Protein AF-A0A2C9LNM5-F1 (afdb_monomer_lite)

Organism: Biomphalaria glabrata (NCBI:txid6526)

Foldseek 3Di:
DDDDDPPQWDAAPVRDTDGVLQALAQDQPDPVSRSVPPCPDHPPQWDAAPVGRIDGVLQQLVLDQPDPVSRSQAPDPHDPQWDAAPRRGTDGLQQQQQVDQPDPVSRSVPPLPDRDPQWDAAPVSHIDGLQQQLQVDQSDPVSRSVPPLPDHDPQWDAFPVSRTHGLLPQQQVDQSVVVCRSNPDADRPDQWDAAPSRHTHHPLLQQLQDQSDPVSRSQAQDDEDPQWDQAVRGHTFGQQQALLPDQLHPVSPSNPPLPDRADNQWHAAPVRDTDGLQQALQPDQPDPVSRSNPQAQDFPAAEEEEEEAEFDPDVLVLVLVSLLCRRYNQQLPRYFYWYWYWAPAIDTLGASNDRISSVVSVSSVVDDGPHDLHTQQLNSLVVVVCRVVVPCPDLDHAYEYEAEDENDDPVHLVSLLSSLVVNVVSRYAYQYEYELDPDQVSQVSRGDPPNVLRYHYYNHSSSSSSCSVSSSVSVSVVRPPPDDPDDDDDDDDDDDDDDDDDPDPVVVVVVVVVVVVVVVVVVVVVVVVVVVVVVVVVVVVVVVVPPPDDDD

Radius of gyration: 32.28 Å; chains: 1; bounding box: 112×85×93 Å

pLDDT: mean 72.86, std 14.42, range [22.72, 96.75]

InterPro domains:
  IPR002035 von Willebrand factor, type A [PF00092] (315-469)
  IPR002035 von Willebrand factor, type A [PS50234] (292-475)
  IPR002035 von Willebrand factor, type A [SM00327] (302-476)
  IPR002172 Low-density lipoprotein (LDL) receptor class A repeat [PF00057] (4-39)
  IPR002172 Low-density lipoprotein (LDL) receptor class A repeat [PF00057] (41-76)
  IPR002172 Low-de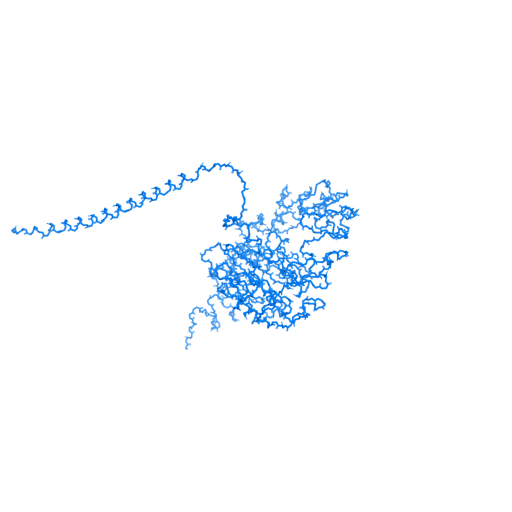nsity lipoprotein (LDL) receptor class A repeat [PF00057] (78-112)
  IPR002172 Low-density lipoprotein (LDL) receptor class A repeat [PF00057] (114-149)
  IPR002172 Low-density lipoprotein (LDL) receptor class A repeat [PF00057] (151-186)
  IPR002172 Low-density lipoprotein (LDL) receptor class A repeat [PF00057] (188-222)
  IPR002172 Low-density lipoprotein (LDL) receptor class A repeat [PF00057] (224-258)
  IPR002172 Low-density lipoprotein (LDL) receptor class A repeat [PF00057] (261-296)
  IPR002172 Low-density lipoprotein (LDL) receptor class A repeat [PR00261] (15-36)
  IPR002172 Low-density lipoprotein (LDL) receptor class A repeat [PR00261] (52-73)
  IPR002172 Low-density lipoprotein (LDL) receptor class A repeat [PR00261] (162-183)
  IPR002172 Low-density lipoprotein (LDL) receptor class A repeat [PR00261] (198-219)
  IPR002172 Low-density lipoprotein (LDL) receptor class A repeat [PR00261] (234-255)
  IPR002172 Low-density lipoprotein (LDL) receptor class A repeat [PR00261] (272-293)
  IPR002172 Low-density lipoprotein (LDL) receptor class A repeat [PS50068] (4-40)
  IPR002172 Low-density lipoprotein (LDL) receptor class A repeat [PS50068] (41-77)
  IPR002172 Low-density lipoprotein (LDL) receptor class A repeat [PS50068] (77-113)

Sequence (552 aa):
MNCTCPAFHWKCGDNVCVDESRRCDGYSDCRDNSDERNCINCTASGWRCNDGSCIQTGGRCDAFTDCSDASDEVNCSCPDFYWKCGDNICVHENKQCDGINDCLDTSDERNCTNCKSSSWSCNDGTCIKNIFRCDGDIHCRDKSDEMNCSNCDEFAWKCKNNQCILKYQYCDGEDNCDDRSDETSCSCPGSQWQCDGRNCIPQSHICDGVPDCIDKSDEQNCSCPESQLKCDRRNCIHQSHICDGVQDCNDKSDEKNCNKLCNPSEWRCQTGQCIQIGLWCDGSYHCTDGSDEKYCVSVPEKLNIVIMLEAKDSDYIKSFIKDLLRDVTIDGKNIRVGIVVYSENASIVVNLTASHKADIFQAVNKIKWIISHNANYEDAFNCTHSMVTSFDESKNIETIVVFVTFTLQETNYRSAVKGAKFAKENGMHIIAIGVSLINNTFLDLIASHPTEDNIYVVKYFQDLNTIQPQLISKLSQLTKDTPQIIMKSTAKDKETKFTTSASSMEKYVELIAGLVAMVIVVVIILVFMLKLRDKLWCFSRHLRNSTGLTSE

Secondary structure (DSSP, 8-state):
---PPPTTEEE-TTS-EEEGGGSSSSS--STT--TTSS-SS--TTEEE-TTS-EEEGGGTTSSS--STT-TTSSSPPPPTTEEE-TTS-EEEGGGTTSSS--STTS-TTS--SS--TTEEE-TTS-EEEGGGSSSSS--STTS-TTS---S--TTEEE-TTS-EEETTTTTSSS--SSS-HHHHS----TTEEEPTTS-EEEGGGSSBSS--STT--TTSS----TTEEEETTTEEEEGGGSSSSS--STTS-TTSS-SSPPPTTEEE-TTS-EEEGGGTTSSS--STT-GGGTS-B--SS-EEEEEEEE----HHHHHHHHHHTTSB---SSSEEEEEEEESSSEEEEE-TT---HHHHHHHHHT------SS--HHHHHHHHHHHHHTT-SSS--EEEEEEEES---TTTHHHHHHHHHHHHHTTEEEEEEEES-S--THHHHHSPSSGGGTEEEESSGGGGGTSHHHHHHHHHHTTT-S---------------------SSHHHHHHHHHHHHHHHHHHHHHHHHHHHHHHHHHHHHHHHTS------

Structure (mmCIF, N/CA/C/O backbone):
data_AF-A0A2C9LNM5-F1
#
_entry.id   AF-A0A2C9LNM5-F1
#
loop_
_atom_site.group_PDB
_atom_site.id
_atom_site.type_symbol
_atom_site.label_atom_id
_atom_site.label_alt_id
_atom_site.label_comp_id
_atom_site.label_asym_id
_atom_site.label_entity_id
_atom_site.label_seq_id
_atom_site.pdbx_PDB_ins_code
_atom_site.Cartn_x
_atom_site.Cartn_y
_atom_site.Cartn_z
_atom_site.occupancy
_atom_site.B_iso_or_equiv
_atom_site.auth_seq_id
_atom_site.auth_comp_id
_atom_site.auth_asym_id
_atom_site.auth_atom_id
_atom_site.pdbx_PDB_model_num
ATOM 1 N N . MET A 1 1 ? -21.557 -38.738 -34.025 1.00 32.03 1 MET A N 1
ATOM 2 C CA . MET A 1 1 ? -22.336 -37.701 -33.319 1.00 32.03 1 MET A CA 1
ATOM 3 C C . MET A 1 1 ? -21.450 -36.470 -33.252 1.00 32.03 1 MET A C 1
ATOM 5 O O . MET A 1 1 ? -20.399 -36.547 -32.635 1.00 32.03 1 MET A O 1
ATOM 9 N N . ASN A 1 2 ? -21.785 -35.414 -33.998 1.00 39.69 2 ASN A N 1
ATOM 10 C CA . ASN A 1 2 ? -21.033 -34.157 -33.996 1.00 39.69 2 ASN A CA 1
ATOM 11 C C . ASN A 1 2 ? -21.439 -33.373 -32.748 1.00 39.69 2 ASN A C 1
ATOM 13 O O . ASN A 1 2 ? -22.499 -32.753 -32.740 1.00 39.69 2 ASN A O 1
ATOM 17 N N . CYS A 1 3 ? -20.627 -33.432 -31.696 1.00 42.56 3 CYS A N 1
ATOM 18 C CA . CYS A 1 3 ? -20.750 -32.490 -30.592 1.00 42.56 3 CYS A CA 1
ATOM 19 C C . CYS A 1 3 ? -20.214 -31.145 -31.093 1.00 42.56 3 CYS A C 1
ATOM 21 O O . CYS A 1 3 ? -19.008 -30.963 -31.257 1.00 42.56 3 CYS A O 1
ATOM 23 N N . THR A 1 4 ? -21.119 -30.237 -31.441 1.00 61.41 4 THR A N 1
ATOM 24 C CA . THR A 1 4 ? -20.811 -28.810 -31.537 1.00 61.41 4 THR A CA 1
ATOM 25 C C . THR A 1 4 ? -20.539 -28.293 -30.130 1.00 61.41 4 THR A C 1
ATOM 27 O O . THR A 1 4 ? -21.238 -28.693 -29.196 1.00 61.41 4 THR A O 1
ATOM 30 N N . CYS A 1 5 ? -19.525 -27.443 -29.973 1.00 72.94 5 CYS A N 1
ATOM 31 C CA . CYS A 1 5 ? -19.237 -26.820 -28.687 1.00 72.94 5 CYS A CA 1
ATOM 32 C C . CYS A 1 5 ? -20.454 -26.012 -28.185 1.00 72.94 5 CYS A C 1
ATOM 34 O O . CYS A 1 5 ? -21.269 -25.568 -29.005 1.00 72.94 5 CYS A O 1
ATOM 36 N N . PRO A 1 6 ? -20.621 -25.863 -26.856 1.00 74.94 6 PRO A N 1
ATOM 37 C CA . PRO A 1 6 ? -21.637 -24.991 -26.268 1.00 74.94 6 PRO A CA 1
ATOM 38 C C . PRO A 1 6 ? -21.546 -23.556 -26.810 1.00 74.94 6 PRO A C 1
ATOM 40 O O . PRO A 1 6 ? -20.523 -23.152 -27.357 1.00 74.94 6 PRO A O 1
ATOM 43 N N . ALA A 1 7 ? -22.611 -22.765 -26.650 1.00 67.06 7 ALA A N 1
ATOM 44 C CA . ALA A 1 7 ? -22.567 -21.348 -27.013 1.00 67.06 7 ALA A CA 1
ATOM 45 C C . ALA A 1 7 ? -21.400 -20.638 -26.292 1.00 67.06 7 ALA A C 1
ATOM 47 O O . ALA A 1 7 ? -21.147 -20.920 -25.120 1.00 67.06 7 ALA A O 1
ATOM 48 N N . PHE A 1 8 ? -20.714 -19.734 -27.001 1.00 67.12 8 PHE A N 1
ATOM 49 C CA . PHE A 1 8 ? -19.521 -19.003 -26.535 1.00 67.12 8 PHE A CA 1
ATOM 50 C C . PHE A 1 8 ? -18.267 -19.863 -26.298 1.00 67.12 8 PHE A C 1
ATOM 52 O O . PHE A 1 8 ? -17.362 -19.429 -25.598 1.00 67.12 8 PHE A O 1
ATOM 59 N N . HIS A 1 9 ? -18.203 -21.070 -26.869 1.00 77.50 9 HIS A N 1
ATOM 60 C CA . HIS A 1 9 ? -17.002 -21.905 -26.847 1.00 77.50 9 HIS A CA 1
ATOM 61 C C . HIS A 1 9 ? -16.501 -22.197 -28.261 1.00 77.50 9 HIS A C 1
ATOM 63 O O . HIS A 1 9 ? -17.262 -22.644 -29.129 1.00 77.50 9 HIS A O 1
ATOM 69 N N . TRP A 1 10 ? -15.198 -22.022 -28.450 1.00 80.38 10 TRP A N 1
ATOM 70 C CA . TRP A 1 10 ? -14.486 -22.333 -29.673 1.00 80.38 10 TRP A CA 1
ATOM 71 C C . TRP A 1 10 ? -13.943 -23.765 -29.653 1.00 80.38 10 TRP A C 1
ATOM 73 O O . TRP A 1 10 ? -13.599 -24.316 -28.607 1.00 80.38 10 TRP A O 1
ATOM 83 N N . LYS A 1 11 ? -13.888 -24.402 -30.826 1.00 84.06 11 LYS A N 1
ATOM 84 C CA . LYS A 1 11 ? -13.476 -25.801 -30.963 1.00 84.06 11 LYS A CA 1
ATOM 85 C C . LYS A 1 11 ? -12.019 -25.905 -31.419 1.00 84.06 11 LYS A C 1
ATOM 87 O O . LYS A 1 11 ? -11.738 -25.648 -32.588 1.00 84.06 11 LYS A O 1
ATOM 92 N N . CYS A 1 12 ? -11.158 -26.395 -30.533 1.00 83.62 12 CYS A N 1
ATOM 93 C CA . CYS A 1 12 ? -9.778 -26.770 -30.821 1.00 83.62 12 CYS A CA 1
ATOM 94 C C . CYS A 1 12 ? -9.683 -27.833 -31.932 1.00 83.62 12 CYS A C 1
ATOM 96 O O . CYS A 1 12 ? -10.601 -28.634 -32.162 1.00 83.62 12 CYS A O 1
ATOM 98 N N . GLY A 1 13 ? -8.529 -27.892 -32.597 1.00 81.06 13 GLY A N 1
ATOM 99 C CA . GLY A 1 13 ? -8.183 -28.881 -33.620 1.00 81.06 13 GLY A CA 1
ATOM 100 C C . GLY A 1 13 ? -8.200 -30.327 -33.112 1.00 81.06 13 GLY A C 1
ATOM 101 O O . GLY A 1 13 ? -8.524 -31.244 -33.870 1.00 81.06 13 GLY A O 1
ATOM 102 N N . ASP A 1 14 ? -7.960 -30.535 -31.818 1.00 81.31 14 ASP A N 1
ATOM 103 C CA . ASP A 1 14 ? -8.069 -31.826 -31.130 1.00 81.31 14 ASP A CA 1
ATOM 104 C C . ASP A 1 14 ? -9.503 -32.178 -30.673 1.00 81.31 14 ASP A C 1
ATOM 106 O O . ASP A 1 14 ? -9.741 -33.260 -30.132 1.00 81.31 14 ASP A O 1
ATOM 110 N N . ASN A 1 15 ? -10.486 -31.331 -30.998 1.00 78.81 15 ASN A N 1
ATOM 111 C CA . ASN A 1 15 ? -11.900 -31.415 -30.616 1.00 78.81 15 ASN A CA 1
ATOM 112 C C . ASN A 1 15 ? -12.215 -31.106 -29.143 1.00 78.81 15 ASN A C 1
ATOM 114 O O . ASN A 1 15 ? -13.325 -31.419 -28.700 1.00 78.81 15 ASN A O 1
ATOM 118 N N . VAL A 1 16 ? -11.301 -30.475 -28.405 1.00 82.75 16 VAL A N 1
ATOM 119 C CA . VAL A 1 16 ? -11.602 -29.849 -27.109 1.00 82.75 16 VAL A CA 1
ATOM 120 C C . VAL A 1 16 ? -12.327 -28.514 -27.336 1.00 82.75 16 VAL A C 1
ATOM 122 O O . VAL A 1 16 ? -12.154 -27.875 -28.371 1.00 82.75 16 VAL A O 1
ATOM 125 N N . CYS A 1 17 ? -13.197 -28.120 -26.408 1.00 86.12 17 CYS A N 1
ATOM 126 C CA . CYS A 1 17 ? -13.864 -26.820 -26.443 1.00 86.12 17 CYS A CA 1
ATOM 127 C C . CYS A 1 17 ? -13.215 -25.902 -25.405 1.00 86.12 17 CYS A C 1
ATOM 129 O O . CYS A 1 17 ? -13.190 -26.259 -24.227 1.00 86.12 17 CYS A O 1
ATOM 131 N N . VAL A 1 18 ? -12.739 -24.742 -25.840 1.00 79.94 18 VAL A N 1
ATOM 132 C CA . VAL A 1 18 ? -12.242 -23.650 -24.990 1.00 79.94 18 VAL A CA 1
ATOM 133 C C . VAL A 1 18 ? -13.215 -22.479 -25.080 1.00 79.94 18 VAL A C 1
ATOM 135 O O . VAL A 1 18 ? -14.042 -22.440 -25.990 1.00 79.94 18 VAL A O 1
ATOM 138 N N . ASP A 1 19 ? -13.195 -21.560 -24.122 1.00 80.25 19 ASP A N 1
ATOM 139 C CA . ASP A 1 19 ? -14.027 -20.354 -24.205 1.00 80.25 19 ASP A CA 1
ATOM 140 C C . ASP A 1 19 ? -13.626 -19.529 -25.447 1.00 80.25 19 ASP A C 1
ATOM 142 O O . ASP A 1 19 ? -12.463 -19.527 -25.837 1.00 80.25 19 ASP A O 1
ATOM 146 N N . GLU A 1 20 ? -14.570 -18.862 -26.119 1.00 75.50 20 GLU A N 1
ATOM 147 C CA . GLU A 1 20 ? -14.277 -18.079 -27.337 1.00 75.50 20 GLU A CA 1
ATOM 148 C C . GLU A 1 20 ? -13.268 -16.943 -27.072 1.00 75.50 20 GLU A C 1
ATOM 150 O O . GLU A 1 20 ? -12.573 -16.520 -27.992 1.00 75.50 20 GLU A O 1
ATOM 155 N N . SER A 1 21 ? -13.153 -16.473 -25.822 1.00 70.62 21 SER A N 1
ATOM 156 C CA . SER A 1 21 ? -12.114 -15.519 -25.406 1.00 70.62 21 SER A CA 1
ATOM 157 C C . SER A 1 21 ? -10.698 -16.096 -25.423 1.00 70.62 21 SER A C 1
ATOM 159 O O . SER A 1 21 ? -9.760 -15.321 -25.560 1.00 70.62 21 SER A O 1
ATOM 161 N N . ARG A 1 22 ? -10.553 -17.425 -25.347 1.00 76.06 22 ARG A N 1
ATOM 162 C CA . ARG A 1 22 ? -9.282 -18.177 -25.342 1.00 76.06 22 ARG A CA 1
ATOM 163 C C . ARG A 1 22 ? -8.788 -18.540 -26.734 1.00 76.06 22 ARG A C 1
ATOM 165 O O . ARG A 1 22 ? -8.142 -19.554 -26.946 1.00 76.06 22 ARG A O 1
ATOM 172 N N . ARG A 1 23 ? -9.229 -17.787 -27.732 1.00 78.19 23 ARG A N 1
ATOM 173 C CA . ARG A 1 23 ? -8.811 -17.967 -29.113 1.00 78.19 23 ARG A CA 1
ATOM 174 C C . ARG A 1 23 ? -8.006 -16.747 -29.505 1.00 78.19 23 ARG A C 1
ATOM 176 O O . ARG A 1 23 ? -8.579 -15.658 -29.565 1.00 78.19 23 ARG A O 1
ATOM 183 N N . CYS A 1 24 ? -6.745 -16.944 -29.876 1.00 71.81 24 CYS A N 1
ATOM 184 C CA . CYS A 1 24 ? -5.836 -15.860 -30.233 1.00 71.81 24 CYS A CA 1
ATOM 185 C C . CYS A 1 24 ? -5.614 -14.887 -29.068 1.00 71.81 24 CYS A C 1
ATOM 187 O O . CYS A 1 24 ? -5.594 -13.668 -29.281 1.00 71.81 24 CYS A O 1
ATOM 189 N N . ASP A 1 25 ? -5.528 -15.412 -27.846 1.00 65.88 25 ASP A N 1
ATOM 190 C CA . ASP A 1 25 ? -5.310 -14.624 -26.629 1.00 65.88 25 ASP A CA 1
ATOM 191 C C . ASP A 1 25 ? -3.837 -14.597 -26.186 1.00 65.88 25 ASP A C 1
ATOM 193 O O . ASP A 1 25 ? -3.500 -13.923 -25.211 1.00 65.88 25 ASP A O 1
ATOM 197 N N . GLY A 1 26 ? -2.959 -15.258 -26.948 1.00 66.56 26 GLY A N 1
ATOM 198 C CA . GLY A 1 26 ? -1.529 -15.366 -26.689 1.00 66.56 26 GLY A CA 1
ATOM 199 C C . GLY A 1 26 ? -1.147 -16.577 -25.835 1.00 66.56 26 GLY A C 1
ATOM 200 O O . GLY A 1 26 ? 0.049 -16.801 -25.628 1.00 66.56 26 GLY A O 1
ATOM 201 N N . TYR A 1 27 ? -2.114 -17.374 -25.362 1.00 68.19 27 TYR A N 1
ATOM 202 C CA . TYR A 1 27 ? -1.885 -18.546 -24.520 1.00 68.19 27 TYR A CA 1
ATOM 203 C C . TYR A 1 27 ? -2.349 -19.838 -25.201 1.00 68.19 27 TYR A C 1
ATOM 205 O O . TYR A 1 27 ? -3.375 -19.901 -25.858 1.00 68.19 27 TYR A O 1
ATOM 213 N N . SER A 1 28 ? -1.577 -20.917 -25.025 1.00 79.94 28 SER A N 1
ATOM 214 C CA . SER A 1 28 ? -1.963 -22.253 -25.503 1.00 79.94 28 SER A CA 1
ATOM 215 C C . SER A 1 28 ? -2.994 -22.869 -24.550 1.00 79.94 28 SER A C 1
ATOM 217 O O . SER A 1 28 ? -2.638 -23.674 -23.684 1.00 79.94 28 SER A O 1
ATOM 219 N N . ASP A 1 29 ? -4.267 -22.528 -24.711 1.00 80.38 29 ASP A N 1
ATOM 220 C CA . ASP A 1 29 ? -5.400 -23.122 -23.996 1.00 80.38 29 ASP A CA 1
ATOM 221 C C . ASP A 1 29 ? -5.871 -24.440 -24.633 1.00 80.38 29 ASP A C 1
ATOM 223 O O . ASP A 1 29 ? -6.342 -25.355 -23.944 1.00 80.38 29 ASP A O 1
ATOM 227 N N . CYS A 1 30 ? -5.681 -24.608 -25.941 1.00 81.56 30 CYS A N 1
ATOM 228 C CA . CYS A 1 30 ? -5.820 -25.897 -26.600 1.00 81.56 30 CYS A CA 1
ATOM 229 C C . CYS A 1 30 ? -4.576 -26.760 -26.359 1.00 81.56 30 CYS A C 1
ATOM 231 O O . CYS A 1 30 ? -3.432 -26.316 -26.478 1.00 81.56 30 CYS A O 1
ATOM 233 N N . ARG A 1 31 ? -4.779 -28.065 -26.134 1.00 79.81 31 ARG A N 1
ATOM 234 C CA . ARG A 1 31 ? -3.672 -29.024 -25.956 1.00 79.81 31 ARG A CA 1
ATOM 235 C C . ARG A 1 31 ? -2.785 -29.142 -27.198 1.00 79.81 31 ARG A C 1
ATOM 237 O O . ARG A 1 31 ? -1.620 -29.522 -27.096 1.00 79.81 31 ARG A O 1
ATOM 244 N N . ASP A 1 32 ? -3.348 -28.868 -28.369 1.00 79.69 32 ASP A N 1
ATOM 245 C CA . ASP A 1 32 ? -2.638 -28.841 -29.642 1.00 79.69 32 ASP A CA 1
ATOM 246 C C . ASP A 1 32 ? -2.263 -27.419 -30.093 1.00 79.69 32 ASP A C 1
ATOM 248 O O . ASP A 1 32 ? -1.810 -27.263 -31.227 1.00 79.69 32 ASP A O 1
ATOM 252 N N . ASN A 1 33 ? -2.440 -26.394 -29.249 1.00 78.69 33 ASN A N 1
ATOM 253 C CA . ASN A 1 33 ? -2.157 -24.989 -29.563 1.00 78.69 33 ASN A CA 1
ATOM 254 C C . ASN A 1 33 ? -2.870 -24.514 -30.848 1.00 78.69 33 ASN A C 1
ATOM 256 O O . ASN A 1 33 ? -2.277 -23.880 -31.720 1.00 78.69 33 ASN A O 1
ATOM 260 N N . SER A 1 34 ? -4.080 -25.015 -31.113 1.00 82.81 34 SER A N 1
ATOM 261 C CA . SER A 1 34 ? -4.851 -24.680 -32.322 1.00 82.81 34 SER A CA 1
ATOM 262 C C . SER A 1 34 ? -5.609 -23.362 -32.220 1.00 82.81 34 SER A C 1
ATOM 264 O O . SER A 1 34 ? -5.878 -22.753 -33.253 1.00 82.81 34 SER A O 1
ATOM 266 N N . ASP A 1 35 ? -5.924 -22.944 -31.004 1.00 79.56 35 ASP A N 1
ATOM 267 C CA . ASP A 1 35 ? -6.417 -21.625 -30.617 1.00 79.56 35 ASP A CA 1
ATOM 268 C C . ASP A 1 35 ? -5.483 -20.492 -31.036 1.00 79.56 35 ASP A C 1
ATOM 270 O O . ASP A 1 35 ? -5.964 -19.490 -31.559 1.00 79.56 35 ASP A O 1
ATOM 274 N N . GLU A 1 36 ? -4.169 -20.702 -30.942 1.00 81.38 36 GLU A N 1
ATOM 275 C CA . GLU A 1 36 ? -3.158 -19.689 -31.285 1.00 81.38 36 GLU A CA 1
ATOM 276 C C . GLU A 1 36 ? -2.632 -19.802 -32.725 1.00 81.38 36 GLU A C 1
ATOM 278 O O . GLU A 1 36 ? -1.671 -19.141 -33.129 1.00 81.38 36 GLU A O 1
ATOM 283 N N . ARG A 1 37 ? -3.237 -20.664 -33.552 1.00 73.19 37 ARG A N 1
ATOM 284 C CA . ARG A 1 37 ? -2.818 -20.865 -34.948 1.00 73.19 37 ARG A CA 1
ATOM 285 C C . ARG A 1 37 ? -3.764 -20.165 -35.921 1.00 73.19 37 ARG A C 1
ATOM 287 O O . ARG A 1 37 ? -4.975 -20.351 -35.892 1.00 73.19 37 ARG A O 1
ATOM 294 N N . ASN A 1 38 ? -3.183 -19.449 -36.889 1.00 66.94 38 ASN A N 1
ATOM 295 C CA . ASN A 1 38 ? -3.896 -18.735 -37.963 1.00 66.94 38 ASN A CA 1
ATOM 296 C C . ASN A 1 38 ? -4.869 -17.646 -37.465 1.00 66.94 38 ASN A C 1
ATOM 298 O O . ASN A 1 38 ? -5.997 -17.524 -37.953 1.00 66.94 38 ASN A O 1
ATOM 302 N N . CYS A 1 39 ? -4.411 -16.823 -36.525 1.00 67.69 39 CYS A N 1
ATOM 303 C CA . CYS A 1 39 ? -5.128 -15.652 -36.035 1.00 67.69 39 CYS A CA 1
ATOM 304 C C . CYS A 1 39 ? -5.138 -14.536 -37.090 1.00 67.69 39 CYS A C 1
ATOM 306 O O . CYS A 1 39 ? -4.158 -13.827 -37.298 1.00 67.69 39 CYS A O 1
ATOM 308 N N . ILE A 1 40 ? -6.251 -14.416 -37.821 1.00 62.69 40 ILE A N 1
ATOM 309 C CA . ILE A 1 40 ? -6.428 -13.387 -38.863 1.00 62.69 40 ILE A CA 1
ATOM 310 C C . ILE A 1 40 ? -6.799 -12.031 -38.237 1.00 62.69 40 ILE A C 1
ATOM 312 O O . ILE A 1 40 ? -6.396 -10.994 -38.756 1.00 62.69 40 ILE A O 1
ATOM 316 N N . ASN A 1 41 ? -7.531 -12.051 -37.119 1.00 65.50 41 ASN A N 1
ATOM 317 C CA . ASN A 1 41 ? -7.915 -10.888 -36.322 1.00 65.50 41 ASN A CA 1
ATOM 318 C C . ASN A 1 41 ? -7.670 -11.219 -34.846 1.00 65.50 41 ASN A C 1
ATOM 320 O O . ASN A 1 41 ? -8.115 -12.275 -34.395 1.00 65.50 41 ASN A O 1
ATOM 324 N N . CYS A 1 42 ? -6.989 -10.331 -34.121 1.00 65.81 42 CYS A N 1
ATOM 325 C CA . CYS A 1 42 ? -6.853 -10.431 -32.668 1.00 65.81 42 CYS A CA 1
ATOM 326 C C . CYS A 1 42 ? -8.223 -10.216 -31.992 1.00 65.81 42 CYS A C 1
ATOM 328 O O . CYS A 1 42 ? -9.151 -9.682 -32.614 1.00 65.81 42 CYS A O 1
ATOM 330 N N . THR A 1 43 ? -8.372 -10.658 -30.742 1.00 64.94 43 THR A N 1
ATOM 331 C CA . THR A 1 43 ? -9.585 -10.442 -29.933 1.00 64.94 43 THR A CA 1
ATOM 332 C C . THR A 1 43 ? -9.921 -8.945 -29.808 1.00 64.94 43 THR A C 1
ATOM 334 O O . THR A 1 43 ? -9.115 -8.081 -30.146 1.00 64.94 43 THR A O 1
ATOM 337 N N . ALA A 1 44 ? -11.125 -8.599 -29.333 1.00 56.00 44 ALA A N 1
ATOM 338 C CA . ALA A 1 44 ? -11.585 -7.201 -29.256 1.00 56.00 44 ALA A CA 1
ATOM 339 C C . ALA A 1 44 ? -10.676 -6.270 -28.415 1.00 56.00 44 ALA A C 1
ATOM 341 O O . ALA A 1 44 ? -10.788 -5.052 -28.538 1.00 56.00 44 ALA A O 1
ATOM 342 N N . SER A 1 45 ? -9.790 -6.836 -27.590 1.00 54.03 45 SER A N 1
ATOM 343 C CA . SER A 1 45 ? -8.788 -6.148 -26.769 1.00 54.03 45 SER A CA 1
ATOM 344 C C . SER A 1 45 ? -7.341 -6.345 -27.250 1.00 54.03 45 SER A C 1
ATOM 346 O O . SER A 1 45 ? -6.422 -5.921 -26.550 1.00 54.03 45 SER A O 1
ATOM 348 N N . GLY A 1 46 ? -7.108 -6.955 -28.416 1.00 65.62 46 GLY A N 1
ATOM 349 C CA . GLY A 1 46 ? -5.773 -7.264 -28.935 1.00 65.62 46 GLY A CA 1
ATOM 350 C C . GLY A 1 46 ? -5.322 -6.376 -30.101 1.00 65.62 46 GLY A C 1
ATOM 351 O O . GLY A 1 46 ? -6.121 -5.974 -30.949 1.00 65.62 46 GLY A O 1
ATOM 352 N N . TRP A 1 47 ? -4.019 -6.107 -30.174 1.00 75.62 47 TRP A N 1
ATOM 353 C CA . TRP A 1 47 ? -3.339 -5.445 -31.284 1.00 75.62 47 TRP A CA 1
ATOM 354 C C . TRP A 1 47 ? -2.468 -6.442 -32.059 1.00 75.62 47 TRP A C 1
ATOM 356 O O . TRP A 1 47 ? -1.897 -7.365 -31.482 1.00 75.62 47 TRP A O 1
ATOM 366 N N . ARG A 1 48 ? -2.389 -6.280 -33.385 1.00 81.25 48 ARG A N 1
ATOM 367 C CA . ARG A 1 48 ? -1.705 -7.224 -34.278 1.00 81.25 48 ARG A CA 1
ATOM 368 C C . ARG A 1 48 ? -0.325 -6.708 -34.677 1.00 81.25 48 ARG A C 1
ATOM 370 O O . ARG A 1 48 ? -0.245 -5.690 -35.364 1.00 81.25 48 ARG A O 1
ATOM 377 N N . CYS A 1 49 ? 0.705 -7.475 -34.338 1.00 81.56 49 CYS A N 1
ATOM 378 C CA . CYS A 1 49 ? 2.084 -7.286 -34.773 1.00 81.56 49 CYS A CA 1
ATOM 379 C C . CYS A 1 49 ? 2.239 -7.488 -36.293 1.00 81.56 49 CYS A C 1
ATOM 381 O O . CYS A 1 49 ? 1.432 -8.169 -36.941 1.00 81.56 49 CYS A O 1
ATOM 383 N N . ASN A 1 50 ? 3.295 -6.929 -36.889 1.00 80.94 50 ASN A N 1
ATOM 384 C CA . ASN A 1 50 ? 3.568 -7.068 -38.324 1.00 80.94 50 ASN A CA 1
ATOM 385 C C . ASN A 1 50 ? 3.978 -8.504 -38.707 1.00 80.94 50 ASN A C 1
ATOM 387 O O . ASN A 1 50 ? 3.661 -8.949 -39.814 1.00 80.94 50 ASN A O 1
ATOM 391 N N . ASP A 1 51 ? 4.602 -9.251 -37.794 1.00 76.94 51 ASP A N 1
ATOM 392 C CA . ASP A 1 51 ? 4.893 -10.687 -37.916 1.00 76.94 51 ASP A CA 1
ATOM 393 C C . ASP A 1 51 ? 3.639 -11.584 -37.850 1.00 76.94 51 ASP A C 1
ATOM 395 O O . ASP A 1 51 ? 3.693 -12.774 -38.170 1.00 76.94 51 ASP A O 1
ATOM 399 N N . GLY A 1 52 ? 2.487 -11.001 -37.508 1.00 72.88 52 GLY A N 1
ATOM 400 C CA . GLY A 1 52 ? 1.199 -11.672 -37.413 1.00 72.88 52 GLY A CA 1
ATOM 401 C C . GLY A 1 52 ? 0.855 -12.220 -36.029 1.00 72.88 52 GLY A C 1
ATOM 402 O O . GLY A 1 52 ? -0.233 -12.784 -35.904 1.00 72.88 52 GLY A O 1
ATOM 403 N N . SER A 1 53 ? 1.717 -12.044 -35.024 1.00 74.50 53 SER A N 1
ATOM 404 C CA . SER A 1 53 ? 1.388 -12.304 -33.619 1.00 74.50 53 SER A CA 1
ATOM 405 C C . SER A 1 53 ? 0.401 -11.263 -33.068 1.00 74.50 53 SER A C 1
ATOM 407 O O . SER A 1 53 ? 0.174 -10.206 -33.668 1.00 74.50 53 SER A O 1
ATOM 409 N N . CYS A 1 54 ? -0.263 -11.601 -31.963 1.00 73.62 54 CYS A N 1
ATOM 410 C CA . CYS A 1 54 ? -1.220 -10.734 -31.284 1.00 73.62 54 CYS A CA 1
ATOM 411 C C . CYS A 1 54 ? -0.710 -10.436 -29.878 1.00 73.62 54 CYS A C 1
ATOM 413 O O . CYS A 1 54 ? -0.313 -11.347 -29.157 1.00 73.62 54 CYS A O 1
ATOM 415 N N . ILE A 1 55 ? -0.778 -9.169 -29.495 1.00 71.44 55 ILE A N 1
ATOM 416 C CA . ILE A 1 55 ? -0.510 -8.688 -28.141 1.00 71.44 55 ILE A CA 1
ATOM 417 C C . ILE A 1 55 ? -1.771 -8.016 -27.599 1.00 71.44 55 ILE A C 1
ATOM 419 O O . ILE A 1 55 ? -2.682 -7.687 -28.360 1.00 71.44 55 ILE A O 1
ATOM 423 N N . GLN A 1 56 ? -1.861 -7.791 -26.292 1.00 69.56 56 GLN A N 1
ATOM 424 C CA . GLN A 1 56 ? -2.952 -6.983 -25.740 1.00 69.56 56 GLN A CA 1
ATOM 425 C C . GLN A 1 56 ? -2.787 -5.513 -26.158 1.00 69.56 56 GLN A C 1
ATOM 427 O O . GLN A 1 56 ? -1.680 -5.052 -26.417 1.00 69.56 56 GLN A O 1
ATOM 432 N N . THR A 1 57 ? -3.882 -4.747 -26.217 1.00 63.59 57 THR A N 1
ATOM 433 C CA . THR A 1 57 ? -3.849 -3.331 -26.652 1.00 63.59 57 THR A CA 1
ATOM 434 C C . THR A 1 57 ? -2.878 -2.489 -25.815 1.00 63.59 57 THR A C 1
ATOM 436 O O . THR A 1 57 ? -2.273 -1.562 -26.344 1.00 63.59 57 THR A O 1
ATOM 439 N N . GLY A 1 58 ? -2.707 -2.830 -24.532 1.00 62.38 58 GLY A N 1
ATOM 440 C CA . GLY A 1 58 ? -1.765 -2.171 -23.624 1.00 62.38 58 GLY A CA 1
ATOM 441 C C . GLY A 1 58 ? -0.290 -2.508 -23.855 1.00 62.38 58 GLY A C 1
ATOM 442 O O . GLY A 1 58 ? 0.542 -1.833 -23.274 1.00 62.38 58 GLY A O 1
ATOM 443 N N . GLY A 1 59 ? 0.026 -3.508 -24.684 1.00 66.44 59 GLY A N 1
ATOM 444 C CA . GLY A 1 59 ? 1.396 -3.824 -25.105 1.00 66.44 59 GLY A CA 1
ATOM 445 C C . GLY A 1 59 ? 1.860 -3.040 -26.332 1.00 66.44 59 GLY A C 1
ATOM 446 O O . GLY A 1 59 ? 2.990 -3.165 -26.765 1.00 66.44 59 GLY A O 1
ATOM 447 N N . ARG A 1 60 ? 0.983 -2.241 -26.954 1.00 75.19 60 ARG A N 1
ATOM 448 C CA . ARG A 1 60 ? 1.387 -1.378 -28.064 1.00 75.19 60 ARG A CA 1
ATOM 449 C C . ARG A 1 60 ? 1.924 -0.061 -27.510 1.00 75.19 60 ARG A C 1
ATOM 451 O O . ARG A 1 60 ? 1.154 0.677 -26.893 1.00 75.19 60 ARG A O 1
ATOM 458 N N . CYS A 1 61 ? 3.151 0.307 -27.866 1.00 68.00 61 CYS A N 1
ATOM 459 C CA . CYS A 1 61 ? 3.794 1.550 -27.435 1.00 68.00 61 CYS A CA 1
ATOM 460 C C . CYS A 1 61 ? 4.009 1.620 -25.915 1.00 68.00 61 CYS A C 1
ATOM 462 O O . CYS A 1 61 ? 3.871 2.694 -25.311 1.00 68.00 61 CYS A O 1
ATOM 464 N N . ASP A 1 62 ? 4.289 0.484 -25.282 1.00 59.59 62 ASP A N 1
ATOM 465 C CA . ASP A 1 62 ? 4.459 0.384 -23.836 1.00 59.59 62 ASP A CA 1
ATOM 466 C C . ASP A 1 62 ? 5.930 0.457 -23.388 1.00 59.59 62 ASP A C 1
ATOM 468 O O . ASP A 1 62 ? 6.182 0.489 -22.180 1.00 59.59 62 ASP A O 1
ATOM 472 N N . ALA A 1 63 ? 6.851 0.640 -24.345 1.00 57.50 63 ALA A N 1
ATOM 473 C CA . ALA A 1 63 ? 8.309 0.625 -24.222 1.00 57.50 63 ALA A CA 1
ATOM 474 C C . ALA A 1 63 ? 8.921 -0.763 -23.972 1.00 57.50 63 ALA A C 1
ATOM 476 O O . ALA A 1 63 ? 10.098 -0.867 -23.608 1.00 57.50 63 ALA A O 1
ATOM 477 N N . PHE A 1 64 ? 8.153 -1.832 -24.183 1.00 61.91 64 PHE A N 1
ATOM 478 C CA . PHE A 1 64 ? 8.624 -3.208 -24.144 1.00 61.91 64 PHE A CA 1
ATOM 479 C C . PHE A 1 64 ? 8.400 -3.876 -25.498 1.00 61.91 64 PHE A C 1
ATOM 481 O O . PHE A 1 64 ? 7.414 -3.658 -26.177 1.00 61.91 64 PHE A O 1
ATOM 488 N N . THR A 1 65 ? 9.358 -4.703 -25.910 1.00 71.38 65 THR A N 1
ATOM 489 C CA . THR A 1 65 ? 9.218 -5.527 -27.112 1.00 71.38 65 THR A CA 1
ATOM 490 C C . THR A 1 65 ? 8.367 -6.752 -26.780 1.00 71.38 65 THR A C 1
ATOM 492 O O . THR A 1 65 ? 8.904 -7.782 -26.368 1.00 71.38 65 THR A O 1
ATOM 495 N N . ASP A 1 66 ? 7.052 -6.634 -26.934 1.00 73.00 66 ASP A N 1
ATOM 496 C CA . ASP A 1 66 ? 6.089 -7.731 -26.839 1.00 73.00 66 ASP A CA 1
ATOM 497 C C . ASP A 1 66 ? 5.940 -8.471 -28.184 1.00 73.00 66 ASP A C 1
ATOM 499 O O . ASP A 1 66 ? 5.743 -9.689 -28.208 1.00 73.00 66 ASP A O 1
ATOM 503 N N . CYS A 1 67 ? 6.080 -7.778 -29.321 1.00 80.25 67 CYS A N 1
ATOM 504 C CA . CYS A 1 67 ? 6.122 -8.426 -30.637 1.00 80.25 67 CYS A CA 1
ATOM 505 C C . CYS A 1 67 ? 7.503 -9.038 -30.922 1.00 80.25 67 CYS A C 1
ATOM 507 O O . CYS A 1 67 ? 8.538 -8.420 -30.668 1.00 80.25 67 CYS A O 1
ATOM 509 N N . SER A 1 68 ? 7.560 -10.213 -31.570 1.00 77.50 68 SER A N 1
ATOM 510 C CA . SER A 1 68 ? 8.855 -10.841 -31.917 1.00 77.50 68 SER A CA 1
ATOM 511 C C . SER A 1 68 ? 9.654 -10.036 -32.950 1.00 77.50 68 SER A C 1
ATOM 513 O O . SER A 1 68 ? 10.866 -10.213 -33.081 1.00 77.50 68 SER A O 1
ATOM 515 N N . ASP A 1 69 ? 8.981 -9.151 -33.683 1.00 74.25 69 ASP A N 1
ATOM 516 C CA . ASP A 1 69 ? 9.563 -8.204 -34.630 1.00 74.25 69 ASP A CA 1
ATOM 517 C C . ASP A 1 69 ? 9.613 -6.753 -34.114 1.00 74.25 69 ASP A C 1
ATOM 519 O O . ASP A 1 69 ? 9.906 -5.849 -34.900 1.00 74.25 69 ASP A O 1
ATOM 523 N N . ALA A 1 70 ? 9.323 -6.528 -32.824 1.00 75.44 70 ALA A N 1
ATOM 524 C CA . ALA A 1 70 ? 9.247 -5.215 -32.173 1.00 75.44 70 ALA A CA 1
ATOM 525 C C . ALA A 1 70 ? 8.291 -4.214 -32.845 1.00 75.44 70 ALA A C 1
ATOM 527 O O . ALA A 1 70 ? 8.441 -2.997 -32.714 1.00 75.44 70 ALA A O 1
ATOM 528 N N . SER A 1 71 ? 7.324 -4.710 -33.625 1.00 82.50 71 SER A N 1
ATOM 529 C CA . SER A 1 71 ? 6.408 -3.854 -34.378 1.00 82.50 71 SER A CA 1
ATOM 530 C C . SER A 1 71 ? 5.395 -3.093 -33.517 1.00 82.50 71 SER A C 1
ATOM 532 O O . SER A 1 71 ? 4.805 -2.116 -33.979 1.00 82.50 71 SER A O 1
ATOM 534 N N . ASP A 1 72 ? 5.196 -3.528 -32.284 1.00 78.75 72 ASP A N 1
ATOM 535 C CA . ASP A 1 72 ? 4.431 -2.857 -31.238 1.00 78.75 72 ASP A CA 1
ATOM 536 C C . ASP A 1 72 ? 5.034 -1.535 -30.786 1.00 78.75 72 ASP A C 1
ATOM 538 O O . ASP A 1 72 ? 4.282 -0.605 -30.493 1.00 78.75 72 ASP A O 1
ATOM 542 N N . GLU A 1 73 ? 6.360 -1.424 -30.825 1.00 74.81 73 GLU A N 1
ATOM 543 C CA . GLU A 1 73 ? 7.092 -0.244 -30.359 1.00 74.81 73 GLU A CA 1
ATOM 544 C C . GLU A 1 73 ? 7.468 0.731 -31.477 1.00 74.81 73 GLU A C 1
ATOM 546 O O . GLU A 1 73 ? 8.021 1.802 -31.225 1.00 74.81 73 GLU A O 1
ATOM 551 N N . VAL A 1 74 ? 7.142 0.411 -32.733 1.00 71.88 74 VAL A N 1
ATOM 552 C CA . VAL A 1 74 ? 7.420 1.295 -33.872 1.00 71.88 74 VAL A CA 1
ATOM 553 C C . VAL A 1 74 ? 6.208 2.143 -34.252 1.00 71.88 74 VAL A C 1
ATOM 555 O O . VAL A 1 74 ? 5.049 1.732 -34.202 1.00 71.88 74 VAL A O 1
ATOM 558 N N . ASN A 1 75 ? 6.483 3.362 -34.727 1.00 69.25 75 ASN A N 1
ATOM 559 C CA . ASN A 1 75 ? 5.462 4.325 -35.162 1.00 69.25 75 ASN A CA 1
ATOM 560 C C . ASN A 1 75 ? 4.448 4.692 -34.055 1.00 69.25 75 ASN A C 1
ATOM 562 O O . ASN A 1 75 ? 3.249 4.879 -34.292 1.00 69.25 75 ASN A O 1
ATOM 566 N N . CYS A 1 76 ? 4.962 4.816 -32.836 1.00 68.56 76 CYS A N 1
ATOM 567 C CA . CYS A 1 76 ? 4.247 5.302 -31.671 1.00 68.56 76 CYS A CA 1
ATOM 568 C C . CYS A 1 76 ? 4.351 6.831 -31.551 1.00 68.56 76 CYS A C 1
ATOM 570 O O . CYS A 1 76 ? 5.351 7.447 -31.949 1.00 68.56 76 CYS A O 1
ATOM 572 N N . SER A 1 77 ? 3.295 7.449 -31.019 1.00 68.06 77 SER A N 1
ATOM 573 C CA . SER A 1 77 ? 3.438 8.694 -30.263 1.00 68.06 77 SER A CA 1
ATOM 574 C C . SER A 1 77 ? 3.759 8.255 -28.846 1.00 68.06 77 SER A C 1
ATOM 576 O O . SER A 1 77 ? 2.957 7.528 -28.264 1.00 68.06 77 SER A O 1
ATOM 578 N N . CYS A 1 78 ? 4.933 8.614 -28.334 1.00 63.25 78 CYS A N 1
ATOM 579 C CA . CYS A 1 78 ? 5.322 8.155 -27.010 1.00 63.25 78 CYS A CA 1
ATOM 580 C C . CYS A 1 78 ? 4.358 8.713 -25.948 1.00 63.25 78 CYS A C 1
ATOM 582 O O . CYS A 1 78 ? 3.965 9.880 -26.066 1.00 63.25 78 CYS A O 1
ATOM 584 N N . PRO A 1 79 ? 3.956 7.892 -24.959 1.00 56.50 79 PRO A N 1
ATOM 585 C CA . PRO A 1 79 ? 3.190 8.349 -23.802 1.00 56.50 79 PRO A CA 1
ATOM 586 C C . PRO A 1 79 ? 3.897 9.498 -23.070 1.00 56.50 79 PRO A C 1
ATOM 588 O O . PRO A 1 79 ? 5.100 9.711 -23.253 1.00 56.50 79 PRO A O 1
ATOM 591 N N . ASP A 1 80 ? 3.171 10.217 -22.211 1.00 49.19 80 ASP A N 1
ATOM 592 C CA . ASP A 1 80 ? 3.789 11.212 -21.329 1.00 49.19 80 ASP A CA 1
ATOM 593 C C . ASP A 1 80 ? 4.947 10.562 -20.542 1.00 49.19 80 ASP A C 1
ATOM 595 O O . ASP A 1 80 ? 4.855 9.405 -20.127 1.00 49.19 80 ASP A O 1
ATOM 599 N N . PHE A 1 81 ? 6.057 11.294 -20.383 1.00 53.66 81 PHE A N 1
ATOM 600 C CA . PHE A 1 81 ? 7.319 10.835 -19.768 1.00 53.66 81 PHE A CA 1
ATOM 601 C C . PHE A 1 81 ? 8.136 9.796 -20.571 1.00 53.66 81 PHE A C 1
ATOM 603 O O . PHE A 1 81 ? 9.159 9.309 -20.090 1.00 53.66 81 PHE A O 1
ATOM 610 N N . TYR A 1 82 ? 7.761 9.501 -21.823 1.00 63.38 82 TYR A N 1
ATOM 611 C CA . TYR A 1 82 ? 8.571 8.724 -22.773 1.00 63.38 82 TYR A CA 1
ATOM 612 C C . TYR A 1 82 ? 9.041 9.601 -23.940 1.00 63.38 82 TYR A C 1
ATOM 614 O O . TYR A 1 82 ? 8.365 10.536 -24.381 1.00 63.38 82 TYR A O 1
ATOM 622 N N . TRP A 1 83 ? 10.229 9.312 -24.459 1.00 71.50 83 TRP A N 1
ATOM 623 C CA . TRP A 1 83 ? 10.828 10.011 -25.586 1.00 71.50 83 TRP A CA 1
ATOM 624 C C . TRP A 1 83 ? 11.064 9.089 -26.767 1.00 71.50 83 TRP A C 1
ATOM 626 O O . TRP A 1 83 ? 11.394 7.916 -26.625 1.00 71.50 83 TRP A O 1
ATOM 636 N N . LYS A 1 84 ? 10.878 9.661 -27.954 1.00 78.75 84 LYS A N 1
ATOM 637 C CA . LYS A 1 84 ? 10.939 8.943 -29.212 1.00 78.75 84 LYS A CA 1
ATOM 638 C C . LYS A 1 84 ? 12.351 8.985 -29.785 1.00 78.75 84 LYS A C 1
ATOM 640 O O . LYS A 1 84 ? 12.777 10.039 -30.258 1.00 78.75 84 LYS A O 1
ATOM 645 N N . CYS A 1 85 ? 13.001 7.830 -29.809 1.00 78.69 85 CYS A N 1
ATOM 646 C CA . CYS A 1 85 ? 14.220 7.570 -30.557 1.00 78.69 85 CYS A CA 1
ATOM 647 C C . CYS A 1 85 ? 14.051 7.912 -32.052 1.00 78.69 85 CYS A C 1
ATOM 649 O O . CYS A 1 85 ? 12.950 7.898 -32.616 1.00 78.69 85 CYS A O 1
ATOM 651 N N . GLY A 1 86 ? 15.161 8.188 -32.731 1.00 78.31 86 GLY A N 1
ATOM 652 C CA . GLY A 1 86 ? 15.244 8.417 -34.176 1.00 78.31 86 GLY A CA 1
ATOM 653 C C . GLY A 1 86 ? 14.803 7.214 -35.019 1.00 78.31 86 GLY A C 1
ATOM 654 O O . GLY A 1 86 ? 14.295 7.398 -36.127 1.00 78.31 86 GLY A O 1
ATOM 655 N N . ASP A 1 87 ? 14.908 6.002 -34.476 1.00 71.81 87 ASP A N 1
ATOM 656 C CA . ASP A 1 87 ? 14.375 4.755 -35.040 1.00 71.81 87 ASP A CA 1
ATOM 657 C C . ASP A 1 87 ? 12.872 4.538 -34.763 1.00 71.81 87 ASP A C 1
ATOM 659 O O . ASP A 1 87 ? 12.273 3.606 -35.299 1.00 71.81 87 ASP A O 1
ATOM 663 N N . ASN A 1 88 ? 12.226 5.478 -34.064 1.00 70.19 88 ASN A N 1
ATOM 664 C CA . ASN A 1 88 ? 10.825 5.481 -33.635 1.00 70.19 88 ASN A CA 1
ATOM 665 C C . ASN A 1 88 ? 10.477 4.593 -32.435 1.00 70.19 88 ASN A C 1
ATOM 667 O O . ASN A 1 88 ? 9.280 4.447 -32.184 1.00 70.19 88 ASN A O 1
ATOM 671 N N . ILE A 1 89 ? 11.467 4.075 -31.705 1.00 67.69 89 ILE A N 1
ATOM 672 C CA . ILE A 1 89 ? 11.268 3.377 -30.427 1.00 67.69 89 ILE A CA 1
ATOM 673 C C . ILE A 1 89 ? 11.007 4.399 -29.314 1.00 67.69 89 ILE A C 1
ATOM 675 O O . ILE A 1 89 ? 11.537 5.511 -29.345 1.00 67.69 89 ILE A O 1
ATOM 679 N N . CYS A 1 90 ? 10.170 4.055 -28.336 1.00 70.31 90 CYS A N 1
ATOM 680 C CA . CYS A 1 90 ? 9.975 4.878 -27.148 1.00 70.31 90 CYS A CA 1
ATOM 681 C C . CYS A 1 90 ? 10.866 4.378 -26.013 1.00 70.31 90 CYS A C 1
ATOM 683 O O . CYS A 1 90 ? 10.707 3.261 -25.535 1.00 70.31 90 CYS A O 1
ATOM 685 N N . VAL A 1 91 ? 11.770 5.230 -25.546 1.00 66.88 91 VAL A N 1
ATOM 686 C CA . VAL A 1 91 ? 12.532 5.009 -24.313 1.00 66.88 91 VAL A CA 1
ATOM 687 C C . VAL A 1 91 ? 12.010 5.952 -23.240 1.00 66.88 91 VAL A C 1
ATOM 689 O O . VAL A 1 91 ? 11.450 7.007 -23.544 1.00 66.88 91 VAL A O 1
ATOM 692 N N . HIS A 1 92 ? 12.134 5.577 -21.970 1.00 64.25 92 HIS A N 1
ATOM 693 C CA . HIS A 1 92 ? 11.725 6.466 -20.885 1.00 64.25 92 HIS A CA 1
ATOM 694 C C . HIS A 1 92 ? 12.536 7.775 -20.957 1.00 64.25 92 HIS A C 1
ATOM 696 O O . HIS A 1 92 ? 13.692 7.771 -21.374 1.00 64.25 92 HIS A O 1
ATOM 702 N N . GLU A 1 93 ? 11.951 8.922 -20.601 1.00 64.19 93 GLU A N 1
ATOM 703 C CA . GLU A 1 93 ? 12.581 10.227 -20.854 1.00 64.19 93 GLU A CA 1
ATOM 704 C C . GLU A 1 93 ? 13.951 10.404 -20.183 1.00 64.19 93 GLU A C 1
ATOM 706 O O . GLU A 1 93 ? 14.787 11.141 -20.703 1.00 64.19 93 GLU A O 1
ATOM 711 N N . ASN A 1 94 ? 14.176 9.690 -19.078 1.00 62.22 94 ASN A N 1
ATOM 712 C CA . ASN A 1 94 ? 15.430 9.631 -18.324 1.00 62.22 94 ASN A CA 1
ATOM 713 C C . ASN A 1 94 ? 16.524 8.767 -18.979 1.00 62.22 94 ASN A C 1
ATOM 715 O O . ASN A 1 94 ? 17.610 8.698 -18.419 1.00 62.22 94 ASN A O 1
ATOM 719 N N . LYS A 1 95 ? 16.232 8.099 -20.102 1.00 71.31 95 LYS A N 1
ATOM 720 C CA . LYS A 1 95 ? 17.194 7.343 -20.919 1.00 71.31 95 LYS A CA 1
ATOM 721 C C . LYS A 1 95 ? 17.750 8.156 -22.084 1.00 71.31 95 LYS A C 1
ATOM 723 O O . LYS A 1 95 ? 18.619 7.697 -22.801 1.00 71.31 95 LYS A O 1
ATOM 728 N N . GLN A 1 96 ? 17.250 9.372 -22.310 1.00 74.31 96 GLN A N 1
ATOM 729 C CA . GLN A 1 96 ? 17.938 10.280 -23.222 1.00 74.31 96 GLN A CA 1
ATOM 730 C C . GLN A 1 96 ? 19.247 10.715 -22.575 1.00 74.31 96 GLN A C 1
ATOM 732 O O . GLN A 1 96 ? 19.215 11.359 -21.522 1.00 74.31 96 GLN A O 1
ATOM 737 N N . CYS A 1 97 ? 20.354 10.461 -23.265 1.00 73.81 97 CYS A N 1
ATOM 738 C CA . CYS A 1 97 ? 21.677 10.941 -22.905 1.00 73.81 97 CYS A CA 1
ATOM 739 C C . CYS A 1 97 ? 22.176 10.406 -21.558 1.00 73.81 97 CYS A C 1
ATOM 741 O O . CYS A 1 97 ? 22.948 11.095 -20.896 1.00 73.81 97 CYS A O 1
ATOM 743 N N . ASP A 1 98 ? 21.748 9.221 -21.126 1.00 64.81 98 ASP A N 1
ATOM 744 C CA . ASP A 1 98 ? 22.182 8.632 -19.853 1.00 64.81 98 ASP A CA 1
ATOM 745 C C . ASP A 1 98 ? 23.547 7.916 -19.961 1.00 64.81 98 ASP A C 1
ATOM 747 O O . ASP A 1 98 ? 24.038 7.321 -18.997 1.00 64.81 98 ASP A O 1
ATOM 751 N N . GLY A 1 99 ? 24.195 8.008 -21.128 1.00 67.19 99 GLY A N 1
ATOM 752 C CA . GLY A 1 99 ? 25.490 7.398 -21.411 1.00 67.19 99 GLY A CA 1
ATOM 753 C C . GLY A 1 99 ? 25.385 5.936 -21.845 1.00 67.19 99 GLY A C 1
ATOM 754 O O . GLY A 1 99 ? 26.421 5.296 -22.078 1.00 67.19 99 GLY A O 1
ATOM 755 N N . ILE A 1 100 ? 24.168 5.398 -21.954 1.00 70.50 100 ILE A N 1
ATOM 756 C CA . ILE A 1 100 ? 23.868 4.031 -22.365 1.00 70.50 100 ILE A CA 1
ATOM 757 C C . ILE A 1 100 ? 23.080 4.087 -23.671 1.00 70.50 100 ILE A C 1
ATOM 759 O O . ILE A 1 100 ? 22.175 4.879 -23.856 1.00 70.50 100 ILE A O 1
ATOM 763 N N . ASN A 1 101 ? 23.437 3.219 -24.616 1.00 76.94 101 ASN A N 1
ATOM 764 C CA . ASN A 1 101 ? 22.655 3.071 -25.834 1.00 76.94 101 ASN A CA 1
ATOM 765 C C . ASN A 1 101 ? 21.395 2.236 -25.556 1.00 76.94 101 ASN A C 1
ATOM 767 O O . ASN A 1 101 ? 21.448 1.005 -25.656 1.00 76.94 101 ASN A O 1
ATOM 771 N N . ASP A 1 102 ? 20.299 2.900 -25.212 1.00 74.19 102 ASP A N 1
ATOM 772 C CA . ASP A 1 102 ? 18.968 2.326 -25.030 1.00 74.19 102 ASP A CA 1
ATOM 773 C C . ASP A 1 102 ? 18.148 2.308 -26.335 1.00 74.19 102 ASP A C 1
ATOM 775 O O . ASP A 1 102 ? 17.290 1.439 -26.504 1.00 74.19 102 ASP A O 1
ATOM 779 N N . CYS A 1 103 ? 18.430 3.195 -27.297 1.00 76.94 103 CYS A N 1
ATOM 780 C CA . CYS A 1 103 ? 17.881 3.107 -28.658 1.00 76.94 103 CYS A CA 1
ATOM 781 C C . CYS A 1 103 ? 18.669 2.101 -29.530 1.00 76.94 103 CYS A C 1
ATOM 783 O O . CYS A 1 103 ? 19.849 1.825 -29.308 1.00 76.94 103 CYS A O 1
ATOM 785 N N . LEU A 1 104 ? 18.071 1.562 -30.602 1.00 72.50 104 LEU A N 1
ATOM 786 C CA . LEU A 1 104 ? 18.818 0.706 -31.544 1.00 72.50 104 LEU A CA 1
ATOM 787 C C . LEU A 1 104 ? 19.731 1.531 -32.455 1.00 72.50 104 LEU A C 1
ATOM 789 O O . LEU A 1 104 ? 20.757 1.039 -32.931 1.00 72.50 104 LEU A O 1
ATOM 793 N N . ASP A 1 105 ? 19.355 2.783 -32.711 1.00 77.06 105 ASP A N 1
ATOM 794 C CA . ASP A 1 105 ? 20.094 3.710 -33.561 1.00 77.06 105 ASP A CA 1
ATOM 795 C C . ASP A 1 105 ? 20.965 4.717 -32.793 1.00 77.06 105 ASP A C 1
ATOM 797 O O . ASP A 1 105 ? 21.452 5.667 -33.410 1.00 77.06 105 ASP A O 1
ATOM 801 N N . THR A 1 106 ? 21.146 4.548 -31.478 1.00 79.75 106 THR A N 1
ATOM 802 C CA . THR A 1 106 ? 21.913 5.464 -30.612 1.00 79.75 106 THR A CA 1
ATOM 803 C C . THR A 1 106 ? 21.421 6.911 -30.681 1.00 79.75 106 THR A C 1
ATOM 805 O O . THR A 1 106 ? 22.218 7.850 -30.658 1.00 79.75 106 THR A O 1
ATOM 808 N N . SER A 1 107 ? 20.136 7.142 -30.963 1.00 83.75 107 SER A N 1
ATOM 809 C CA . SER A 1 107 ? 19.564 8.495 -31.057 1.00 83.75 107 SER A CA 1
ATOM 810 C C . SER A 1 107 ? 19.365 9.173 -29.711 1.00 83.75 107 SER A C 1
ATOM 812 O O . SER A 1 107 ? 19.512 10.390 -29.652 1.00 83.75 107 SER A O 1
ATOM 814 N N . ASP A 1 108 ? 19.065 8.405 -28.673 1.00 78.31 108 ASP A N 1
ATOM 815 C CA . ASP A 1 108 ? 19.077 8.811 -27.269 1.00 78.31 108 ASP A CA 1
ATOM 816 C C . ASP A 1 108 ? 20.409 9.424 -26.849 1.00 78.31 108 ASP A C 1
ATOM 818 O O . ASP A 1 108 ? 20.413 10.422 -26.143 1.00 78.31 108 ASP A O 1
ATOM 822 N N . GLU A 1 109 ? 21.522 8.901 -27.359 1.00 83.50 109 GLU A N 1
ATOM 823 C CA . GLU A 1 109 ? 22.876 9.371 -27.038 1.00 83.50 109 GLU A CA 1
ATOM 824 C C . GLU A 1 109 ? 23.414 10.419 -28.032 1.00 83.50 109 GLU A C 1
ATOM 826 O O . GLU A 1 109 ? 24.598 10.777 -28.029 1.00 83.50 109 GLU A O 1
ATOM 831 N N . ARG A 1 110 ? 22.570 10.920 -28.945 1.00 77.38 110 ARG A N 1
ATOM 832 C CA . ARG A 1 110 ? 22.964 11.904 -29.964 1.00 77.38 110 ARG A CA 1
ATOM 833 C C . ARG A 1 110 ? 22.380 13.280 -29.665 1.00 77.38 110 ARG A C 1
ATOM 835 O O . ARG A 1 110 ? 21.190 13.453 -29.452 1.00 77.38 110 ARG A O 1
ATOM 842 N N . ASN A 1 111 ? 23.226 14.301 -29.819 1.00 69.69 111 ASN A N 1
ATOM 843 C CA . ASN A 1 111 ? 22.843 15.716 -29.742 1.00 69.69 111 ASN A CA 1
ATOM 8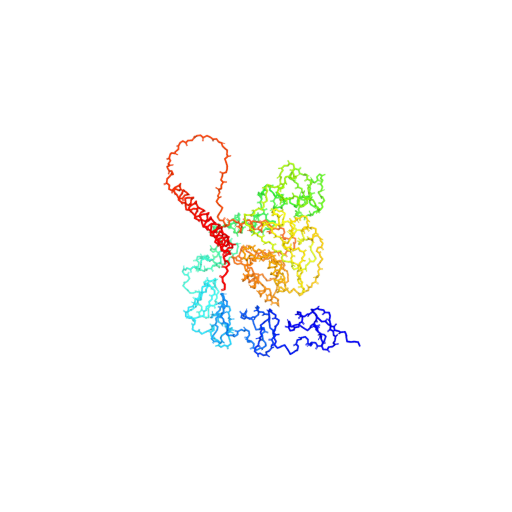44 C C . ASN A 1 111 ? 22.268 16.146 -28.377 1.00 69.69 111 ASN A C 1
ATOM 846 O O . ASN A 1 111 ? 21.301 16.905 -28.296 1.00 69.69 111 ASN A O 1
ATOM 850 N N . CYS A 1 112 ? 22.924 15.706 -27.310 1.00 69.62 112 CYS A N 1
ATOM 851 C CA . CYS A 1 112 ? 22.574 15.959 -25.919 1.00 69.62 112 CYS A CA 1
ATOM 852 C C . CYS A 1 112 ? 22.909 17.387 -25.451 1.00 69.62 112 CYS A C 1
ATOM 854 O O . CYS A 1 112 ? 23.719 17.612 -24.560 1.00 69.62 112 CYS A O 1
ATOM 856 N N . THR A 1 113 ? 22.322 18.394 -26.103 1.00 64.44 113 THR A N 1
ATOM 857 C CA . THR A 1 113 ? 22.564 19.812 -25.775 1.00 64.44 113 THR A CA 1
ATOM 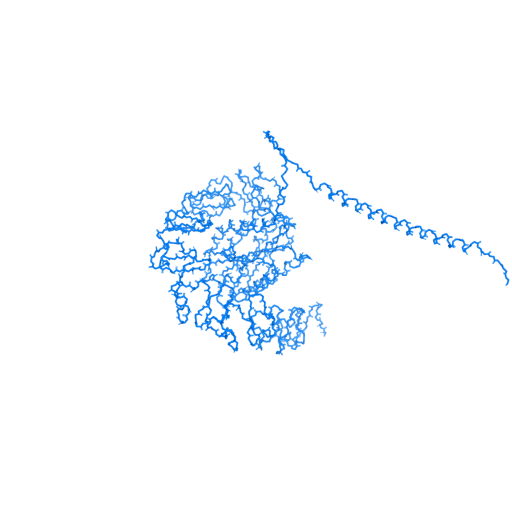858 C C . THR A 1 113 ? 21.579 20.388 -24.757 1.00 64.44 113 THR A C 1
ATOM 860 O O . THR A 1 113 ? 21.853 21.458 -24.229 1.00 64.44 113 THR A O 1
ATOM 863 N N . ASN A 1 114 ? 20.454 19.713 -24.473 1.00 66.56 114 ASN A N 1
ATOM 864 C CA . ASN A 1 114 ? 19.456 20.140 -23.482 1.00 66.56 114 ASN A CA 1
ATOM 865 C C . ASN A 1 114 ? 18.783 18.918 -22.823 1.00 66.56 114 ASN A C 1
ATOM 867 O O . ASN A 1 114 ? 17.922 18.292 -23.443 1.00 66.56 114 ASN A O 1
ATOM 871 N N . CYS A 1 115 ? 19.144 18.598 -21.577 1.00 67.06 115 CYS A N 1
ATOM 872 C CA . CYS A 1 115 ? 18.472 17.557 -20.787 1.00 67.06 115 CYS A CA 1
ATOM 873 C C . CYS A 1 115 ? 17.020 17.968 -20.449 1.00 67.06 115 CYS A C 1
ATOM 875 O O . CYS A 1 115 ? 16.728 19.157 -20.287 1.00 67.06 115 CYS A O 1
ATOM 877 N N . LYS A 1 116 ? 16.091 17.003 -20.363 1.00 63.06 116 LYS A N 1
ATOM 878 C CA . LYS A 1 116 ? 14.679 17.252 -19.997 1.00 63.06 116 LYS A CA 1
ATOM 879 C C . LYS A 1 116 ? 14.479 17.414 -18.477 1.00 63.06 116 LYS A C 1
ATOM 881 O O . LYS A 1 116 ? 15.380 17.153 -17.685 1.00 63.06 116 LYS A O 1
ATOM 886 N N . SER A 1 117 ? 13.289 17.888 -18.085 1.00 54.78 117 SER A N 1
ATOM 887 C CA . SER A 1 117 ? 12.891 18.252 -16.714 1.00 54.78 117 SER A CA 1
ATOM 888 C C . SER A 1 117 ? 13.310 17.215 -15.668 1.00 54.78 117 SER A C 1
ATOM 890 O O . SER A 1 117 ? 12.908 16.063 -15.776 1.00 54.78 117 SER A O 1
ATOM 892 N N . SER A 1 118 ? 14.062 17.664 -14.651 1.00 54.78 118 SER A N 1
ATOM 893 C CA . SER A 1 118 ? 14.718 16.911 -13.552 1.00 54.78 118 SER A CA 1
ATOM 894 C C . SER A 1 118 ? 16.111 16.305 -13.824 1.00 54.78 118 SER A C 1
ATOM 896 O O . SER A 1 118 ? 16.712 15.736 -12.911 1.00 54.78 118 SER A O 1
ATOM 898 N N . SER A 1 119 ? 16.671 16.478 -15.028 1.00 67.88 119 SER A N 1
ATOM 899 C CA . SER A 1 119 ? 18.036 16.036 -15.377 1.00 67.88 119 SER A CA 1
ATOM 900 C C . SER A 1 119 ? 18.987 17.211 -15.660 1.00 67.88 119 SER A C 1
ATOM 902 O O . SER A 1 119 ? 18.572 18.243 -16.191 1.00 67.88 119 SER A O 1
ATOM 904 N N . TRP A 1 120 ? 20.271 17.042 -15.333 1.00 75.25 120 TRP A N 1
ATOM 905 C CA . TRP A 1 120 ? 21.349 18.018 -15.491 1.00 75.25 120 TRP A CA 1
ATOM 906 C C . TRP A 1 120 ? 22.348 17.593 -16.571 1.00 75.25 120 TRP A C 1
ATOM 908 O O . TRP A 1 120 ? 22.709 16.423 -16.654 1.00 75.25 120 TRP A O 1
ATOM 918 N N . SER A 1 121 ? 22.822 18.550 -17.374 1.00 81.31 121 SER A N 1
ATOM 919 C CA . SER A 1 121 ? 23.778 18.307 -18.461 1.00 81.31 121 SER A CA 1
ATOM 920 C C . SER A 1 121 ? 25.229 18.464 -18.006 1.00 81.31 121 SER A C 1
ATOM 922 O O . SER A 1 121 ? 25.650 19.578 -17.677 1.00 81.31 121 SER A O 1
ATOM 924 N N . CYS A 1 122 ? 25.997 17.385 -18.099 1.00 82.00 122 CYS A N 1
ATOM 925 C CA . CYS A 1 122 ? 27.453 17.373 -18.047 1.00 82.00 122 CYS A CA 1
ATOM 926 C C . CYS A 1 122 ? 28.059 18.190 -19.206 1.00 82.00 122 CYS A C 1
ATOM 928 O O . CYS A 1 122 ? 27.435 18.369 -20.257 1.00 82.00 122 CYS A O 1
ATOM 930 N N . ASN A 1 123 ? 29.299 18.677 -19.069 1.00 82.12 123 ASN A N 1
ATOM 931 C CA . ASN A 1 123 ? 29.939 19.459 -20.141 1.00 82.12 123 ASN A CA 1
ATOM 932 C C . ASN A 1 123 ? 30.338 18.598 -21.352 1.00 82.12 123 ASN A C 1
ATOM 934 O O . ASN A 1 123 ? 30.534 19.137 -22.444 1.00 82.12 123 ASN A O 1
ATOM 938 N N . ASP A 1 124 ? 30.458 17.282 -21.181 1.00 77.62 124 ASP A N 1
ATOM 939 C CA . ASP A 1 124 ? 30.637 16.323 -22.274 1.00 77.62 124 ASP A CA 1
ATOM 940 C C . ASP A 1 124 ? 29.334 15.998 -23.026 1.00 77.62 124 ASP A C 1
ATOM 942 O O . ASP A 1 124 ? 29.372 15.314 -24.050 1.00 77.62 124 ASP A O 1
ATOM 946 N N . GLY A 1 125 ? 28.206 16.540 -22.555 1.00 73.19 125 GLY A N 1
ATOM 947 C CA . GLY A 1 125 ? 26.876 16.344 -23.112 1.00 73.19 125 GLY A CA 1
ATOM 948 C C . GLY A 1 125 ? 26.097 15.193 -22.482 1.00 73.19 125 GLY A C 1
ATOM 949 O O . GLY A 1 125 ? 24.928 15.053 -22.804 1.00 73.19 125 GLY A O 1
ATOM 950 N N . THR A 1 126 ? 26.671 14.385 -21.589 1.00 76.50 126 THR A N 1
ATOM 951 C CA . THR A 1 126 ? 25.885 13.368 -20.868 1.00 76.50 126 THR A CA 1
ATOM 952 C C . THR A 1 126 ? 24.884 14.027 -19.912 1.00 76.50 126 THR A C 1
ATOM 954 O O . THR A 1 126 ? 25.087 15.146 -19.444 1.00 76.50 126 THR A O 1
ATOM 957 N N . CYS A 1 127 ? 23.756 13.373 -19.666 1.00 76.06 127 CYS A N 1
ATOM 958 C CA . CYS A 1 127 ? 22.716 13.814 -18.753 1.00 76.06 127 CYS A CA 1
ATOM 959 C C . CYS A 1 127 ? 22.710 12.897 -17.535 1.00 76.06 127 CYS A C 1
ATOM 961 O O . CYS A 1 127 ? 22.617 11.678 -17.641 1.00 76.06 127 CYS A O 1
ATOM 963 N N . ILE A 1 128 ? 22.753 13.506 -16.361 1.00 70.19 128 ILE A N 1
ATOM 964 C CA . ILE A 1 128 ? 22.587 12.819 -15.083 1.00 70.19 128 ILE A CA 1
ATOM 965 C C . ILE A 1 128 ? 21.323 13.339 -14.410 1.00 70.19 128 ILE A C 1
ATOM 967 O O . ILE A 1 128 ? 20.824 14.416 -14.743 1.00 70.19 128 ILE A O 1
ATOM 971 N N . LYS A 1 129 ? 20.770 12.608 -13.443 1.00 67.69 129 LYS A N 1
ATOM 972 C CA . LYS A 1 129 ? 19.688 13.169 -12.622 1.00 67.69 129 LYS A CA 1
ATOM 973 C C . LYS A 1 129 ? 20.222 14.368 -11.836 1.00 67.69 129 LYS A C 1
ATOM 975 O O . LYS A 1 129 ? 21.365 14.339 -11.392 1.00 67.69 129 LYS A O 1
ATOM 980 N N . ASN A 1 130 ? 19.391 15.385 -11.595 1.00 65.00 130 ASN A N 1
ATOM 981 C CA . ASN A 1 130 ? 19.791 16.539 -10.775 1.00 65.00 130 ASN A CA 1
ATOM 982 C C . ASN A 1 130 ? 20.315 16.136 -9.384 1.00 65.00 130 ASN A C 1
ATOM 984 O O . ASN A 1 130 ? 21.169 16.830 -8.841 1.00 65.00 130 ASN A O 1
ATOM 988 N N . ILE A 1 131 ? 19.820 15.022 -8.829 1.00 60.75 131 ILE A N 1
ATOM 989 C CA . ILE A 1 131 ? 20.266 14.481 -7.536 1.00 60.75 131 ILE A CA 1
ATOM 990 C C . ILE A 1 131 ? 21.720 13.992 -7.539 1.00 60.75 131 ILE A C 1
ATOM 992 O O . ILE A 1 131 ? 22.314 13.940 -6.475 1.00 60.75 131 ILE A O 1
ATOM 996 N N . PHE A 1 132 ? 22.277 13.664 -8.708 1.00 71.44 132 PHE A N 1
ATOM 997 C CA . PHE A 1 132 ? 23.657 13.191 -8.873 1.00 71.44 132 PHE A CA 1
ATOM 998 C C . PHE A 1 132 ? 24.637 14.325 -9.174 1.00 71.44 132 PHE A C 1
ATOM 1000 O O . PHE A 1 132 ? 25.790 14.101 -9.514 1.00 71.44 132 PHE A O 1
ATOM 1007 N N . ARG A 1 133 ? 24.163 15.572 -9.152 1.00 77.19 133 ARG A N 1
ATOM 1008 C CA . ARG A 1 133 ? 25.023 16.727 -9.352 1.00 77.19 133 ARG A CA 1
ATOM 1009 C C . ARG A 1 133 ? 25.584 17.155 -8.005 1.00 77.19 133 ARG A C 1
ATOM 1011 O O . ARG A 1 133 ? 24.804 17.563 -7.141 1.00 77.19 133 ARG A O 1
ATOM 1018 N N . CYS A 1 134 ? 26.909 17.228 -7.902 1.00 73.94 134 CYS A N 1
ATOM 1019 C CA . CYS A 1 134 ? 27.608 17.657 -6.696 1.00 73.94 134 CYS A CA 1
ATOM 1020 C C . CYS A 1 134 ? 27.389 16.709 -5.515 1.00 73.94 134 CYS A C 1
ATOM 1022 O O . CYS A 1 134 ? 27.441 17.165 -4.374 1.00 73.94 134 CYS A O 1
ATOM 1024 N N . ASP A 1 135 ? 27.093 15.436 -5.763 1.00 63.38 135 ASP A N 1
ATOM 1025 C CA . ASP A 1 135 ? 26.814 14.456 -4.711 1.00 63.38 135 ASP A CA 1
ATOM 1026 C C . ASP A 1 135 ? 28.090 13.844 -4.113 1.00 63.38 135 ASP A C 1
ATOM 1028 O O . ASP A 1 135 ? 28.021 13.091 -3.143 1.00 63.38 135 ASP A O 1
ATOM 1032 N N . GLY A 1 136 ? 29.261 14.249 -4.615 1.00 68.12 136 GLY A N 1
ATOM 1033 C CA . GLY A 1 136 ? 30.574 13.767 -4.194 1.00 68.12 136 GLY A CA 1
ATOM 1034 C C . GLY A 1 136 ? 31.095 12.610 -5.048 1.00 68.12 136 GLY A C 1
ATOM 1035 O O . GLY A 1 136 ? 32.284 12.283 -4.962 1.00 68.12 136 GLY A O 1
ATOM 1036 N N . ASP A 1 137 ? 30.255 12.039 -5.911 1.00 69.81 137 ASP A N 1
ATOM 1037 C CA . ASP A 1 137 ? 30.569 10.893 -6.751 1.00 69.81 137 ASP A CA 1
ATOM 1038 C C . ASP A 1 137 ? 30.623 11.291 -8.232 1.00 69.81 137 ASP A C 1
ATOM 1040 O O . ASP A 1 137 ? 29.843 12.086 -8.739 1.00 69.81 137 ASP A O 1
ATOM 1044 N N . ILE A 1 138 ? 31.566 10.706 -8.973 1.00 75.56 138 ILE A N 1
ATOM 1045 C CA . ILE A 1 138 ? 31.736 11.012 -10.400 1.00 75.56 138 ILE A CA 1
ATOM 1046 C C . ILE A 1 138 ? 30.723 10.205 -11.219 1.00 75.56 138 ILE A C 1
ATOM 1048 O O . ILE A 1 138 ? 30.937 9.021 -11.495 1.00 75.56 138 ILE A O 1
ATOM 1052 N N . HIS A 1 139 ? 29.676 10.880 -11.670 1.00 71.81 139 HIS A N 1
ATOM 1053 C CA . HIS A 1 139 ? 28.630 10.399 -12.564 1.00 71.81 139 HIS A CA 1
ATOM 1054 C C . HIS A 1 139 ? 28.840 10.895 -14.001 1.00 71.81 139 HIS A C 1
ATOM 1056 O O . HIS A 1 139 ? 28.631 10.139 -14.952 1.00 71.81 139 HIS A O 1
ATOM 1062 N N . CYS A 1 140 ? 29.335 12.121 -14.187 1.00 80.19 140 CYS A N 1
ATOM 1063 C CA . CYS A 1 140 ? 29.766 12.604 -15.498 1.00 80.19 140 CYS A CA 1
ATOM 1064 C C . CYS A 1 140 ? 31.139 12.025 -15.863 1.00 80.19 140 CYS A C 1
ATOM 1066 O O . CYS A 1 140 ? 32.091 12.057 -15.076 1.00 80.19 140 CYS A O 1
ATOM 1068 N N . ARG A 1 141 ? 31.323 11.583 -17.112 1.00 79.69 141 ARG A N 1
ATOM 1069 C CA . ARG A 1 141 ? 32.616 11.032 -17.565 1.00 79.69 141 ARG A CA 1
ATOM 1070 C C . ARG A 1 141 ? 33.741 12.072 -17.519 1.00 79.69 141 ARG A C 1
ATOM 1072 O O . ARG A 1 141 ? 34.907 11.718 -17.315 1.00 79.69 141 ARG A O 1
ATOM 1079 N N . ASP A 1 142 ? 33.403 13.343 -17.701 1.00 81.69 142 ASP A N 1
ATOM 1080 C CA . ASP A 1 142 ? 34.314 14.482 -17.590 1.00 81.69 142 ASP A CA 1
ATOM 1081 C C . ASP A 1 142 ? 34.386 15.110 -16.184 1.00 81.69 142 ASP A C 1
ATOM 1083 O O . ASP A 1 142 ? 35.122 16.085 -15.998 1.00 81.69 142 ASP A O 1
ATOM 1087 N N . LYS A 1 143 ? 33.687 14.528 -15.196 1.00 83.62 143 LYS A N 1
ATOM 1088 C CA . LYS A 1 143 ? 33.608 14.986 -13.796 1.00 83.62 143 LYS A CA 1
ATOM 1089 C C . LYS A 1 143 ? 32.973 16.367 -13.614 1.00 83.62 143 LYS A C 1
ATOM 1091 O O . LYS A 1 143 ? 33.302 17.082 -12.668 1.00 83.62 143 LYS A O 1
ATOM 1096 N N . SER A 1 144 ? 32.179 16.815 -14.585 1.00 85.62 144 SER A N 1
ATOM 1097 C CA . SER A 1 144 ? 31.590 18.156 -14.570 1.00 85.62 144 SER A CA 1
ATOM 1098 C C . SER A 1 144 ? 30.437 18.346 -13.598 1.00 85.62 144 SER A C 1
ATOM 1100 O O . SER A 1 144 ? 30.208 19.479 -13.172 1.00 85.62 144 SER A O 1
ATOM 1102 N N . ASP A 1 145 ? 29.776 17.264 -13.218 1.00 80.88 145 ASP A N 1
ATOM 1103 C CA . ASP A 1 145 ? 28.856 17.170 -12.087 1.00 80.88 145 ASP A CA 1
ATOM 1104 C C . ASP A 1 145 ? 29.469 17.671 -10.786 1.00 80.88 145 ASP A C 1
ATOM 1106 O O . ASP A 1 145 ? 28.839 18.459 -10.086 1.00 80.88 145 ASP A O 1
ATOM 1110 N N . GLU A 1 146 ? 30.732 17.329 -10.540 1.00 84.88 146 GLU A N 1
ATOM 1111 C CA . GLU A 1 146 ? 31.457 17.695 -9.319 1.00 84.88 146 GLU A CA 1
ATOM 1112 C C . GLU A 1 146 ? 32.210 19.036 -9.439 1.00 84.88 146 GLU A C 1
ATOM 1114 O O . GLU A 1 146 ? 33.058 19.390 -8.613 1.00 84.88 146 GLU A O 1
ATOM 1119 N N . MET A 1 147 ? 31.920 19.830 -10.480 1.00 80.75 147 MET A N 1
ATOM 1120 C CA . MET A 1 147 ? 32.533 21.141 -10.709 1.00 80.75 147 MET A CA 1
ATOM 1121 C C . MET A 1 147 ? 31.542 22.296 -10.493 1.00 80.75 147 MET A C 1
ATOM 1123 O O . MET A 1 147 ? 30.408 22.301 -10.965 1.00 80.75 147 MET A O 1
ATOM 1127 N N . ASN A 1 148 ? 32.010 23.371 -9.842 1.00 74.75 148 ASN A N 1
ATOM 1128 C CA . ASN A 1 148 ? 31.242 24.607 -9.607 1.00 74.75 148 ASN A CA 1
ATOM 1129 C C . ASN A 1 148 ? 29.902 24.396 -8.861 1.00 74.75 148 ASN A C 1
ATOM 1131 O O . ASN A 1 148 ? 28.853 24.932 -9.240 1.00 74.75 148 ASN A O 1
ATOM 1135 N N . CYS A 1 149 ? 29.950 23.676 -7.742 1.00 72.06 149 CYS A N 1
ATOM 1136 C CA . CYS A 1 149 ? 28.814 23.339 -6.874 1.00 72.06 149 CYS A CA 1
ATOM 1137 C C . CYS A 1 149 ? 28.310 24.509 -6.008 1.00 72.06 149 CYS A C 1
ATOM 1139 O O . CYS A 1 149 ? 28.278 24.481 -4.780 1.00 72.06 149 CYS A O 1
ATOM 1141 N N . SER A 1 150 ? 27.929 25.613 -6.654 1.00 69.88 150 SER A N 1
ATOM 1142 C CA . SER A 1 150 ? 27.495 26.823 -5.941 1.00 69.88 150 SER A CA 1
ATOM 1143 C C . SER A 1 150 ? 26.062 26.715 -5.409 1.00 69.88 150 SER A C 1
ATOM 1145 O O . SER A 1 150 ? 25.805 27.204 -4.310 1.00 69.88 150 SER A O 1
ATOM 1147 N N . ASN A 1 151 ? 25.172 26.043 -6.147 1.00 67.75 151 ASN A N 1
ATOM 1148 C CA . ASN A 1 151 ? 23.753 25.858 -5.833 1.00 67.75 151 ASN A CA 1
ATOM 1149 C C . ASN A 1 151 ? 23.377 24.377 -5.997 1.00 67.75 151 ASN A C 1
ATOM 1151 O O . ASN A 1 151 ? 23.748 23.785 -7.013 1.00 67.75 151 ASN A O 1
ATOM 1155 N N . CYS A 1 152 ? 22.654 23.823 -5.022 1.00 66.44 152 CYS A N 1
ATOM 1156 C CA . CYS A 1 152 ? 22.077 22.477 -5.078 1.00 66.44 152 CYS A CA 1
ATOM 1157 C C . CYS A 1 152 ? 20.663 22.512 -5.682 1.00 66.44 152 CYS A C 1
ATOM 1159 O O . CYS A 1 152 ? 20.046 23.578 -5.752 1.00 66.44 152 CYS A O 1
ATOM 1161 N N . ASP A 1 153 ? 20.177 21.352 -6.125 1.00 63.28 153 ASP A N 1
ATOM 1162 C CA . ASP A 1 153 ? 18.800 21.155 -6.590 1.00 63.28 153 ASP A CA 1
ATOM 1163 C C . ASP A 1 153 ? 17.761 21.461 -5.485 1.00 63.28 153 ASP A C 1
ATOM 1165 O O . ASP A 1 153 ? 18.094 21.480 -4.299 1.00 63.28 153 ASP A O 1
ATOM 1169 N N . GLU A 1 154 ? 16.497 21.710 -5.857 1.00 54.38 154 GLU A N 1
ATOM 1170 C CA . GLU A 1 154 ? 15.413 22.054 -4.920 1.00 54.38 154 GLU A CA 1
ATOM 1171 C C . GLU A 1 154 ? 15.239 21.016 -3.798 1.00 54.38 154 GLU A C 1
ATOM 1173 O O . GLU A 1 154 ? 14.866 21.381 -2.678 1.00 54.38 154 GLU A O 1
ATOM 1178 N N . PHE A 1 155 ? 15.555 19.745 -4.053 1.00 54.38 155 PHE A N 1
ATOM 1179 C CA . PHE A 1 155 ? 15.404 18.641 -3.097 1.00 54.38 155 PHE A CA 1
ATOM 1180 C C . PHE A 1 155 ? 16.700 18.253 -2.368 1.00 54.38 155 PHE A C 1
ATOM 1182 O O . PHE A 1 155 ? 16.697 17.329 -1.551 1.00 54.38 155 PHE A O 1
ATOM 1189 N N . ALA A 1 156 ? 17.787 18.989 -2.603 1.00 63.34 156 ALA A N 1
ATOM 1190 C CA . ALA A 1 156 ? 19.092 18.752 -1.999 1.00 63.34 156 ALA A CA 1
ATOM 1191 C C . ALA A 1 156 ? 19.449 19.813 -0.938 1.00 63.34 156 ALA A C 1
ATOM 1193 O O . ALA A 1 156 ? 18.958 20.947 -0.948 1.00 63.34 156 ALA A O 1
ATOM 1194 N N . TRP A 1 157 ? 20.303 19.433 0.010 1.00 74.44 157 TRP A N 1
ATOM 1195 C CA . TRP A 1 157 ? 20.878 20.284 1.045 1.00 74.44 157 TRP A CA 1
ATOM 1196 C C . TRP A 1 157 ? 22.376 20.465 0.803 1.00 74.44 157 TRP A C 1
ATOM 1198 O O . TRP A 1 157 ? 23.070 19.532 0.410 1.00 74.44 157 TRP A O 1
ATOM 1208 N N . LYS A 1 158 ? 22.875 21.685 1.022 1.00 82.25 158 LYS A N 1
ATOM 1209 C CA . LYS A 1 158 ? 24.255 22.055 0.703 1.00 82.25 158 LYS A CA 1
ATOM 1210 C C . LYS A 1 158 ? 25.168 21.975 1.926 1.00 82.25 158 LYS A C 1
ATOM 1212 O O . LYS A 1 158 ? 25.057 22.804 2.830 1.00 82.25 158 LYS A O 1
ATOM 1217 N N . CYS A 1 159 ? 26.138 21.073 1.865 1.00 83.12 159 CYS A N 1
ATOM 1218 C CA . CYS A 1 159 ? 27.244 20.924 2.802 1.00 83.12 159 CYS A CA 1
ATOM 1219 C C . CYS A 1 159 ? 28.186 22.144 2.809 1.00 83.12 159 CYS A C 1
ATOM 1221 O O . CYS A 1 159 ? 28.256 22.929 1.854 1.00 83.12 159 CYS A O 1
ATOM 1223 N N . LYS A 1 160 ? 28.978 22.311 3.879 1.00 85.88 160 LYS A N 1
ATOM 1224 C CA . LYS A 1 160 ? 29.978 23.397 3.988 1.00 85.88 160 LYS A CA 1
ATOM 1225 C C . LYS A 1 160 ? 31.110 23.252 2.970 1.00 85.88 160 LYS A C 1
ATOM 1227 O O . LYS A 1 160 ? 31.609 24.269 2.484 1.00 85.88 160 LYS A O 1
ATOM 1232 N N . ASN A 1 161 ? 31.488 22.024 2.623 1.00 82.06 161 ASN A N 1
ATOM 1233 C CA . ASN A 1 161 ? 32.427 21.716 1.541 1.00 82.06 161 ASN A CA 1
ATOM 1234 C C . ASN A 1 161 ? 31.844 21.941 0.124 1.00 82.06 161 ASN A C 1
ATOM 1236 O O . ASN A 1 161 ? 32.589 21.850 -0.849 1.00 82.06 161 ASN A O 1
ATOM 1240 N N . ASN A 1 162 ? 30.573 22.355 0.008 1.00 77.88 162 ASN A N 1
ATOM 1241 C CA . ASN A 1 162 ? 29.797 22.531 -1.227 1.00 77.88 162 ASN A CA 1
ATOM 1242 C C . ASN A 1 162 ? 29.301 21.244 -1.904 1.00 77.88 162 ASN A C 1
ATOM 1244 O O . ASN A 1 162 ? 28.773 21.346 -3.010 1.00 77.88 162 ASN A O 1
ATOM 1248 N N . GLN A 1 163 ? 29.413 20.089 -1.251 1.00 78.50 163 GLN A N 1
ATOM 1249 C CA . GLN A 1 163 ? 28.689 18.884 -1.651 1.00 78.50 163 GLN A CA 1
ATOM 1250 C C . GLN A 1 163 ? 27.181 19.079 -1.423 1.00 78.50 163 GLN A C 1
ATOM 1252 O O . GLN A 1 163 ? 26.754 19.879 -0.584 1.00 78.50 163 GLN A O 1
ATOM 1257 N N . CYS A 1 164 ? 26.372 18.391 -2.209 1.00 72.38 164 CYS A N 1
ATOM 1258 C CA . CYS A 1 164 ? 24.927 18.378 -2.145 1.00 72.38 164 CYS A CA 1
ATOM 1259 C C . CYS A 1 164 ? 24.495 16.976 -1.729 1.00 72.38 164 CYS A C 1
ATOM 1261 O O . CYS A 1 164 ? 24.757 16.011 -2.430 1.00 72.38 164 CYS A O 1
ATOM 1263 N N . ILE A 1 165 ? 23.812 16.876 -0.600 1.00 66.50 165 ILE A N 1
ATOM 1264 C CA . ILE A 1 165 ? 23.192 15.630 -0.142 1.00 66.50 165 ILE A CA 1
ATOM 1265 C C . ILE A 1 165 ? 21.681 15.754 -0.283 1.00 66.50 165 ILE A C 1
ATOM 1267 O O . ILE A 1 165 ? 21.147 16.859 -0.416 1.00 66.50 165 ILE A O 1
ATOM 1271 N N . LEU A 1 166 ? 20.949 14.650 -0.250 1.00 61.69 166 LEU A N 1
ATOM 1272 C CA . LEU A 1 166 ? 19.491 14.707 -0.272 1.00 61.69 166 LEU A CA 1
ATOM 1273 C C . LEU A 1 166 ? 18.983 15.317 1.037 1.00 61.69 166 LEU A C 1
ATOM 1275 O O . LEU A 1 166 ? 19.565 15.127 2.101 1.00 61.69 166 LEU A O 1
ATOM 1279 N N . LYS A 1 167 ? 17.875 16.064 0.992 1.00 62.66 167 LYS A N 1
ATOM 1280 C CA . LYS A 1 167 ? 17.329 16.715 2.197 1.00 62.66 167 LYS A CA 1
ATOM 1281 C C . LYS A 1 167 ? 17.032 15.750 3.351 1.00 62.66 167 LYS A C 1
ATOM 1283 O O . LYS A 1 167 ? 17.044 16.202 4.488 1.00 62.66 167 LYS A O 1
ATOM 1288 N N . TYR A 1 168 ? 16.759 14.471 3.075 1.00 59.28 168 TYR A N 1
ATOM 1289 C CA . TYR A 1 168 ? 16.552 13.456 4.116 1.00 59.28 168 TYR A CA 1
ATOM 1290 C C . TYR A 1 168 ? 17.854 12.955 4.754 1.00 59.28 168 TYR A C 1
ATOM 1292 O O . TYR A 1 168 ? 17.783 12.396 5.835 1.00 59.28 168 TYR A O 1
ATOM 1300 N N . GLN A 1 169 ? 18.998 13.145 4.090 1.00 66.19 169 GLN A N 1
ATOM 1301 C CA . GLN A 1 169 ? 20.335 12.812 4.601 1.00 66.19 169 GLN A CA 1
ATOM 1302 C C . GLN A 1 169 ? 20.882 13.922 5.501 1.00 66.19 169 GLN A C 1
ATOM 1304 O O . GLN A 1 169 ? 21.812 13.735 6.267 1.00 66.19 169 GLN A O 1
ATOM 1309 N N . TYR A 1 170 ? 20.309 15.123 5.420 1.00 73.75 170 TYR A N 1
ATOM 1310 C CA . TYR A 1 170 ? 20.675 16.191 6.331 1.00 73.75 170 TYR A CA 1
ATOM 1311 C C . TYR A 1 170 ? 20.178 15.863 7.739 1.00 73.75 170 TYR A C 1
ATOM 1313 O O . TYR A 1 170 ? 18.966 15.825 7.966 1.00 73.75 170 TYR A O 1
ATOM 1321 N N . CYS A 1 171 ? 21.108 15.716 8.686 1.00 76.94 171 CYS A N 1
ATOM 1322 C CA . CYS A 1 171 ? 20.795 15.372 10.066 1.00 76.94 171 CYS A CA 1
ATOM 1323 C C . CYS A 1 171 ? 20.145 14.001 10.189 1.00 76.94 171 CYS A C 1
ATOM 1325 O O . CYS A 1 171 ? 19.257 13.834 11.015 1.00 76.94 171 CYS A O 1
ATOM 1327 N N . ASP A 1 172 ? 20.533 13.015 9.388 1.00 65.75 172 ASP A N 1
ATOM 1328 C CA . ASP A 1 172 ? 20.078 11.636 9.600 1.00 65.75 172 ASP A CA 1
ATOM 1329 C C . ASP A 1 172 ? 20.952 10.891 10.626 1.00 65.75 172 ASP A C 1
ATOM 1331 O O . ASP A 1 172 ? 20.577 9.824 11.118 1.00 65.75 172 ASP A O 1
ATOM 1335 N N . GLY A 1 173 ? 22.057 11.517 11.046 1.00 73.44 173 GLY A N 1
ATOM 1336 C CA . GLY A 1 173 ? 22.998 10.984 12.016 1.00 73.44 173 GLY A CA 1
ATOM 1337 C C . GLY A 1 173 ? 24.194 10.250 11.409 1.00 73.44 173 GLY A C 1
ATOM 1338 O O . GLY A 1 173 ? 25.087 9.839 12.162 1.00 73.44 173 GLY A O 1
ATOM 1339 N N . GLU A 1 174 ? 24.243 10.131 10.085 1.00 74.69 174 GLU A N 1
ATOM 1340 C CA . GLU A 1 174 ? 25.386 9.658 9.315 1.00 74.69 174 GLU A CA 1
ATOM 1341 C C . GLU A 1 174 ? 26.180 10.851 8.749 1.00 74.69 174 GLU A C 1
ATOM 1343 O O . GLU A 1 174 ? 25.688 11.964 8.638 1.00 74.69 174 GLU A O 1
ATOM 1348 N N . ASP A 1 175 ? 27.468 10.652 8.459 1.00 80.62 175 ASP A N 1
ATOM 1349 C CA . ASP A 1 175 ? 28.294 11.682 7.810 1.00 80.62 175 ASP A CA 1
ATOM 1350 C C . ASP A 1 175 ? 28.172 11.507 6.294 1.00 80.62 175 ASP A C 1
ATOM 1352 O O . ASP A 1 175 ? 28.876 10.682 5.708 1.00 80.62 175 ASP A O 1
ATOM 1356 N N . ASN A 1 176 ? 27.234 12.221 5.669 1.00 73.00 176 ASN A N 1
ATOM 1357 C CA . ASN A 1 176 ? 27.012 12.188 4.222 1.00 73.00 176 ASN A CA 1
ATOM 1358 C C . ASN A 1 176 ? 27.770 13.297 3.487 1.00 73.00 176 ASN A C 1
ATOM 1360 O O . ASN A 1 176 ? 27.990 13.192 2.284 1.00 73.00 176 ASN A O 1
ATOM 1364 N N . CYS A 1 177 ? 28.175 14.350 4.198 1.00 79.25 177 CYS A N 1
ATOM 1365 C CA . CYS A 1 177 ? 28.944 15.459 3.639 1.00 79.25 177 CYS A CA 1
ATOM 1366 C C . CYS A 1 177 ? 30.470 15.242 3.617 1.00 79.25 177 CYS A C 1
ATOM 1368 O O . CYS A 1 177 ? 31.181 16.162 3.211 1.00 79.25 177 CYS A O 1
ATOM 1370 N N . ASP A 1 178 ? 31.008 14.127 4.131 1.00 80.44 178 ASP A N 1
ATOM 1371 C CA . ASP A 1 178 ? 32.449 13.836 4.345 1.00 80.44 178 ASP A CA 1
ATOM 1372 C C . ASP A 1 178 ? 33.220 14.834 5.249 1.00 80.44 178 ASP A C 1
ATOM 1374 O O . ASP A 1 178 ? 34.348 14.580 5.688 1.00 80.44 178 ASP A O 1
ATOM 1378 N N . ASP A 1 179 ? 32.641 16.003 5.523 1.00 85.94 179 ASP A N 1
ATOM 1379 C CA . ASP A 1 179 ? 33.107 17.032 6.448 1.00 85.94 179 ASP A CA 1
ATOM 1380 C C . ASP A 1 179 ? 32.191 17.171 7.675 1.00 85.94 179 ASP A C 1
ATOM 1382 O O . ASP A 1 179 ? 32.399 18.071 8.506 1.00 85.94 179 ASP A O 1
ATOM 1386 N N . ARG A 1 180 ? 31.189 16.286 7.794 1.00 83.88 180 ARG A N 1
ATOM 1387 C CA . ARG A 1 180 ? 30.206 16.226 8.878 1.00 83.88 180 ARG A CA 1
ATOM 1388 C C . ARG A 1 180 ? 29.412 17.520 9.071 1.00 83.88 180 ARG A C 1
ATOM 1390 O O . ARG A 1 180 ? 29.008 17.886 10.186 1.00 83.88 180 ARG A O 1
ATOM 1397 N N . SER A 1 181 ? 29.300 18.323 8.012 1.00 87.19 181 SER A N 1
ATOM 1398 C CA . SER A 1 181 ? 28.630 19.621 8.073 1.00 87.19 181 SER A CA 1
ATOM 1399 C C . SER A 1 181 ? 27.109 19.523 8.125 1.00 87.19 181 SER A C 1
ATOM 1401 O O . SER A 1 181 ? 26.489 20.420 8.705 1.00 87.19 181 SER A O 1
ATOM 1403 N N . ASP A 1 182 ? 26.554 18.437 7.601 1.00 82.25 182 ASP A N 1
ATOM 1404 C CA . ASP A 1 182 ? 25.192 17.954 7.820 1.00 82.25 182 ASP A CA 1
ATOM 1405 C C . ASP A 1 182 ? 24.894 17.749 9.309 1.00 82.25 182 ASP A C 1
ATOM 1407 O O . ASP A 1 182 ? 23.953 18.344 9.823 1.00 82.25 182 ASP A O 1
ATOM 1411 N N . GLU A 1 183 ? 25.774 17.079 10.054 1.00 85.62 183 GLU A N 1
ATOM 1412 C CA . GLU A 1 183 ? 25.486 16.671 11.442 1.00 85.62 183 GLU A CA 1
ATOM 1413 C C . GLU A 1 183 ? 25.863 17.699 12.525 1.00 85.62 183 GLU A C 1
ATOM 1415 O O . GLU A 1 183 ? 25.611 17.515 13.724 1.00 85.62 183 GLU A O 1
ATOM 1420 N N . THR A 1 184 ? 26.520 18.802 12.154 1.00 79.75 184 THR A N 1
ATOM 1421 C CA . THR A 1 184 ? 27.078 19.755 13.137 1.00 79.75 184 THR A CA 1
ATOM 1422 C C . THR A 1 184 ? 26.171 20.935 13.484 1.00 79.75 184 THR A C 1
ATOM 1424 O O . THR A 1 184 ? 26.393 21.574 14.515 1.00 79.75 184 THR A O 1
ATOM 1427 N N . SER A 1 185 ? 25.161 21.258 12.670 1.00 74.56 185 SER A N 1
ATOM 1428 C CA . SER A 1 185 ? 24.284 22.423 12.890 1.00 74.56 185 SER A CA 1
ATOM 1429 C C . SER A 1 185 ? 22.846 22.154 12.442 1.00 74.56 185 SER A C 1
ATOM 1431 O O . SER A 1 185 ? 22.315 22.872 11.595 1.00 74.56 185 SER A O 1
ATOM 1433 N N . CYS A 1 186 ? 22.240 21.123 13.026 1.00 71.12 186 CYS A N 1
ATOM 1434 C CA . CYS A 1 186 ? 20.949 20.577 12.625 1.00 71.12 186 CYS A CA 1
ATOM 1435 C C . CYS A 1 186 ? 19.733 21.444 12.959 1.00 71.12 186 CYS A C 1
ATOM 1437 O O . CYS A 1 186 ? 19.489 21.779 14.121 1.00 71.12 186 CYS A O 1
ATOM 1439 N N . SER A 1 187 ? 18.935 21.736 11.931 1.00 74.50 187 SER A N 1
ATOM 1440 C CA . SER A 1 187 ? 17.585 22.296 12.034 1.00 74.50 187 SER A CA 1
ATOM 1441 C C . SER A 1 187 ? 16.677 21.575 11.037 1.00 74.50 187 SER A C 1
ATOM 1443 O O . SER A 1 187 ? 16.722 21.898 9.852 1.00 74.50 187 SER A O 1
ATOM 1445 N N . CYS A 1 188 ? 15.864 20.620 11.504 1.00 71.50 188 CYS A N 1
ATOM 1446 C CA . CYS A 1 188 ? 15.074 19.746 10.628 1.00 71.50 188 CYS A CA 1
ATOM 1447 C C . CYS A 1 188 ? 14.187 20.545 9.650 1.00 71.50 188 CYS A C 1
ATOM 1449 O O . CYS A 1 188 ? 13.395 21.387 10.090 1.00 71.50 188 CYS A O 1
ATOM 1451 N N . PRO A 1 189 ? 14.328 20.338 8.329 1.00 60.97 189 PRO A N 1
ATOM 1452 C CA . PRO A 1 189 ? 13.533 21.035 7.327 1.00 60.97 189 PRO A CA 1
ATOM 1453 C C . PRO A 1 189 ? 12.111 20.453 7.207 1.00 60.97 189 PRO A C 1
ATOM 1455 O O . PRO A 1 189 ? 11.895 19.247 7.279 1.00 60.97 189 PRO A O 1
ATOM 1458 N N . GLY A 1 190 ? 11.123 21.319 6.954 1.00 66.19 190 GLY A N 1
ATOM 1459 C CA . GLY A 1 190 ? 9.744 20.907 6.652 1.00 66.19 190 GLY A CA 1
ATOM 1460 C C . GLY A 1 190 ? 8.952 20.397 7.864 1.00 66.19 190 GLY A C 1
ATOM 1461 O O . GLY A 1 190 ? 8.963 21.023 8.920 1.00 66.19 190 GLY A O 1
ATOM 1462 N N . SER A 1 191 ? 8.216 19.296 7.676 1.00 57.78 191 SER A N 1
ATOM 1463 C CA . SER A 1 191 ? 7.386 18.614 8.687 1.00 57.78 191 SER A CA 1
ATOM 1464 C C . SER A 1 191 ? 8.098 17.435 9.367 1.00 57.78 191 SER A C 1
ATOM 1466 O O . SER A 1 191 ? 7.443 16.532 9.883 1.00 57.78 191 SER A O 1
ATOM 1468 N N . GLN A 1 192 ? 9.430 17.398 9.328 1.00 68.25 192 GLN A N 1
ATOM 1469 C CA . GLN A 1 192 ? 10.222 16.391 10.034 1.00 68.25 192 GLN A CA 1
ATOM 1470 C C . GLN A 1 192 ? 10.351 16.739 11.521 1.00 68.25 192 GLN A C 1
ATOM 1472 O O . GLN A 1 192 ? 10.351 17.910 11.910 1.00 68.25 192 GLN A O 1
ATOM 1477 N N . TRP A 1 193 ? 10.454 15.712 12.358 1.00 76.31 193 TRP A N 1
ATOM 1478 C CA . TRP A 1 193 ? 10.604 15.840 13.799 1.00 76.31 193 TRP A CA 1
ATOM 1479 C C . TRP A 1 193 ? 12.064 15.679 14.207 1.00 76.31 193 TRP A C 1
ATOM 1481 O O . TRP A 1 193 ? 12.769 14.810 13.699 1.00 76.31 193 TRP A O 1
ATOM 1491 N N . GLN A 1 194 ? 12.516 16.542 15.116 1.00 83.31 194 GLN A N 1
ATOM 1492 C CA . GLN A 1 194 ? 13.890 16.540 15.598 1.00 83.31 194 GLN A CA 1
ATOM 1493 C C . GLN A 1 194 ? 14.010 15.678 16.851 1.00 83.31 194 GLN A C 1
ATOM 1495 O O . GLN A 1 194 ? 13.448 16.027 17.890 1.00 83.31 194 GLN A O 1
ATOM 1500 N N . CYS A 1 195 ? 14.799 14.612 16.752 1.00 83.38 195 CYS A N 1
ATOM 1501 C CA . CYS A 1 195 ? 15.228 13.795 17.878 1.00 83.38 195 CYS A CA 1
ATOM 1502 C C . CYS A 1 195 ? 16.010 14.634 18.899 1.00 83.38 195 CYS A C 1
ATOM 1504 O O . CYS A 1 195 ? 16.707 15.588 18.536 1.00 83.38 195 CYS A O 1
ATOM 1506 N N . ASP A 1 196 ? 16.001 14.238 20.174 1.00 83.44 196 ASP A N 1
ATOM 1507 C CA . ASP A 1 196 ? 16.834 14.877 21.208 1.00 83.44 196 ASP A CA 1
ATOM 1508 C C . ASP A 1 196 ? 18.342 14.737 20.871 1.00 83.44 196 ASP A C 1
ATOM 1510 O O . ASP A 1 196 ? 19.159 15.619 21.167 1.00 83.44 196 ASP A O 1
ATOM 1514 N N . GLY A 1 197 ? 18.701 13.664 20.155 1.00 76.50 197 GLY A N 1
ATOM 1515 C CA . GLY A 1 197 ? 20.007 13.373 19.561 1.00 76.50 197 GLY A CA 1
ATOM 1516 C C . GLY A 1 197 ? 20.372 14.251 18.360 1.00 76.50 197 GLY A C 1
ATOM 1517 O O . GLY A 1 197 ? 21.513 14.195 17.903 1.00 76.50 197 GLY A O 1
ATOM 1518 N N . ARG A 1 198 ? 19.446 15.122 17.933 1.00 75.94 198 ARG A N 1
ATOM 1519 C CA . ARG A 1 198 ? 19.494 16.079 16.813 1.00 75.94 198 ARG A CA 1
ATOM 1520 C C . ARG A 1 198 ? 19.302 15.511 15.413 1.00 75.94 198 ARG A C 1
ATOM 1522 O O . ARG A 1 198 ? 19.193 16.335 14.503 1.00 75.94 198 ARG A O 1
ATOM 1529 N N . ASN A 1 199 ? 19.214 14.191 15.252 1.00 81.62 199 ASN A N 1
ATOM 1530 C CA . ASN A 1 199 ? 18.831 13.618 13.971 1.00 81.62 199 ASN A CA 1
ATOM 1531 C C . ASN A 1 199 ? 17.338 13.880 13.674 1.00 81.62 199 ASN A C 1
ATOM 1533 O O . ASN A 1 199 ? 16.560 14.177 14.582 1.00 81.62 199 ASN A O 1
ATOM 1537 N N . CYS A 1 200 ? 16.951 13.857 12.409 1.00 78.81 200 CYS A N 1
ATOM 1538 C CA . CYS A 1 200 ? 15.625 14.196 11.925 1.00 78.81 200 CYS A CA 1
ATOM 1539 C C . CYS A 1 200 ? 14.942 12.933 11.417 1.00 78.81 200 CYS A C 1
ATOM 1541 O O . CYS A 1 200 ? 15.524 12.164 10.658 1.00 78.81 200 CYS A O 1
ATOM 1543 N N . ILE A 1 201 ? 13.691 12.744 11.815 1.00 67.44 201 ILE A N 1
ATOM 1544 C CA . ILE A 1 201 ? 12.866 11.625 11.364 1.00 67.44 201 ILE A CA 1
ATOM 1545 C C . ILE A 1 201 ? 11.532 12.149 10.825 1.00 67.44 201 ILE A C 1
ATOM 1547 O O . ILE A 1 201 ? 11.100 13.253 11.183 1.00 67.44 201 ILE A O 1
ATOM 1551 N N . PRO A 1 202 ? 10.837 11.400 9.960 1.00 62.88 202 PRO A N 1
ATOM 1552 C CA . PRO A 1 202 ? 9.464 11.722 9.601 1.00 62.88 202 PRO A CA 1
ATOM 1553 C C . PRO A 1 202 ? 8.572 11.790 10.848 1.00 62.88 202 PRO A C 1
ATOM 1555 O O . PRO A 1 202 ? 8.713 10.998 11.774 1.00 62.88 202 PRO A O 1
ATOM 1558 N N . GLN A 1 203 ? 7.599 12.704 10.871 1.00 62.72 203 GLN A N 1
ATOM 1559 C CA . GLN A 1 203 ? 6.671 12.831 12.004 1.00 62.72 203 GLN A CA 1
ATOM 1560 C C . GLN A 1 203 ? 5.828 11.562 12.244 1.00 62.72 203 GLN A C 1
ATOM 1562 O O . GLN A 1 203 ? 5.276 11.379 13.326 1.00 62.72 203 GLN A O 1
ATOM 1567 N N . SER A 1 204 ? 5.734 10.691 11.239 1.00 56.94 204 SER A N 1
ATOM 1568 C CA . SER A 1 204 ? 5.097 9.380 11.316 1.00 56.94 204 SER A CA 1
ATOM 1569 C C . SER A 1 204 ? 5.908 8.315 12.060 1.00 56.94 204 SER A C 1
ATOM 1571 O O . SER A 1 204 ? 5.309 7.324 12.458 1.00 56.94 204 SER A O 1
ATOM 1573 N N . HIS A 1 205 ? 7.212 8.522 12.259 1.00 67.62 205 HIS A N 1
ATOM 1574 C CA . HIS A 1 205 ? 8.116 7.603 12.970 1.00 67.62 205 HIS A CA 1
ATOM 1575 C C . HIS A 1 205 ? 8.218 7.962 14.463 1.00 67.62 205 HIS A C 1
ATOM 1577 O O . HIS A 1 205 ? 9.077 7.490 15.192 1.00 67.62 205 HIS A O 1
ATOM 1583 N N . ILE A 1 206 ? 7.361 8.868 14.941 1.00 74.56 206 ILE A N 1
ATOM 1584 C CA . ILE A 1 206 ? 7.278 9.186 16.363 1.00 74.56 206 ILE A CA 1
ATOM 1585 C C . ILE A 1 206 ? 6.358 8.155 17.009 1.00 74.56 206 ILE A C 1
ATOM 1587 O O . ILE A 1 206 ? 5.155 8.157 16.730 1.00 74.56 206 ILE A O 1
ATOM 1591 N N . CYS A 1 207 ? 6.887 7.371 17.947 1.00 72.50 207 CYS A N 1
ATOM 1592 C CA . CYS A 1 207 ? 6.117 6.431 18.759 1.00 72.50 207 CYS A CA 1
ATOM 1593 C C . CYS A 1 207 ? 5.445 5.313 17.961 1.00 72.50 207 CYS A C 1
ATOM 1595 O O . CYS A 1 207 ? 4.333 4.897 18.311 1.00 72.50 207 CYS A O 1
ATOM 1597 N N . ASP A 1 208 ? 6.091 4.854 16.895 1.00 63.59 208 ASP A N 1
ATOM 1598 C CA . ASP A 1 208 ? 5.602 3.777 16.038 1.00 63.59 208 ASP A CA 1
ATOM 1599 C C . ASP A 1 208 ? 6.112 2.391 16.483 1.00 63.59 208 ASP A C 1
ATOM 1601 O O . ASP A 1 208 ? 5.707 1.356 15.942 1.00 63.59 208 ASP A O 1
ATOM 1605 N N . GLY A 1 209 ? 6.936 2.349 17.537 1.00 66.38 209 GLY A N 1
ATOM 1606 C CA . GLY A 1 209 ? 7.509 1.128 18.094 1.00 66.38 209 GLY A CA 1
ATOM 1607 C C . GLY A 1 209 ? 8.888 0.781 17.559 1.00 66.38 209 GLY A C 1
ATOM 1608 O O . GLY A 1 209 ? 9.470 -0.211 18.026 1.00 66.38 209 GLY A O 1
ATOM 1609 N N . VAL A 1 210 ? 9.405 1.556 16.608 1.00 66.69 210 VAL A N 1
ATOM 1610 C CA . VAL A 1 210 ? 10.710 1.378 15.988 1.00 66.69 210 VAL A CA 1
ATOM 1611 C C . VAL A 1 210 ? 11.615 2.525 16.437 1.00 66.69 210 VAL A C 1
ATOM 1613 O O . VAL A 1 210 ? 11.237 3.680 16.378 1.00 66.69 210 VAL A O 1
ATOM 1616 N N . PRO A 1 211 ? 12.820 2.240 16.963 1.00 74.31 211 PRO A N 1
ATOM 1617 C CA . PRO A 1 211 ? 13.782 3.302 17.220 1.00 74.31 211 PRO A CA 1
ATOM 1618 C C . PRO A 1 211 ? 14.378 3.794 15.897 1.00 74.31 211 PRO A C 1
ATOM 1620 O O . PRO A 1 211 ? 15.312 3.177 15.377 1.00 74.31 211 PRO A O 1
ATOM 1623 N N . ASP A 1 212 ? 13.847 4.894 15.386 1.00 73.44 212 ASP A N 1
ATOM 1624 C CA . ASP A 1 212 ? 14.319 5.648 14.227 1.00 73.44 212 ASP A CA 1
ATOM 1625 C C . ASP A 1 212 ? 15.291 6.761 14.639 1.00 73.44 212 ASP A C 1
ATOM 1627 O O . ASP A 1 212 ? 16.224 7.099 13.908 1.00 73.44 212 ASP A O 1
ATOM 1631 N N . CYS A 1 213 ? 15.155 7.297 15.854 1.00 82.12 213 CYS A N 1
ATOM 1632 C CA . CYS A 1 213 ? 16.182 8.158 16.423 1.00 82.12 213 CYS A CA 1
ATOM 1633 C C . CYS A 1 213 ? 17.400 7.358 16.900 1.00 82.12 213 CYS A C 1
ATOM 1635 O O . CYS A 1 213 ? 17.274 6.354 17.609 1.00 82.12 213 CYS A O 1
ATOM 1637 N N . ILE A 1 214 ? 18.608 7.884 16.660 1.00 79.88 214 ILE A N 1
ATOM 1638 C CA . ILE A 1 214 ? 19.858 7.305 17.196 1.00 79.88 214 ILE A CA 1
ATOM 1639 C C . ILE A 1 214 ? 19.804 7.192 18.723 1.00 79.88 214 ILE A C 1
ATOM 1641 O O . ILE A 1 214 ? 20.264 6.214 19.322 1.00 79.88 214 ILE A O 1
ATOM 1645 N N . ASP A 1 215 ? 19.236 8.208 19.366 1.00 82.81 215 ASP A N 1
ATOM 1646 C CA . ASP A 1 215 ? 19.071 8.269 20.813 1.00 82.81 215 ASP A CA 1
ATOM 1647 C C . ASP A 1 215 ? 17.739 7.683 21.307 1.00 82.81 215 ASP A C 1
ATOM 1649 O O . ASP A 1 215 ? 17.516 7.608 22.519 1.00 82.81 215 ASP A O 1
ATOM 1653 N N . LYS A 1 216 ? 16.900 7.196 20.382 1.00 84.19 216 LYS A N 1
ATOM 1654 C CA . LYS A 1 216 ? 15.598 6.561 20.632 1.00 84.19 216 LYS A CA 1
ATOM 1655 C C . LYS A 1 216 ? 14.571 7.488 21.286 1.00 84.19 216 LYS A C 1
ATOM 1657 O O . LYS A 1 216 ? 13.715 7.007 22.039 1.00 84.19 216 LYS A O 1
ATOM 1662 N N . SER A 1 217 ? 14.739 8.803 21.113 1.00 85.69 217 SER A N 1
ATOM 1663 C CA . SER A 1 217 ? 13.883 9.840 21.705 1.00 85.69 217 SER A CA 1
ATOM 1664 C C . SER A 1 217 ? 12.483 9.891 21.095 1.00 85.69 217 SER A C 1
ATOM 1666 O O . SER A 1 217 ? 11.533 10.194 21.811 1.00 85.69 217 SER A O 1
ATOM 1668 N N . ASP A 1 218 ? 12.349 9.512 19.829 1.00 79.69 218 ASP A N 1
ATOM 1669 C CA . ASP A 1 218 ? 11.090 9.210 19.138 1.00 79.69 218 ASP A CA 1
ATOM 1670 C C . ASP A 1 218 ? 10.225 8.185 19.863 1.00 79.69 218 ASP A C 1
ATOM 1672 O O . ASP A 1 218 ? 9.016 8.351 19.969 1.00 79.69 218 ASP A O 1
ATOM 1676 N N . GLU A 1 219 ? 10.864 7.175 20.441 1.00 83.06 219 GLU A N 1
ATOM 1677 C CA . GLU A 1 219 ? 10.229 6.105 21.203 1.00 83.06 219 GLU A CA 1
ATOM 1678 C C . GLU A 1 219 ? 10.232 6.394 22.713 1.00 83.06 219 GLU A C 1
ATOM 1680 O O . GLU A 1 219 ? 9.950 5.518 23.542 1.00 83.06 219 GLU A O 1
ATOM 1685 N N . GLN A 1 220 ? 10.617 7.606 23.127 1.00 79.38 220 GLN A N 1
ATOM 1686 C CA . GLN A 1 220 ? 10.536 8.033 24.517 1.00 79.38 220 GLN A CA 1
ATOM 1687 C C . GLN A 1 220 ? 9.358 8.975 24.739 1.00 79.38 220 GLN A C 1
ATOM 1689 O O . GLN A 1 220 ? 9.119 9.948 24.039 1.00 79.38 220 GLN A O 1
ATOM 1694 N N . ASN A 1 221 ? 8.666 8.748 25.856 1.00 72.06 221 ASN A N 1
ATOM 1695 C CA . ASN A 1 221 ? 7.705 9.701 26.407 1.00 72.06 221 ASN A CA 1
ATOM 1696 C C . ASN A 1 221 ? 6.494 10.005 25.501 1.00 72.06 221 ASN A C 1
ATOM 1698 O O . ASN A 1 221 ? 5.835 11.029 25.664 1.00 72.06 221 ASN A O 1
ATOM 1702 N N . CYS A 1 222 ? 6.130 9.044 24.657 1.00 73.38 222 CYS A N 1
ATOM 1703 C CA . CYS A 1 222 ? 5.036 9.113 23.694 1.00 73.38 222 CYS A CA 1
ATOM 1704 C C . CYS A 1 222 ? 3.723 9.656 24.249 1.00 73.38 222 CYS A C 1
ATOM 1706 O O . CYS A 1 222 ? 3.196 9.141 25.239 1.00 73.38 222 CYS A O 1
ATOM 1708 N N . SER A 1 223 ? 3.165 10.685 23.618 1.00 73.44 223 SER A N 1
ATOM 1709 C CA . SER A 1 223 ? 1.828 11.180 23.944 1.00 73.44 223 SER A CA 1
ATOM 1710 C C . SER A 1 223 ? 0.846 10.671 22.898 1.00 73.44 223 SER A C 1
ATOM 1712 O O . SER A 1 223 ? 0.619 11.332 21.890 1.00 73.44 223 SER A O 1
ATOM 1714 N N . CYS A 1 224 ? 0.274 9.491 23.139 1.00 68.00 224 CYS A N 1
ATOM 1715 C CA . CYS A 1 224 ? -0.682 8.898 22.212 1.00 68.00 224 CYS A CA 1
ATOM 1716 C C . CYS A 1 224 ? -1.974 9.741 22.141 1.00 68.00 224 CYS A C 1
ATOM 1718 O O . CYS A 1 224 ? -2.448 10.208 23.185 1.00 68.00 224 CYS A O 1
ATOM 1720 N N . PRO A 1 225 ? -2.550 9.942 20.942 1.00 64.75 225 PRO A N 1
ATOM 1721 C CA . PRO A 1 225 ? -3.898 10.474 20.762 1.00 64.75 225 PRO A CA 1
ATOM 1722 C C . PRO A 1 225 ? -4.934 9.718 21.607 1.00 64.75 225 PRO A C 1
ATOM 1724 O O . PRO A 1 225 ? -4.737 8.553 21.941 1.00 64.75 225 PRO A O 1
ATOM 1727 N N . GLU A 1 226 ? -6.078 10.349 21.903 1.00 57.22 226 GLU A N 1
ATOM 1728 C CA . GLU A 1 226 ? -7.153 9.730 22.709 1.00 57.22 226 GLU A CA 1
ATOM 1729 C C . GLU A 1 226 ? -7.652 8.377 22.160 1.00 57.22 226 GLU A C 1
ATOM 1731 O O . GLU A 1 226 ? -8.206 7.588 22.921 1.00 57.22 226 GLU A O 1
ATOM 1736 N N . SER A 1 227 ? -7.454 8.107 20.865 1.00 58.47 227 SER A N 1
ATOM 1737 C CA . SER A 1 227 ? -7.844 6.877 20.163 1.00 58.47 227 SER A CA 1
ATOM 1738 C C . SER A 1 227 ? -6.759 5.787 20.124 1.00 58.47 227 SER A C 1
ATOM 1740 O O . SER A 1 227 ? -6.929 4.782 19.432 1.00 58.47 227 SER A O 1
ATOM 1742 N N . GLN A 1 228 ? -5.640 5.961 20.833 1.00 69.06 228 GLN A N 1
ATOM 1743 C CA . GLN A 1 228 ? -4.518 5.017 20.846 1.00 69.06 228 GLN A CA 1
ATOM 1744 C C . GLN A 1 228 ? -4.090 4.650 22.278 1.00 69.06 228 GLN A C 1
ATOM 1746 O O . GLN A 1 228 ? -4.136 5.473 23.195 1.00 69.06 228 GLN A O 1
ATOM 1751 N N . LEU A 1 229 ? -3.651 3.404 22.483 1.00 74.75 229 LEU A N 1
ATOM 1752 C CA . LEU A 1 229 ? -3.062 2.935 23.737 1.00 74.75 229 LEU A CA 1
ATOM 1753 C C . LEU A 1 229 ? -1.542 3.051 23.696 1.00 74.75 229 LEU A C 1
ATOM 1755 O O . LEU A 1 229 ? -0.886 2.572 22.780 1.00 74.75 229 LEU A O 1
ATOM 1759 N N . LYS A 1 230 ? -0.979 3.613 24.763 1.00 74.94 230 LYS A N 1
ATOM 1760 C CA . LYS A 1 230 ? 0.465 3.688 24.981 1.00 74.94 230 LYS A CA 1
ATOM 1761 C C . LYS A 1 230 ? 1.013 2.350 25.495 1.00 74.94 230 LYS A C 1
ATOM 1763 O O . LYS A 1 230 ? 0.895 2.071 26.690 1.00 74.94 230 LYS A O 1
ATOM 1768 N N . CYS A 1 231 ? 1.673 1.581 24.634 1.00 74.06 231 CYS A N 1
ATOM 1769 C CA . CYS A 1 231 ? 2.442 0.393 25.002 1.00 74.06 231 CYS A CA 1
ATOM 1770 C C . CYS A 1 231 ? 3.735 0.795 25.717 1.00 74.06 231 CYS A C 1
ATOM 1772 O O . CYS A 1 231 ? 4.568 1.482 25.128 1.00 74.06 231 CYS A O 1
ATOM 1774 N N . ASP A 1 232 ? 3.928 0.386 26.976 1.00 69.50 232 ASP A N 1
ATOM 1775 C CA . ASP A 1 232 ? 5.201 0.458 27.731 1.00 69.50 232 ASP A CA 1
ATOM 1776 C C . ASP A 1 232 ? 5.998 1.784 27.670 1.00 69.50 232 ASP A C 1
ATOM 1778 O O . ASP A 1 232 ? 7.191 1.854 27.971 1.00 69.50 232 ASP A O 1
ATOM 1782 N N . ARG A 1 233 ? 5.294 2.875 27.351 1.00 59.97 233 ARG A N 1
ATOM 1783 C CA . ARG A 1 233 ? 5.800 4.224 27.069 1.00 59.97 233 ARG A CA 1
ATOM 1784 C C . ARG A 1 233 ? 6.567 4.446 25.762 1.00 59.97 233 ARG A C 1
ATOM 1786 O O . ARG A 1 233 ? 7.156 5.520 25.651 1.00 59.97 233 ARG A O 1
ATOM 1793 N N . ARG A 1 234 ? 6.516 3.499 24.824 1.00 64.81 234 ARG A N 1
ATOM 1794 C CA . ARG A 1 234 ? 7.323 3.502 23.595 1.00 64.81 234 ARG A CA 1
ATOM 1795 C C . ARG A 1 234 ? 6.509 3.541 22.303 1.00 64.81 234 ARG A C 1
ATOM 1797 O O . ARG A 1 234 ? 6.791 4.377 21.476 1.00 64.81 234 ARG A O 1
ATOM 1804 N N . ASN A 1 235 ? 5.438 2.757 22.194 1.00 69.12 235 ASN A N 1
ATOM 1805 C CA . ASN A 1 235 ? 4.603 2.712 20.984 1.00 69.12 235 ASN A CA 1
ATOM 1806 C C . ASN A 1 235 ? 3.152 3.107 21.301 1.00 69.12 235 ASN A C 1
ATOM 1808 O O . ASN A 1 235 ? 2.679 2.871 22.418 1.00 69.12 235 ASN A O 1
ATOM 1812 N N . CYS A 1 236 ? 2.446 3.687 20.337 1.00 73.94 236 CYS A N 1
ATOM 1813 C CA . CYS A 1 236 ? 1.010 3.913 20.366 1.00 73.94 236 CYS A CA 1
ATOM 1814 C C . CYS A 1 236 ? 0.279 2.934 19.435 1.00 73.94 236 CYS A C 1
ATOM 1816 O O . CYS A 1 236 ? 0.257 3.110 18.221 1.00 73.94 236 CYS A O 1
ATOM 1818 N N . ILE A 1 237 ? -0.402 1.939 20.002 1.00 69.50 237 ILE A N 1
ATOM 1819 C CA . ILE A 1 237 ? -1.260 1.045 19.214 1.00 69.50 237 ILE A CA 1
ATOM 1820 C C . ILE A 1 237 ? -2.666 1.618 19.090 1.00 69.50 237 ILE A C 1
ATOM 1822 O O . ILE A 1 237 ? -3.153 2.343 19.962 1.00 69.50 237 ILE A O 1
ATOM 1826 N N . HIS A 1 238 ? -3.351 1.277 18.010 1.00 67.50 238 HIS A N 1
ATOM 1827 C CA . HIS A 1 238 ? -4.723 1.706 17.805 1.00 67.50 238 HIS A CA 1
ATOM 1828 C C . HIS A 1 238 ? -5.690 1.100 18.834 1.00 67.50 238 HIS A C 1
ATOM 1830 O O . HIS A 1 238 ? -5.476 -0.000 19.331 1.00 67.50 238 HIS A O 1
ATOM 1836 N N . GLN A 1 239 ? -6.799 1.785 19.135 1.00 65.00 239 GLN A N 1
ATOM 1837 C CA . GLN A 1 239 ? -7.813 1.276 20.066 1.00 65.00 239 GLN A CA 1
ATOM 1838 C C . GLN A 1 239 ? -8.403 -0.090 19.666 1.00 65.00 239 GLN A C 1
ATOM 1840 O O . GLN A 1 239 ? -8.906 -0.799 20.538 1.00 65.00 239 GLN A O 1
ATOM 1845 N N . SER A 1 240 ? -8.354 -0.467 18.379 1.00 62.78 240 SER A N 1
ATOM 1846 C CA . SER A 1 240 ? -8.765 -1.807 17.928 1.00 62.78 240 SER A CA 1
ATOM 1847 C C . SER A 1 240 ? -7.920 -2.924 18.516 1.00 62.78 240 SER A C 1
ATOM 1849 O O . SER A 1 240 ? -8.477 -3.976 18.791 1.00 62.78 240 SER A O 1
ATOM 1851 N N . HIS A 1 241 ? -6.641 -2.656 18.759 1.00 70.69 241 HIS A N 1
ATOM 1852 C CA . HIS A 1 241 ? -5.655 -3.600 19.277 1.00 70.69 241 HIS A CA 1
ATOM 1853 C C . HIS A 1 241 ? -5.676 -3.705 20.806 1.00 70.69 241 HIS A C 1
ATOM 1855 O O . HIS A 1 241 ? -4.806 -4.312 21.406 1.00 70.69 241 HIS A O 1
ATOM 1861 N N . ILE A 1 242 ? -6.631 -3.060 21.486 1.00 76.12 242 ILE A N 1
ATOM 1862 C CA . ILE A 1 242 ? -6.754 -3.148 22.944 1.00 76.12 242 ILE A CA 1
ATOM 1863 C C . ILE A 1 242 ? -7.747 -4.253 23.290 1.00 76.12 242 ILE A C 1
ATOM 1865 O O . ILE A 1 242 ? -8.956 -4.076 23.091 1.00 76.12 242 ILE A O 1
ATOM 1869 N N . CYS A 1 243 ? -7.279 -5.308 23.956 1.00 73.38 243 CYS A N 1
ATOM 1870 C CA . CYS A 1 243 ? -8.105 -6.429 24.405 1.00 73.38 243 CYS A CA 1
ATOM 1871 C C . CYS A 1 243 ? -8.773 -7.186 23.245 1.00 73.38 243 CYS A C 1
ATOM 1873 O O . CYS A 1 243 ? -9.931 -7.611 23.380 1.00 73.38 243 CYS A O 1
ATOM 1875 N N . ASP A 1 244 ? -8.084 -7.318 22.113 1.00 66.19 244 ASP A N 1
ATOM 1876 C CA . ASP A 1 244 ? -8.559 -8.052 20.937 1.00 66.19 244 ASP A CA 1
ATOM 1877 C C . ASP A 1 244 ? -8.093 -9.521 20.930 1.00 66.19 244 ASP A C 1
ATOM 1879 O O . ASP A 1 244 ? -8.539 -10.327 20.106 1.00 66.19 244 ASP A O 1
ATOM 1883 N N . GLY A 1 245 ? -7.274 -9.899 21.918 1.00 68.88 245 GLY A N 1
ATOM 1884 C CA . GLY A 1 245 ? -6.738 -11.243 22.089 1.00 68.88 245 GLY A CA 1
ATOM 1885 C C . GLY A 1 245 ? -5.450 -11.499 21.305 1.00 68.88 245 GLY A C 1
ATOM 1886 O O . GLY A 1 245 ? -4.945 -12.628 21.347 1.00 68.88 245 GLY A O 1
ATOM 1887 N N . VAL A 1 246 ? -4.923 -10.491 20.610 1.00 68.31 246 VAL A N 1
ATOM 1888 C CA . VAL A 1 246 ? -3.616 -10.488 19.955 1.00 68.31 246 VAL A CA 1
ATOM 1889 C C . VAL A 1 246 ? -2.643 -9.699 20.829 1.00 68.31 246 VAL A C 1
ATOM 1891 O O . VAL A 1 246 ? -3.019 -8.815 21.579 1.00 68.31 246 VAL A O 1
ATOM 1894 N N . GLN A 1 247 ? -1.371 -10.096 20.819 1.00 76.44 247 GLN A N 1
ATOM 1895 C CA . GLN A 1 247 ? -0.330 -9.298 21.454 1.00 76.44 247 GLN A CA 1
ATOM 1896 C C . GLN A 1 247 ? 0.230 -8.325 20.412 1.00 76.44 247 GLN A C 1
ATOM 1898 O O . GLN A 1 247 ? 1.137 -8.690 19.663 1.00 76.44 247 GLN A O 1
ATOM 1903 N N . ASP A 1 248 ? -0.288 -7.107 20.408 1.00 73.50 248 ASP A N 1
ATOM 1904 C CA . ASP A 1 248 ? 0.177 -5.964 19.625 1.00 73.50 248 ASP A CA 1
ATOM 1905 C C . ASP A 1 248 ? 1.192 -5.114 20.407 1.00 73.50 248 ASP A C 1
ATOM 1907 O O . ASP A 1 248 ? 2.146 -4.582 19.837 1.00 73.50 248 ASP A O 1
ATOM 1911 N N . CYS A 1 249 ? 1.079 -5.048 21.738 1.00 77.19 249 CYS A N 1
ATOM 1912 C CA . CYS A 1 249 ? 2.124 -4.465 22.577 1.00 77.19 249 CYS A CA 1
ATOM 1913 C C . CYS A 1 249 ? 3.220 -5.490 22.917 1.00 77.19 249 CYS A C 1
ATOM 1915 O O . CYS A 1 249 ? 2.974 -6.577 23.452 1.00 77.19 249 CYS A O 1
ATOM 1917 N N . ASN A 1 250 ? 4.484 -5.079 22.781 1.00 73.44 250 ASN A N 1
ATOM 1918 C CA . ASN A 1 250 ? 5.649 -5.868 23.212 1.00 73.44 250 ASN A CA 1
ATOM 1919 C C . ASN A 1 250 ? 5.573 -6.331 24.681 1.00 73.44 250 ASN A C 1
ATOM 1921 O O . ASN A 1 250 ? 6.060 -7.409 25.026 1.00 73.44 250 ASN A O 1
ATOM 1925 N N . ASP A 1 251 ? 4.941 -5.540 25.549 1.00 76.88 251 ASP A N 1
ATOM 1926 C CA . ASP A 1 251 ? 4.809 -5.820 26.978 1.00 76.88 251 ASP A CA 1
ATOM 1927 C C . ASP A 1 251 ? 3.485 -6.492 27.364 1.00 76.88 251 ASP A C 1
ATOM 1929 O O . ASP A 1 251 ? 3.291 -6.816 28.542 1.00 76.88 251 ASP A O 1
ATOM 1933 N N . LYS A 1 252 ? 2.587 -6.715 26.397 1.00 76.81 252 LYS A N 1
ATOM 1934 C CA . LYS A 1 252 ? 1.208 -7.1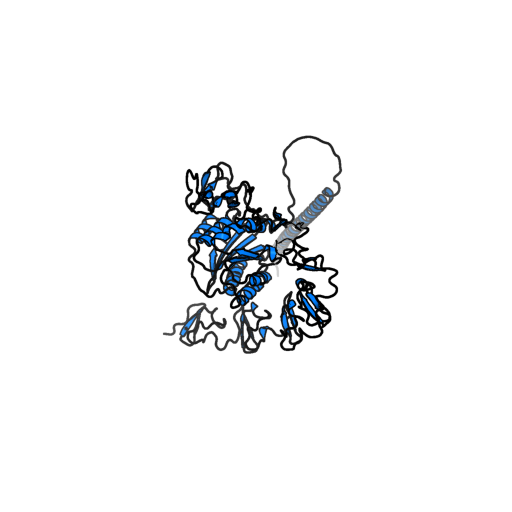83 26.595 1.00 76.81 252 LYS A CA 1
ATOM 1935 C C . LYS A 1 252 ? 0.300 -6.193 27.339 1.00 76.81 252 LYS A C 1
ATOM 1937 O O . LYS A 1 252 ? -0.603 -6.634 28.047 1.00 76.81 252 LYS A O 1
ATOM 1942 N N . SER A 1 253 ? 0.589 -4.886 27.348 1.00 82.50 253 SER A N 1
ATOM 1943 C CA . SER A 1 253 ? -0.268 -3.903 28.048 1.00 82.50 253 SER A CA 1
ATOM 1944 C C . SER A 1 253 ? -1.648 -3.738 27.420 1.00 82.50 253 SER A C 1
ATOM 1946 O O . SER A 1 253 ? -2.609 -3.509 28.152 1.00 82.50 253 SER A O 1
ATOM 1948 N N . ASP A 1 254 ? -1.735 -3.910 26.111 1.00 78.56 254 ASP A N 1
ATOM 1949 C CA . ASP A 1 254 ? -2.950 -4.072 25.316 1.00 78.56 254 ASP A CA 1
ATOM 1950 C C . ASP A 1 254 ? -3.900 -5.150 25.834 1.00 78.56 254 ASP A C 1
ATOM 1952 O O . ASP A 1 254 ? -5.106 -4.926 25.899 1.00 78.56 254 ASP A O 1
ATOM 1956 N N . GLU A 1 255 ? -3.348 -6.266 26.305 1.00 83.44 255 GLU A N 1
ATOM 1957 C CA . GLU A 1 255 ? -4.110 -7.429 26.769 1.00 83.44 255 GLU A CA 1
ATOM 1958 C C . GLU A 1 255 ? -4.241 -7.505 28.305 1.00 83.44 255 GLU A C 1
ATOM 1960 O O . GLU A 1 255 ? -4.775 -8.469 28.871 1.00 83.44 255 GLU A O 1
ATOM 1965 N N . LYS A 1 256 ? -3.758 -6.492 29.036 1.00 78.94 256 LYS A N 1
ATOM 1966 C CA . LYS A 1 256 ? -3.878 -6.409 30.504 1.00 78.94 256 LYS A CA 1
ATOM 1967 C C . LYS A 1 256 ? -5.147 -5.652 30.909 1.00 78.94 256 LYS A C 1
ATOM 1969 O O . LYS A 1 256 ? -5.551 -4.677 30.292 1.00 78.94 256 LYS A O 1
ATOM 1974 N N . ASN A 1 257 ? -5.755 -6.052 32.033 1.00 72.62 257 ASN A N 1
ATOM 1975 C CA . ASN A 1 257 ? -6.977 -5.435 32.589 1.00 72.62 257 ASN A CA 1
ATOM 1976 C C . ASN A 1 257 ? -8.214 -5.469 31.666 1.00 72.62 257 ASN A C 1
ATOM 1978 O O . ASN A 1 257 ? -9.140 -4.662 31.803 1.00 72.62 257 ASN A O 1
ATOM 1982 N N . CYS A 1 258 ? -8.293 -6.460 30.785 1.00 72.75 258 CYS A N 1
ATOM 1983 C CA . CYS A 1 258 ? -9.489 -6.738 30.005 1.00 72.75 258 CYS A CA 1
ATOM 1984 C C . CYS A 1 258 ? -10.545 -7.411 30.901 1.00 72.75 258 CYS A C 1
ATOM 1986 O O . CYS A 1 258 ? -10.564 -8.628 31.059 1.00 72.75 258 CYS A O 1
ATOM 1988 N N . ASN A 1 259 ? -11.440 -6.625 31.518 1.00 65.62 259 ASN A N 1
ATOM 1989 C CA . ASN A 1 259 ? -12.548 -7.164 32.332 1.00 65.62 259 ASN A CA 1
ATOM 1990 C C . ASN A 1 259 ? -13.457 -8.118 31.528 1.00 65.62 259 ASN A C 1
ATOM 1992 O O . ASN A 1 259 ? -14.100 -8.999 32.099 1.00 65.62 259 ASN A O 1
ATOM 1996 N N . LYS A 1 260 ? -13.513 -7.923 30.204 1.00 65.88 260 LYS A N 1
ATOM 1997 C CA . LYS A 1 260 ? -14.152 -8.797 29.222 1.00 65.88 260 LYS A CA 1
ATOM 1998 C C . LYS A 1 260 ? -13.428 -8.614 27.886 1.00 65.88 260 LYS A C 1
ATOM 2000 O O . LYS A 1 260 ? -13.411 -7.501 27.368 1.00 65.88 260 LYS A O 1
ATOM 2005 N N . LEU A 1 261 ? -12.834 -9.684 27.365 1.00 66.75 261 LEU A N 1
ATOM 2006 C CA . LEU A 1 261 ? -12.344 -9.725 25.987 1.00 66.75 261 LEU A CA 1
ATOM 2007 C C . LEU A 1 261 ? -13.568 -9.720 25.064 1.00 66.75 261 LEU A C 1
ATOM 2009 O O . LEU A 1 261 ? -14.518 -10.481 25.295 1.00 66.75 261 LEU A O 1
ATOM 2013 N N . CYS A 1 262 ? -13.587 -8.820 24.083 1.00 76.25 262 CYS A N 1
ATOM 2014 C CA . CYS A 1 262 ? -14.606 -8.868 23.042 1.00 76.25 262 CYS A CA 1
ATOM 2015 C C . CYS A 1 262 ? -14.354 -10.098 22.164 1.00 76.25 262 CYS A C 1
ATOM 2017 O O . CYS A 1 262 ? -13.241 -10.621 22.104 1.00 76.25 262 CYS A O 1
ATOM 2019 N N . ASN A 1 263 ? -15.394 -10.618 21.514 1.00 74.56 263 ASN A N 1
ATOM 2020 C CA . ASN A 1 263 ? -15.166 -11.697 20.557 1.00 74.56 263 ASN A CA 1
ATOM 2021 C C . ASN A 1 263 ? -14.357 -11.164 19.356 1.00 74.56 263 ASN A C 1
ATOM 2023 O O . ASN A 1 263 ? -14.496 -9.991 19.028 1.00 74.56 263 ASN A O 1
ATOM 2027 N N . PRO A 1 264 ? -13.637 -12.008 18.590 1.00 69.44 264 PRO A N 1
ATOM 2028 C CA . PRO A 1 264 ? -12.900 -11.579 17.385 1.00 69.44 264 PRO A CA 1
ATOM 2029 C C . PRO A 1 264 ? -13.757 -10.951 16.264 1.00 69.44 264 PRO A C 1
ATOM 2031 O O . PRO A 1 264 ? -13.249 -10.555 15.218 1.00 69.44 264 PRO A O 1
ATOM 2034 N N . SER A 1 265 ? -15.084 -10.948 16.424 1.00 72.56 265 SER A N 1
ATOM 2035 C CA . SER A 1 265 ? -16.061 -10.312 15.526 1.00 72.56 265 SER A CA 1
ATOM 2036 C C . SER A 1 265 ? -16.735 -9.093 16.166 1.00 72.56 265 SER A C 1
ATOM 2038 O O . SER A 1 265 ? -17.746 -8.602 15.664 1.00 72.56 265 SER A O 1
ATOM 2040 N N . GLU A 1 266 ? -16.177 -8.590 17.265 1.00 82.06 266 GLU A N 1
ATOM 2041 C CA . GLU A 1 266 ? -16.659 -7.436 18.010 1.00 82.06 266 GLU A CA 1
ATOM 2042 C C . GLU A 1 266 ? -15.525 -6.440 18.265 1.00 82.06 266 GLU A C 1
ATOM 2044 O O . GLU A 1 266 ? -14.384 -6.824 18.501 1.00 82.06 266 GLU A O 1
ATOM 2049 N N . TRP A 1 267 ? -15.857 -5.154 18.260 1.00 80.56 267 TRP A N 1
ATOM 2050 C CA . TRP A 1 267 ? -14.973 -4.070 18.661 1.00 80.56 267 TRP A CA 1
ATOM 2051 C C . TRP A 1 267 ? -15.402 -3.461 19.984 1.00 80.56 267 TRP A C 1
ATOM 2053 O O . TRP A 1 267 ? -16.584 -3.433 20.337 1.00 80.56 267 TRP A O 1
ATOM 2063 N N . ARG A 1 268 ? -14.409 -2.965 20.720 1.00 81.94 268 ARG A N 1
ATOM 2064 C CA . ARG A 1 268 ? -14.578 -2.406 22.054 1.00 81.94 268 ARG A CA 1
ATOM 2065 C C . ARG A 1 268 ? -14.721 -0.884 21.993 1.00 81.94 268 ARG A C 1
ATOM 2067 O O . ARG A 1 268 ? -13.820 -0.188 21.535 1.00 81.94 268 ARG A O 1
ATOM 2074 N N . CYS A 1 269 ? -15.844 -0.375 22.487 1.00 82.50 269 CYS A N 1
ATOM 2075 C CA . CYS A 1 269 ? -16.084 1.048 22.732 1.00 82.50 269 CYS A CA 1
ATOM 2076 C C . CYS A 1 269 ? -15.138 1.594 23.816 1.00 82.50 269 CYS A C 1
ATOM 2078 O O . CYS A 1 269 ? -14.616 0.825 24.629 1.00 82.50 269 CYS A O 1
ATOM 2080 N N . GLN A 1 270 ? -14.999 2.919 23.925 1.00 77.94 270 GLN A N 1
ATOM 2081 C CA . GLN A 1 270 ? -14.163 3.549 24.964 1.00 77.94 270 GLN A CA 1
ATOM 2082 C C . GLN A 1 270 ? -14.632 3.204 26.392 1.00 77.94 270 GLN A C 1
ATOM 2084 O O . GLN A 1 270 ? -13.827 2.980 27.295 1.00 77.94 270 GLN A O 1
ATOM 2089 N N . THR A 1 271 ? -15.941 3.075 26.587 1.00 79.31 271 THR A N 1
ATOM 2090 C CA . THR A 1 271 ? -16.602 2.598 27.816 1.00 79.31 271 THR A CA 1
ATOM 2091 C C . THR A 1 271 ? -16.353 1.122 28.138 1.00 79.31 271 THR A C 1
ATOM 2093 O O . THR A 1 271 ? -16.637 0.678 29.252 1.00 79.31 271 THR A O 1
ATOM 2096 N N . GLY A 1 272 ? -15.828 0.339 27.192 1.00 78.19 272 GLY A N 1
ATOM 2097 C CA . GLY A 1 272 ? -15.597 -1.098 27.330 1.00 78.19 272 GLY A CA 1
ATOM 2098 C C . GLY A 1 272 ? -16.764 -1.995 26.904 1.00 78.19 272 GLY A C 1
ATOM 2099 O O . GLY A 1 272 ? -16.672 -3.209 27.074 1.00 78.19 272 GLY A O 1
ATOM 2100 N N . GLN A 1 273 ? -17.843 -1.428 26.354 1.00 86.12 273 GLN A N 1
ATOM 2101 C CA . GLN A 1 273 ? -18.905 -2.180 25.679 1.00 86.12 273 GLN A CA 1
ATOM 2102 C C . GLN A 1 273 ? -18.363 -2.831 24.395 1.00 86.12 273 GLN A C 1
ATOM 2104 O O . GLN A 1 273 ? -17.605 -2.200 23.669 1.00 86.12 273 GLN A O 1
ATOM 2109 N N . CYS A 1 274 ? -18.768 -4.067 24.096 1.00 86.25 274 CYS A N 1
ATOM 2110 C CA . CYS A 1 274 ? -18.463 -4.721 22.820 1.00 86.25 274 CYS A CA 1
ATOM 2111 C C . CYS A 1 274 ? -19.639 -4.543 21.852 1.00 86.25 274 CYS A C 1
ATOM 2113 O O . CYS A 1 274 ? -20.782 -4.821 22.225 1.00 86.25 274 CYS A O 1
ATOM 2115 N N . ILE A 1 275 ? -19.361 -4.108 20.627 1.00 87.88 275 ILE A N 1
ATOM 2116 C CA . ILE A 1 275 ? -20.321 -4.027 19.518 1.00 87.88 275 ILE A CA 1
ATOM 2117 C C . ILE A 1 275 ? -19.793 -4.828 18.330 1.00 87.88 275 ILE A C 1
ATOM 2119 O O . ILE A 1 275 ? -18.599 -5.075 18.238 1.00 87.88 275 ILE A O 1
ATOM 2123 N N . GLN A 1 276 ? -20.653 -5.268 17.417 1.00 86.56 276 GLN A N 1
ATOM 2124 C CA . GLN A 1 276 ? -20.206 -6.012 16.233 1.00 86.56 276 GLN A CA 1
ATOM 2125 C C . GLN A 1 276 ? -19.325 -5.127 15.335 1.00 86.56 276 GLN A C 1
ATOM 2127 O O . GLN A 1 276 ? -19.613 -3.945 15.175 1.00 86.56 276 GLN A O 1
ATOM 2132 N N . ILE A 1 277 ? -18.294 -5.699 14.703 1.00 81.62 277 ILE A N 1
ATOM 2133 C CA . ILE A 1 277 ? -17.346 -4.956 13.839 1.00 81.62 277 ILE A CA 1
ATOM 2134 C C . ILE A 1 277 ? -18.019 -4.160 12.706 1.00 81.62 277 ILE A C 1
ATOM 2136 O O . ILE A 1 277 ? -17.504 -3.149 12.250 1.00 81.62 277 ILE A O 1
ATOM 2140 N N . GLY A 1 278 ? -19.192 -4.591 12.239 1.00 81.56 278 GLY A N 1
ATOM 2141 C CA . GLY A 1 278 ? -19.936 -3.870 11.205 1.00 81.56 278 GLY A CA 1
ATOM 2142 C C . GLY A 1 278 ? -20.635 -2.593 11.678 1.00 81.56 278 GLY A C 1
ATOM 2143 O O . GLY A 1 278 ? -21.106 -1.859 10.821 1.00 81.56 278 GLY A O 1
ATOM 2144 N N . LEU A 1 279 ? -20.718 -2.362 12.993 1.00 86.75 279 LEU A N 1
ATOM 2145 C CA . LEU A 1 279 ? -21.479 -1.271 13.619 1.00 86.75 279 LEU A CA 1
ATOM 2146 C C . LEU A 1 279 ? -20.628 -0.043 13.964 1.00 86.75 279 LEU A C 1
ATOM 2148 O O . LEU A 1 279 ? -21.115 0.888 14.587 1.00 86.75 279 LEU A O 1
ATOM 2152 N N . TRP A 1 280 ? -19.339 -0.069 13.639 1.00 86.44 280 TRP A N 1
ATOM 2153 C CA . TRP A 1 280 ? -18.430 1.044 13.893 1.00 86.44 280 TRP A CA 1
ATOM 2154 C C . TRP A 1 280 ? -18.293 1.877 12.629 1.00 86.44 280 TRP A C 1
ATOM 2156 O O . TRP A 1 280 ? -18.046 1.319 11.551 1.00 86.44 280 TRP A O 1
ATOM 2166 N N . CYS A 1 281 ? -18.425 3.194 12.749 1.00 84.56 281 CYS A N 1
ATOM 2167 C CA . CYS A 1 281 ? -18.515 4.121 11.625 1.00 84.56 281 CYS A CA 1
ATOM 2168 C C . CYS A 1 281 ? -19.582 3.700 10.603 1.00 84.56 281 CYS A C 1
ATOM 2170 O O . CYS A 1 281 ? -19.321 3.703 9.395 1.00 84.56 281 CYS A O 1
ATOM 2172 N N . ASP A 1 282 ? -20.750 3.281 11.088 1.00 83.38 282 ASP A N 1
ATOM 2173 C CA . ASP A 1 282 ? -21.920 2.922 10.282 1.00 83.38 282 ASP A CA 1
ATOM 2174 C C . ASP A 1 282 ? -22.981 4.040 10.238 1.00 83.38 282 ASP A C 1
ATOM 2176 O O . ASP A 1 282 ? -24.012 3.913 9.570 1.00 83.38 282 ASP A O 1
ATOM 2180 N N . GLY A 1 283 ? -22.703 5.166 10.902 1.00 82.19 283 GLY A N 1
ATOM 2181 C CA . GLY A 1 283 ? -23.553 6.349 10.953 1.00 82.19 283 GLY A CA 1
ATOM 2182 C C . GLY A 1 283 ? -24.590 6.318 12.076 1.00 82.19 283 GLY A C 1
ATOM 2183 O O . GLY A 1 283 ? -25.432 7.221 12.136 1.00 82.19 283 GLY A O 1
ATOM 2184 N N . SER A 1 284 ? -24.570 5.307 12.951 1.00 86.62 284 SER A N 1
ATOM 2185 C CA . SER A 1 284 ? -25.485 5.175 14.087 1.00 86.62 284 SER A CA 1
ATOM 2186 C C . SER A 1 284 ? -24.733 4.902 15.389 1.00 86.62 284 SER A C 1
ATOM 2188 O O . SER A 1 284 ? -23.828 4.086 15.445 1.00 86.62 284 SER A O 1
ATOM 2190 N N . TYR A 1 285 ? -25.150 5.551 16.479 1.00 90.94 285 TYR A N 1
ATOM 2191 C CA . TYR A 1 285 ? -24.537 5.345 17.794 1.00 90.94 285 TYR A CA 1
ATOM 2192 C C . TYR A 1 285 ? -24.960 4.004 18.413 1.00 90.94 285 TYR A C 1
ATOM 2194 O O . TYR A 1 285 ? -26.094 3.851 18.880 1.00 90.94 285 TYR A O 1
ATOM 2202 N N . HIS A 1 286 ? -24.032 3.057 18.474 1.00 91.19 286 HIS A N 1
ATOM 2203 C CA . HIS A 1 286 ? -24.154 1.760 19.137 1.00 91.19 286 HIS A CA 1
ATOM 2204 C C . HIS A 1 286 ? -23.371 1.704 20.449 1.00 91.19 286 HIS A C 1
ATOM 2206 O O . HIS A 1 286 ? -23.762 0.970 21.369 1.00 91.19 286 HIS A O 1
ATOM 2212 N N . CYS A 1 287 ? -22.298 2.485 20.576 1.00 89.81 287 CYS A N 1
ATOM 2213 C CA . CYS A 1 287 ? -21.623 2.668 21.852 1.00 89.81 287 CYS A CA 1
ATOM 2214 C C . CYS A 1 287 ? -22.397 3.638 22.757 1.00 89.81 287 CYS A C 1
ATOM 2216 O O . CYS A 1 287 ? -22.887 4.680 22.323 1.00 89.81 287 CYS A O 1
ATOM 2218 N N . THR A 1 288 ? -22.466 3.334 24.058 1.00 88.56 288 THR A N 1
ATOM 2219 C CA . THR A 1 288 ? -23.127 4.216 25.048 1.00 88.56 288 THR A CA 1
ATOM 2220 C C . THR A 1 288 ? -22.481 5.601 25.186 1.00 88.56 288 THR A C 1
ATOM 2222 O O . THR A 1 288 ? -23.141 6.544 25.617 1.00 88.56 288 THR A O 1
ATOM 2225 N N . ASP A 1 289 ? -21.209 5.731 24.816 1.00 85.06 289 ASP A N 1
ATOM 2226 C CA . ASP A 1 289 ? -20.433 6.975 24.753 1.00 85.06 289 ASP A CA 1
ATOM 2227 C C . ASP A 1 289 ? -20.346 7.574 23.335 1.00 85.06 289 ASP A C 1
ATOM 2229 O O . ASP A 1 289 ? -19.736 8.629 23.159 1.00 85.06 289 ASP A O 1
ATOM 2233 N N . GLY A 1 290 ? -20.932 6.910 22.332 1.00 86.00 290 GLY A N 1
ATOM 2234 C CA . GLY A 1 290 ? -20.844 7.277 20.919 1.00 86.00 290 GLY A CA 1
ATOM 2235 C C . GLY A 1 290 ? -19.436 7.204 20.317 1.00 86.00 290 GLY A C 1
ATOM 2236 O O . GLY A 1 290 ? -19.181 7.863 19.307 1.00 86.00 290 GLY A O 1
ATOM 2237 N N . SER A 1 291 ? -18.497 6.472 20.936 1.00 85.19 291 SER A N 1
ATOM 2238 C CA . SER A 1 291 ? -17.107 6.388 20.459 1.00 85.19 291 SER A CA 1
ATOM 2239 C C . SER A 1 291 ? -16.978 5.784 19.060 1.00 85.19 291 SER A C 1
ATOM 2241 O O . SER A 1 291 ? -16.032 6.103 18.348 1.00 85.19 291 SER A O 1
ATOM 2243 N N . ASP A 1 292 ? -17.938 4.947 18.674 1.00 86.94 292 ASP A N 1
ATOM 2244 C CA . ASP A 1 292 ? -18.037 4.289 17.373 1.00 86.94 292 ASP A CA 1
ATOM 2245 C C . ASP A 1 292 ? -18.279 5.235 16.193 1.00 86.94 292 ASP A C 1
ATOM 2247 O O . ASP A 1 292 ? -18.033 4.840 15.061 1.00 86.94 292 ASP A O 1
ATOM 2251 N N . GLU A 1 293 ? -18.697 6.480 16.439 1.00 86.62 293 GLU A N 1
ATOM 2252 C CA . GLU A 1 293 ? -18.994 7.467 15.387 1.00 86.62 293 GLU A CA 1
ATOM 2253 C C . GLU A 1 293 ? -18.168 8.763 15.519 1.00 86.62 293 GLU A C 1
ATOM 2255 O O . GLU A 1 293 ? -18.341 9.715 14.757 1.00 86.62 293 GLU A O 1
ATOM 2260 N N . LYS A 1 294 ? -17.272 8.849 16.512 1.00 82.25 294 LYS A N 1
ATOM 2261 C CA . LYS A 1 294 ? -16.570 10.101 16.853 1.00 82.25 294 LYS A CA 1
ATOM 2262 C C . LYS A 1 294 ? -15.303 10.348 16.026 1.00 82.25 294 LYS A C 1
ATOM 2264 O O . LYS A 1 294 ? -14.970 11.505 15.772 1.00 82.25 294 LYS A O 1
ATOM 2269 N N . TYR A 1 295 ? -14.596 9.290 15.629 1.00 74.62 295 TYR A N 1
ATOM 2270 C CA . TYR A 1 295 ? -13.276 9.367 14.980 1.00 74.62 295 TYR A CA 1
ATOM 2271 C C . TYR A 1 295 ? -13.271 8.791 13.553 1.00 74.62 295 TYR A C 1
ATOM 2273 O O . TYR A 1 295 ? -12.232 8.379 13.049 1.00 74.62 295 TYR A O 1
ATOM 2281 N N . CYS A 1 296 ? -14.432 8.772 12.898 1.00 79.00 296 CYS A N 1
ATOM 2282 C CA . CYS A 1 296 ? -14.595 8.184 11.574 1.00 79.00 296 CYS A CA 1
ATOM 2283 C C . CYS A 1 296 ? -14.075 9.081 10.442 1.00 79.00 296 CYS A C 1
ATOM 2285 O O . CYS A 1 296 ? -14.295 10.296 10.425 1.00 79.00 296 CYS A O 1
ATOM 2287 N N . VAL A 1 297 ? -13.453 8.458 9.444 1.00 76.81 297 VAL A N 1
ATOM 2288 C CA . VAL A 1 297 ? -13.120 9.053 8.152 1.00 76.81 297 VAL A CA 1
ATOM 2289 C C . VAL A 1 297 ? -14.359 9.000 7.262 1.00 76.81 297 VAL A C 1
ATOM 2291 O O . VAL A 1 297 ? -14.755 7.940 6.775 1.00 76.81 297 VAL A O 1
ATOM 2294 N N . SER A 1 298 ? -14.957 10.169 7.041 1.00 69.94 298 SER A N 1
ATOM 2295 C CA . SER A 1 298 ? -16.023 10.374 6.060 1.00 69.94 298 SER A CA 1
ATOM 2296 C C . SER A 1 298 ? -15.534 11.294 4.948 1.00 69.94 298 SER A C 1
ATOM 2298 O O . SER A 1 298 ? -14.756 12.221 5.186 1.00 69.94 298 SER A O 1
ATOM 2300 N N . VAL A 1 299 ? -15.985 11.017 3.727 1.00 66.12 299 VAL A N 1
ATOM 2301 C CA . VAL A 1 299 ? -15.577 11.739 2.520 1.00 66.12 299 VAL A CA 1
ATOM 2302 C C . VAL A 1 299 ? -16.794 12.420 1.890 1.00 66.12 299 VAL A C 1
ATOM 2304 O O . VAL A 1 299 ? -17.888 11.850 1.901 1.00 66.12 299 VAL A O 1
ATOM 2307 N N . PRO A 1 300 ? -16.645 13.649 1.370 1.00 60.75 300 PRO A N 1
ATOM 2308 C CA . PRO A 1 300 ? -17.740 14.378 0.728 1.00 60.75 300 PRO A CA 1
ATOM 2309 C C . PRO A 1 300 ? -18.071 13.866 -0.680 1.00 60.75 300 PRO A C 1
ATOM 2311 O O . PRO A 1 300 ? -19.172 14.110 -1.173 1.00 60.75 300 PRO A O 1
ATOM 2314 N N . GLU A 1 301 ? -17.122 13.188 -1.328 1.00 71.38 301 GLU A N 1
ATOM 2315 C CA . GLU A 1 301 ? -17.204 12.707 -2.708 1.00 71.38 301 GLU A CA 1
ATOM 2316 C C . GLU A 1 301 ? -17.102 11.182 -2.768 1.00 71.38 301 GLU A C 1
ATOM 2318 O O . GLU A 1 301 ? -16.740 10.525 -1.795 1.00 71.38 301 GLU A O 1
ATOM 2323 N N . LYS A 1 302 ? -17.472 10.599 -3.911 1.00 81.38 302 LYS A N 1
ATOM 2324 C CA . LYS A 1 302 ? -17.401 9.148 -4.083 1.00 81.38 302 LYS A CA 1
ATOM 2325 C C . LYS A 1 302 ? -15.948 8.704 -4.226 1.00 81.38 302 LYS A C 1
ATOM 2327 O O . LYS A 1 302 ? -15.228 9.265 -5.044 1.00 81.38 302 LYS A O 1
ATOM 2332 N N . LEU A 1 303 ? -15.578 7.653 -3.505 1.00 85.69 303 LEU A N 1
ATOM 2333 C CA . LEU A 1 303 ? -14.242 7.079 -3.478 1.00 85.69 303 LEU A CA 1
ATOM 2334 C C . LEU A 1 303 ? -14.317 5.549 -3.538 1.00 85.69 303 LEU A C 1
ATOM 2336 O O . LEU A 1 303 ? -15.031 4.912 -2.757 1.00 85.69 303 LEU A O 1
ATOM 2340 N N . ASN A 1 304 ? -13.533 4.952 -4.430 1.00 89.38 304 ASN A N 1
ATOM 2341 C CA . ASN A 1 304 ? -13.248 3.523 -4.408 1.00 89.38 304 ASN A CA 1
ATOM 2342 C C . ASN A 1 304 ? -11.901 3.294 -3.711 1.00 89.38 304 ASN A C 1
ATOM 2344 O O . ASN A 1 304 ? -10.896 3.887 -4.090 1.00 89.38 304 ASN A O 1
ATOM 2348 N N . ILE A 1 305 ? -11.868 2.396 -2.731 1.00 91.62 305 ILE A N 1
ATOM 2349 C CA . ILE A 1 305 ? -10.636 1.891 -2.120 1.00 91.62 305 ILE A CA 1
ATOM 2350 C C . ILE A 1 305 ? -10.489 0.436 -2.556 1.00 91.62 305 ILE A C 1
ATOM 2352 O O . ILE A 1 305 ? -11.285 -0.414 -2.158 1.00 91.62 305 ILE A O 1
ATOM 2356 N N . VAL A 1 306 ? -9.493 0.132 -3.381 1.00 94.62 306 VAL A N 1
ATOM 2357 C CA . VAL A 1 306 ? -9.198 -1.239 -3.810 1.00 94.62 306 VAL A CA 1
ATOM 2358 C C . VAL A 1 306 ? -7.920 -1.720 -3.140 1.00 94.62 306 VAL A C 1
ATOM 2360 O O . VAL A 1 306 ? -6.857 -1.150 -3.344 1.00 94.62 306 VAL A O 1
ATOM 2363 N N . ILE A 1 307 ? -8.009 -2.787 -2.351 1.00 95.94 307 ILE A N 1
ATOM 2364 C CA . ILE A 1 307 ? -6.856 -3.393 -1.684 1.00 95.94 307 ILE A CA 1
ATOM 2365 C C . ILE A 1 307 ? -6.401 -4.596 -2.514 1.00 95.94 307 ILE A C 1
ATOM 2367 O O . ILE A 1 307 ? -7.127 -5.587 -2.627 1.00 95.94 307 ILE A O 1
ATOM 2371 N N . MET A 1 308 ? -5.209 -4.504 -3.099 1.00 96.38 308 MET A N 1
ATOM 2372 C CA . MET A 1 308 ? -4.573 -5.576 -3.862 1.00 96.38 308 MET A CA 1
ATOM 2373 C C . MET A 1 308 ? -3.557 -6.295 -2.980 1.00 96.38 308 MET A C 1
ATOM 2375 O O . MET A 1 308 ? -2.612 -5.685 -2.488 1.00 96.38 308 MET A O 1
ATOM 2379 N N . LEU A 1 309 ? -3.746 -7.596 -2.790 1.00 94.38 309 LEU A N 1
ATOM 2380 C CA . LEU A 1 309 ? -2.992 -8.396 -1.833 1.00 94.38 309 LEU A CA 1
ATOM 2381 C C . LEU A 1 309 ? -2.300 -9.549 -2.538 1.00 94.38 309 LEU A C 1
ATOM 2383 O O . LEU A 1 309 ? -2.958 -10.453 -3.060 1.00 94.38 309 LEU A O 1
ATOM 2387 N N . GLU A 1 310 ? -0.976 -9.552 -2.499 1.00 92.12 310 GLU A N 1
ATOM 2388 C CA . GLU A 1 310 ? -0.230 -10.731 -2.903 1.00 92.12 310 GLU A CA 1
ATOM 2389 C C . GLU A 1 310 ? -0.549 -11.901 -1.950 1.00 92.12 310 GLU A C 1
ATOM 2391 O O . GLU A 1 310 ? -0.668 -11.732 -0.732 1.00 92.12 310 GLU A O 1
ATOM 2396 N N . ALA A 1 311 ? -0.749 -13.101 -2.495 1.00 86.06 311 ALA A N 1
ATOM 2397 C CA . ALA A 1 311 ? -1.253 -14.229 -1.733 1.00 86.06 311 ALA A CA 1
ATOM 2398 C C . ALA A 1 311 ? -0.206 -14.788 -0.758 1.00 86.06 311 ALA A C 1
ATOM 2400 O O . ALA A 1 311 ? 0.695 -15.540 -1.136 1.00 86.06 311 ALA A O 1
ATOM 2401 N N . LYS A 1 312 ? -0.387 -14.503 0.533 1.00 81.81 312 LYS A N 1
ATOM 2402 C CA . LYS A 1 312 ? 0.393 -15.080 1.632 1.00 81.81 312 LYS A CA 1
ATOM 2403 C C . LYS A 1 312 ? -0.521 -15.484 2.765 1.00 81.81 312 LYS A C 1
ATOM 2405 O O . LYS A 1 312 ? -1.282 -14.658 3.256 1.00 81.81 312 LYS A O 1
ATOM 2410 N N . ASP A 1 313 ? -0.385 -16.719 3.244 1.00 77.44 313 ASP A N 1
ATOM 2411 C CA . ASP A 1 313 ? -1.072 -17.106 4.472 1.00 77.44 313 ASP A CA 1
ATOM 2412 C C . ASP A 1 313 ? -0.506 -16.342 5.670 1.00 77.44 313 ASP A C 1
ATOM 2414 O O . ASP A 1 313 ? 0.604 -16.606 6.133 1.00 77.44 313 ASP A O 1
ATOM 2418 N N . SER A 1 314 ? -1.248 -15.318 6.086 1.00 78.50 314 SER A N 1
ATOM 2419 C CA . SER A 1 314 ? -0.864 -14.390 7.136 1.00 78.50 314 SER A CA 1
ATOM 2420 C C . SER A 1 314 ? -2.111 -13.778 7.765 1.00 78.50 314 SER A C 1
ATOM 2422 O O . SER A 1 314 ? -2.849 -13.023 7.125 1.00 78.50 314 SER A O 1
ATOM 2424 N N . ASP A 1 315 ? -2.344 -14.085 9.041 1.00 81.25 315 ASP A N 1
ATOM 2425 C CA . ASP A 1 315 ? -3.410 -13.442 9.812 1.00 81.25 315 ASP A CA 1
ATOM 2426 C C . ASP A 1 315 ? -3.128 -11.947 10.036 1.00 81.25 315 ASP A C 1
ATOM 2428 O O . ASP A 1 315 ? -4.073 -11.165 10.136 1.00 81.25 315 ASP A O 1
ATOM 2432 N N . TYR A 1 316 ? -1.860 -11.521 9.964 1.00 82.88 316 TYR A N 1
ATOM 2433 C CA . TYR A 1 316 ? -1.482 -10.105 9.991 1.00 82.88 316 TYR A CA 1
ATOM 2434 C C . TYR A 1 316 ? -2.055 -9.321 8.804 1.00 82.88 316 TYR A C 1
ATOM 2436 O O . TYR A 1 316 ? -2.531 -8.208 8.993 1.00 82.88 316 TYR A O 1
ATOM 2444 N N . ILE A 1 317 ? -2.105 -9.903 7.595 1.00 87.56 317 ILE A N 1
ATOM 2445 C CA . ILE A 1 317 ? -2.725 -9.239 6.430 1.00 87.56 317 ILE A CA 1
ATOM 2446 C C . ILE A 1 317 ? -4.232 -9.071 6.651 1.00 87.56 317 ILE A C 1
ATOM 2448 O O . ILE A 1 317 ? -4.804 -8.026 6.344 1.00 87.56 317 ILE A O 1
ATOM 2452 N N . LYS A 1 318 ? -4.894 -10.093 7.208 1.00 86.94 318 LYS A N 1
ATOM 2453 C CA . LYS A 1 318 ? -6.329 -10.016 7.518 1.00 86.94 318 LYS A CA 1
ATOM 2454 C C . LYS A 1 318 ? -6.617 -8.965 8.588 1.00 86.94 318 LYS A C 1
ATOM 2456 O O . LYS A 1 318 ? -7.634 -8.284 8.468 1.00 86.94 318 LYS A O 1
ATOM 2461 N N . SER A 1 319 ? -5.764 -8.852 9.610 1.00 82.75 319 SER A N 1
ATOM 2462 C CA . SER A 1 319 ? -5.880 -7.800 10.627 1.00 82.75 319 SER A CA 1
ATOM 2463 C C . SER A 1 319 ? -5.698 -6.431 9.993 1.00 82.75 319 SER A C 1
ATOM 2465 O O . SER A 1 319 ? -6.629 -5.636 10.020 1.00 82.75 319 SER A O 1
ATOM 2467 N N . PHE A 1 320 ? -4.593 -6.231 9.272 1.00 86.94 320 PHE A N 1
ATOM 2468 C CA . PHE A 1 320 ? -4.278 -4.986 8.578 1.00 86.94 320 PHE A CA 1
ATOM 2469 C C . PHE A 1 320 ? -5.452 -4.448 7.745 1.00 86.94 320 PHE A C 1
ATOM 2471 O O . PHE A 1 320 ? -5.788 -3.274 7.847 1.00 86.94 320 PHE A O 1
ATOM 2478 N N . ILE A 1 321 ? -6.139 -5.300 6.973 1.00 89.62 321 ILE A N 1
ATOM 2479 C CA . ILE A 1 321 ? -7.320 -4.882 6.195 1.00 89.62 321 ILE A CA 1
ATOM 2480 C C . ILE A 1 321 ? -8.460 -4.405 7.102 1.00 89.62 321 ILE A C 1
ATOM 2482 O O . ILE A 1 321 ? -9.107 -3.399 6.810 1.00 89.62 321 ILE A O 1
ATOM 2486 N N . LYS A 1 322 ? -8.755 -5.148 8.174 1.00 86.06 322 LYS A N 1
ATOM 2487 C CA . LYS A 1 322 ? -9.829 -4.788 9.109 1.00 86.06 322 LYS A CA 1
ATOM 2488 C C . LYS A 1 322 ? -9.517 -3.483 9.821 1.00 86.06 322 LYS A C 1
ATOM 2490 O O . LYS A 1 322 ? -10.413 -2.658 9.959 1.00 86.06 322 LYS A O 1
ATOM 2495 N N . ASP A 1 323 ? -8.267 -3.309 10.226 1.00 80.81 323 ASP A N 1
ATOM 2496 C CA . ASP A 1 323 ? -7.784 -2.129 10.924 1.00 80.81 323 ASP A CA 1
ATOM 2497 C C . ASP A 1 323 ? -7.784 -0.905 9.995 1.00 80.81 323 ASP A C 1
ATOM 2499 O O . ASP A 1 323 ? -8.319 0.144 10.357 1.00 80.81 323 ASP A O 1
ATOM 2503 N N . LEU A 1 324 ? -7.314 -1.048 8.750 1.00 85.75 324 LEU A N 1
ATOM 2504 C CA . LEU A 1 324 ? -7.360 0.007 7.729 1.00 85.75 324 LEU A CA 1
ATOM 2505 C C . LEU A 1 324 ? -8.792 0.491 7.452 1.00 85.75 324 LEU A C 1
ATOM 2507 O O . LEU A 1 324 ? -9.029 1.684 7.283 1.00 85.75 324 LEU A O 1
ATOM 2511 N N . LEU A 1 325 ? -9.755 -0.431 7.407 1.00 87.19 325 LEU A N 1
ATOM 2512 C CA . LEU A 1 325 ? -11.156 -0.139 7.087 1.00 87.19 325 LEU A CA 1
ATOM 2513 C C . LEU A 1 325 ? -12.024 0.152 8.320 1.00 87.19 325 LEU A C 1
ATOM 2515 O O . LEU A 1 325 ? -13.222 0.420 8.177 1.00 87.19 325 LEU A O 1
ATOM 2519 N N . ARG A 1 326 ? -11.457 0.084 9.530 1.00 83.75 326 ARG A N 1
ATOM 2520 C CA . ARG A 1 326 ? -12.208 0.231 10.780 1.00 83.75 326 ARG A CA 1
ATOM 2521 C C . ARG A 1 326 ? -12.883 1.579 10.883 1.00 83.75 326 ARG A C 1
ATOM 2523 O O . ARG A 1 326 ? -14.109 1.633 10.994 1.00 83.75 326 ARG A O 1
ATOM 2530 N N . ASP A 1 327 ? -12.096 2.640 10.775 1.00 80.00 327 ASP A N 1
ATOM 2531 C CA . ASP A 1 327 ? -12.588 4.003 10.954 1.00 80.00 327 ASP A CA 1
ATOM 2532 C C . ASP A 1 327 ? -13.128 4.610 9.656 1.00 80.00 327 ASP A C 1
ATOM 2534 O O . ASP A 1 327 ? -13.603 5.738 9.644 1.00 80.00 327 ASP A O 1
ATOM 2538 N N . VAL A 1 328 ? -13.109 3.868 8.549 1.00 82.94 328 VAL A N 1
ATOM 2539 C CA . VAL A 1 328 ? -13.641 4.319 7.260 1.00 82.94 328 VAL A CA 1
ATOM 2540 C C . VAL A 1 328 ? -15.156 4.115 7.226 1.00 82.94 328 VAL A C 1
ATOM 2542 O O . VAL A 1 328 ? -15.640 3.003 7.443 1.00 82.94 328 VAL A O 1
ATOM 2545 N N . THR A 1 329 ? -15.933 5.158 6.937 1.00 83.50 329 THR A N 1
ATOM 2546 C CA . THR A 1 329 ? -17.396 5.042 6.809 1.00 83.50 329 THR A CA 1
ATOM 2547 C C . THR A 1 329 ? -17.770 4.394 5.472 1.00 83.50 329 THR A C 1
ATOM 2549 O O . THR A 1 329 ? -17.779 5.051 4.435 1.00 83.50 329 THR A O 1
ATOM 2552 N N . ILE A 1 330 ? -18.090 3.097 5.484 1.00 81.69 330 ILE A N 1
ATOM 2553 C CA . ILE A 1 330 ? -18.470 2.334 4.283 1.00 81.69 330 ILE A CA 1
ATOM 2554 C C . ILE A 1 330 ? -19.997 2.303 4.184 1.00 81.69 330 ILE A C 1
ATOM 2556 O O . ILE A 1 330 ? -20.649 1.562 4.915 1.00 81.69 330 ILE A O 1
ATOM 2560 N N . ASP A 1 331 ? -20.569 3.092 3.275 1.00 68.81 331 ASP A N 1
ATOM 2561 C CA . ASP A 1 331 ? -22.024 3.255 3.126 1.00 68.81 331 ASP A CA 1
ATOM 2562 C C . ASP A 1 331 ? -22.564 2.799 1.752 1.00 68.81 331 ASP A C 1
ATOM 2564 O O . ASP A 1 331 ? -23.741 2.992 1.430 1.00 68.81 331 ASP A O 1
ATOM 2568 N N . GLY A 1 332 ? -21.704 2.206 0.911 1.00 62.84 332 GLY A N 1
ATOM 2569 C CA . GLY A 1 332 ? -22.036 1.708 -0.431 1.00 62.84 332 GLY A CA 1
ATOM 2570 C C . GLY A 1 332 ? -22.392 2.794 -1.459 1.00 62.84 332 GLY A C 1
ATOM 2571 O O . GLY A 1 332 ? -22.592 2.487 -2.640 1.00 62.84 332 GLY A O 1
ATOM 2572 N N . LYS A 1 333 ? -22.466 4.069 -1.051 1.00 66.31 333 LYS A N 1
ATOM 2573 C CA . LYS A 1 333 ? -22.818 5.206 -1.918 1.00 66.31 333 LYS A CA 1
ATOM 2574 C C . LYS A 1 333 ? -21.662 6.173 -2.114 1.00 66.31 333 LYS A C 1
ATOM 2576 O O . LYS A 1 333 ? -21.508 6.651 -3.239 1.00 66.31 333 LYS A O 1
ATOM 2581 N N . ASN A 1 334 ? -20.895 6.423 -1.058 1.00 76.75 334 ASN A N 1
ATOM 2582 C CA . ASN A 1 334 ? -19.770 7.344 -1.025 1.00 76.75 334 ASN A CA 1
ATOM 2583 C C . ASN A 1 334 ? -18.456 6.568 -1.014 1.00 76.75 334 ASN A C 1
ATOM 2585 O O . ASN A 1 334 ? -17.693 6.708 -1.958 1.00 76.75 334 ASN A O 1
ATOM 2589 N N . ILE A 1 335 ? -18.230 5.680 -0.040 1.00 84.12 335 ILE A N 1
ATOM 2590 C CA . ILE A 1 335 ? -17.021 4.840 -0.016 1.00 84.12 335 ILE A CA 1
ATOM 2591 C C . ILE A 1 335 ? -17.374 3.404 -0.376 1.00 84.12 335 ILE A C 1
ATOM 2593 O O . ILE A 1 335 ? -18.265 2.791 0.221 1.00 84.12 335 ILE A O 1
ATOM 2597 N N . ARG A 1 336 ? -16.646 2.861 -1.351 1.00 87.56 336 ARG A N 1
ATOM 2598 C CA . ARG A 1 336 ? -16.743 1.467 -1.790 1.00 87.56 336 ARG A CA 1
ATOM 2599 C C . ARG A 1 336 ? -15.402 0.789 -1.617 1.00 87.56 336 ARG A C 1
ATOM 2601 O O . ARG A 1 336 ? -14.366 1.390 -1.883 1.00 87.56 336 ARG A O 1
ATOM 2608 N N . VAL A 1 337 ? -15.432 -0.471 -1.203 1.00 91.38 337 VAL A N 1
ATOM 2609 C CA . VAL A 1 337 ? -14.217 -1.248 -0.970 1.00 91.38 337 VAL A CA 1
ATOM 2610 C C . VAL A 1 337 ? -14.189 -2.443 -1.903 1.00 91.38 337 VAL A C 1
ATOM 2612 O O . VAL A 1 337 ? -15.146 -3.213 -1.963 1.00 91.38 337 VAL A O 1
ATOM 2615 N N . GLY A 1 338 ? -13.083 -2.591 -2.621 1.00 93.31 338 GLY A N 1
ATOM 2616 C CA . GLY A 1 338 ? -12.752 -3.776 -3.395 1.00 93.31 338 GLY A CA 1
ATOM 2617 C C . GLY A 1 338 ? -11.553 -4.480 -2.772 1.00 93.31 338 GLY A C 1
ATOM 2618 O O . GLY A 1 338 ? -10.652 -3.827 -2.253 1.00 93.31 338 GLY A O 1
ATOM 2619 N N . ILE A 1 339 ? -11.525 -5.808 -2.813 1.00 95.50 339 ILE A N 1
ATOM 2620 C CA . ILE A 1 339 ? -10.365 -6.588 -2.371 1.00 95.50 339 ILE A CA 1
ATOM 2621 C C . ILE A 1 339 ? -10.034 -7.600 -3.455 1.00 95.50 339 ILE A C 1
ATOM 2623 O O . ILE A 1 339 ? -10.867 -8.447 -3.787 1.00 95.50 339 ILE A O 1
ATOM 2627 N N . VAL A 1 340 ? -8.811 -7.519 -3.971 1.00 94.38 340 VAL A N 1
ATOM 2628 C CA . VAL A 1 340 ? -8.258 -8.433 -4.970 1.00 94.38 340 VAL A CA 1
ATOM 2629 C C . VAL A 1 340 ? -7.096 -9.181 -4.335 1.00 94.38 340 VAL A C 1
ATOM 2631 O O . VAL A 1 340 ? -6.187 -8.568 -3.785 1.00 94.38 340 VAL A O 1
ATOM 2634 N N . VAL A 1 341 ? -7.118 -10.508 -4.407 1.00 92.94 341 VAL A N 1
ATOM 2635 C CA . VAL A 1 341 ? -5.991 -11.354 -3.995 1.00 92.94 341 VAL A CA 1
ATOM 2636 C C . VAL A 1 341 ? -5.360 -11.946 -5.243 1.00 92.94 341 VAL A C 1
ATOM 2638 O O . VAL A 1 341 ? -6.079 -12.500 -6.078 1.00 92.94 341 VAL A O 1
ATOM 2641 N N . TYR A 1 342 ? -4.039 -11.841 -5.365 1.00 90.69 342 TYR A N 1
ATOM 2642 C CA . TYR A 1 342 ? -3.309 -12.289 -6.546 1.00 90.69 342 TYR A CA 1
ATOM 2643 C C . TYR A 1 342 ? -2.122 -13.193 -6.210 1.00 90.69 342 TYR A C 1
ATOM 2645 O O . TYR A 1 342 ? -1.474 -13.073 -5.175 1.00 90.69 342 TYR A O 1
ATOM 2653 N N . SER A 1 343 ? -1.878 -14.143 -7.105 1.00 86.88 343 SER A N 1
ATOM 2654 C CA . SER A 1 343 ? -0.752 -15.080 -7.100 1.00 86.88 343 SER A CA 1
ATOM 2655 C C . SER A 1 343 ? -0.375 -15.322 -8.563 1.00 86.88 343 SER A C 1
ATOM 2657 O O . SER A 1 343 ? -0.151 -14.351 -9.269 1.00 86.88 343 SER A O 1
ATOM 2659 N N . GLU A 1 344 ? -0.422 -16.557 -9.066 1.00 81.38 344 GLU A N 1
ATOM 2660 C CA . GLU A 1 344 ? -0.403 -16.830 -10.514 1.00 81.38 344 GLU A CA 1
ATOM 2661 C C . GLU A 1 344 ? -1.610 -16.232 -11.242 1.00 81.38 344 GLU A C 1
ATOM 2663 O O . GLU A 1 344 ? -1.502 -15.845 -12.401 1.00 81.38 344 GLU A O 1
ATOM 2668 N N . ASN A 1 345 ? -2.747 -16.165 -10.545 1.00 82.12 345 ASN A N 1
ATOM 2669 C CA . ASN A 1 345 ? -3.979 -15.547 -11.020 1.00 82.12 345 ASN A CA 1
ATOM 2670 C C . ASN A 1 345 ? -4.524 -14.596 -9.950 1.00 82.12 345 ASN A C 1
ATOM 2672 O O . ASN A 1 345 ? -4.326 -14.815 -8.745 1.00 82.12 345 ASN A O 1
ATOM 2676 N N . ALA A 1 346 ? -5.245 -13.576 -10.391 1.00 88.62 346 ALA A N 1
ATOM 2677 C CA . ALA A 1 346 ? -5.948 -12.609 -9.575 1.00 88.62 346 ALA A CA 1
ATOM 2678 C C . ALA A 1 346 ? -7.416 -12.998 -9.391 1.00 88.62 346 ALA A C 1
ATOM 2680 O O . ALA A 1 346 ? -8.086 -13.514 -10.284 1.00 88.62 346 ALA A O 1
ATOM 2681 N N . SER A 1 347 ? -7.945 -12.736 -8.201 1.00 88.50 347 SER A N 1
ATOM 2682 C CA . SER A 1 347 ? -9.331 -13.043 -7.858 1.00 88.50 347 SER A CA 1
ATOM 2683 C C . SER A 1 347 ? -9.938 -11.953 -6.989 1.00 88.50 347 SER A C 1
ATOM 2685 O O . SER A 1 347 ? -9.306 -11.445 -6.062 1.00 88.50 347 SER A O 1
ATOM 2687 N N . ILE A 1 348 ? -11.190 -11.605 -7.281 1.00 91.25 348 ILE A N 1
ATOM 2688 C CA . ILE A 1 348 ? -11.956 -10.640 -6.495 1.00 91.25 348 ILE A CA 1
ATOM 2689 C C . ILE A 1 348 ? -12.518 -11.362 -5.268 1.00 91.25 348 ILE A C 1
ATOM 2691 O O . ILE A 1 348 ? -13.360 -12.253 -5.386 1.00 91.25 348 ILE A O 1
ATOM 2695 N N . VAL A 1 349 ? -12.067 -10.960 -4.083 1.00 91.88 349 VAL A N 1
ATOM 2696 C CA . VAL A 1 349 ? -12.604 -11.418 -2.793 1.00 91.88 349 VAL A CA 1
ATOM 2697 C C . VAL A 1 349 ? -13.813 -10.580 -2.396 1.00 91.88 349 VAL A C 1
ATOM 2699 O O . VAL A 1 349 ? -14.823 -11.111 -1.935 1.00 91.88 349 VAL A O 1
ATOM 2702 N N . VAL A 1 350 ? -13.705 -9.263 -2.572 1.00 92.12 350 VAL A N 1
ATOM 2703 C CA . VAL A 1 350 ? -14.765 -8.299 -2.277 1.00 92.12 350 VAL A CA 1
ATOM 2704 C C . VAL A 1 350 ? -14.932 -7.408 -3.490 1.00 92.12 350 VAL A C 1
ATOM 2706 O O . VAL A 1 350 ? -13.967 -6.815 -3.963 1.00 92.12 350 VAL A O 1
ATOM 2709 N N . ASN A 1 351 ? -16.161 -7.328 -3.985 1.00 89.31 351 ASN A N 1
ATOM 2710 C CA . ASN A 1 351 ? -16.523 -6.452 -5.086 1.00 89.31 351 ASN A CA 1
ATOM 2711 C C . ASN A 1 351 ? -17.003 -5.090 -4.543 1.00 89.31 351 ASN A C 1
ATOM 2713 O O . ASN A 1 351 ? -17.580 -5.032 -3.458 1.00 89.31 351 ASN A O 1
ATOM 2717 N N . LEU A 1 352 ? -16.849 -4.021 -5.327 1.00 87.19 352 LEU A N 1
ATOM 2718 C CA . LEU A 1 352 ? -17.278 -2.649 -5.028 1.00 87.19 352 LEU A CA 1
ATOM 2719 C C . LEU A 1 352 ? -18.793 -2.494 -4.779 1.00 87.19 352 LEU A C 1
ATOM 2721 O O . LEU A 1 352 ? -19.239 -1.433 -4.345 1.00 87.19 352 LEU A O 1
ATOM 2725 N N . THR A 1 353 ? -19.597 -3.533 -5.025 1.00 79.75 353 THR A N 1
ATOM 2726 C CA . THR A 1 353 ? -21.022 -3.588 -4.653 1.00 79.75 353 THR A CA 1
ATOM 2727 C C . THR A 1 353 ? -21.265 -3.897 -3.182 1.00 79.75 353 THR A C 1
ATOM 2729 O O . THR A 1 353 ? -22.401 -3.781 -2.724 1.00 79.75 353 THR A O 1
ATOM 2732 N N . ALA A 1 354 ? -20.250 -4.359 -2.449 1.00 74.38 354 ALA A N 1
ATOM 2733 C CA . ALA A 1 354 ? -20.384 -4.656 -1.032 1.00 74.38 354 ALA A CA 1
ATOM 2734 C C . ALA A 1 354 ? -20.677 -3.359 -0.263 1.00 74.38 354 ALA A C 1
ATOM 2736 O O . ALA A 1 354 ? -19.847 -2.456 -0.195 1.00 74.38 354 ALA A O 1
ATOM 2737 N N . SER A 1 355 ? -21.881 -3.264 0.300 1.00 69.50 355 SER A N 1
ATOM 2738 C CA . SER A 1 355 ? -22.376 -2.049 0.958 1.00 69.50 355 SER A CA 1
ATOM 2739 C C . SER A 1 355 ? -22.301 -2.094 2.480 1.00 69.50 355 SER A C 1
ATOM 2741 O O . SER A 1 355 ? -22.565 -1.083 3.123 1.00 69.50 355 SER A O 1
ATOM 2743 N N . HIS A 1 356 ? -21.977 -3.249 3.069 1.00 80.44 356 HIS A N 1
ATOM 2744 C CA . HIS A 1 356 ? -21.939 -3.420 4.517 1.00 80.44 356 HIS A CA 1
ATOM 2745 C C . HIS A 1 356 ? -20.559 -3.865 4.983 1.00 80.44 356 HIS A C 1
ATOM 2747 O O . HIS A 1 356 ? -20.030 -4.894 4.558 1.00 80.44 356 HIS A O 1
ATOM 2753 N N . LYS A 1 357 ? -20.008 -3.108 5.934 1.00 86.00 357 LYS A N 1
ATOM 2754 C CA . LYS A 1 357 ? -18.711 -3.371 6.566 1.00 86.00 357 LYS A CA 1
ATOM 2755 C C . LYS A 1 357 ? -18.613 -4.791 7.153 1.00 86.00 357 LYS A C 1
ATOM 2757 O O . LYS A 1 357 ? -17.583 -5.446 7.017 1.00 86.00 357 LYS A O 1
ATOM 2762 N N . ALA A 1 358 ? -19.706 -5.310 7.719 1.00 84.69 358 ALA A N 1
ATOM 2763 C CA . ALA A 1 358 ? -19.775 -6.682 8.229 1.00 84.69 358 ALA A CA 1
ATOM 2764 C C . ALA A 1 358 ? -19.500 -7.749 7.151 1.00 84.69 358 ALA A C 1
ATOM 2766 O O . ALA A 1 358 ? -18.752 -8.696 7.404 1.00 84.69 358 ALA A O 1
ATOM 2767 N N . ASP A 1 359 ? -20.068 -7.589 5.952 1.00 87.12 359 ASP A N 1
ATOM 2768 C CA . ASP A 1 359 ? -19.913 -8.549 4.854 1.00 87.12 359 ASP A CA 1
ATOM 2769 C C . ASP A 1 359 ? -18.476 -8.551 4.330 1.00 87.12 359 ASP A C 1
ATOM 2771 O O . ASP A 1 359 ? -17.896 -9.613 4.092 1.00 87.12 359 ASP A O 1
ATOM 2775 N N . ILE A 1 360 ? -17.873 -7.361 4.233 1.00 89.75 360 ILE A N 1
ATOM 2776 C CA . ILE A 1 360 ? -16.470 -7.178 3.845 1.00 89.75 360 ILE A CA 1
ATOM 2777 C C . ILE A 1 360 ? -15.566 -7.935 4.819 1.00 89.75 360 ILE A C 1
ATOM 2779 O O . ILE A 1 360 ? -14.760 -8.765 4.403 1.00 89.75 360 ILE A O 1
ATOM 2783 N N . PHE A 1 361 ? -15.732 -7.736 6.127 1.00 88.50 361 PHE A N 1
ATOM 2784 C CA . PHE A 1 361 ? -14.899 -8.423 7.117 1.00 88.50 361 PHE A CA 1
ATOM 2785 C C . PHE A 1 361 ? -15.150 -9.924 7.192 1.00 88.50 361 PHE A C 1
ATOM 2787 O O . PHE A 1 361 ? -14.220 -10.698 7.437 1.00 88.50 361 PHE A O 1
ATOM 2794 N N . GLN A 1 362 ? -16.380 -10.372 6.936 1.00 87.75 362 GLN A N 1
ATOM 2795 C CA . GLN A 1 362 ? -16.656 -11.796 6.818 1.00 87.75 362 GLN A CA 1
ATOM 2796 C C . GLN A 1 362 ? -15.952 -12.405 5.596 1.00 87.75 362 GLN A C 1
ATOM 2798 O O . GLN A 1 362 ? -15.447 -13.526 5.690 1.00 87.75 362 GLN A O 1
ATOM 2803 N N . ALA A 1 363 ? -15.898 -11.685 4.473 1.00 90.69 363 ALA A N 1
ATOM 2804 C CA . ALA A 1 363 ? -15.151 -12.100 3.292 1.00 90.69 363 ALA A CA 1
ATOM 2805 C C . ALA A 1 363 ? -13.641 -12.144 3.576 1.00 90.69 363 ALA A C 1
ATOM 2807 O O . ALA A 1 363 ? -13.012 -13.159 3.281 1.00 90.69 363 ALA A O 1
ATOM 2808 N N . VAL A 1 364 ? -13.092 -11.130 4.259 1.00 90.19 364 VAL A N 1
ATOM 2809 C CA . VAL A 1 364 ? -11.681 -11.090 4.694 1.00 90.19 364 VAL A CA 1
ATOM 2810 C C . VAL A 1 364 ? -11.319 -12.305 5.553 1.00 90.19 364 VAL A C 1
ATOM 2812 O O . VAL A 1 364 ? -10.320 -12.977 5.303 1.00 90.19 364 VAL A O 1
ATOM 2815 N N . ASN A 1 365 ? -12.165 -12.665 6.522 1.00 87.50 365 ASN A N 1
ATOM 2816 C CA . ASN A 1 365 ? -11.952 -13.855 7.356 1.00 87.50 365 ASN A CA 1
ATOM 2817 C C . ASN A 1 365 ? -11.928 -15.165 6.553 1.00 87.50 365 ASN A C 1
ATOM 2819 O O . ASN A 1 365 ? -11.286 -16.131 6.965 1.00 87.50 365 ASN A O 1
ATOM 2823 N N . LYS A 1 366 ? -12.648 -15.213 5.427 1.00 88.81 366 LYS A N 1
ATOM 2824 C CA . LYS A 1 366 ? -12.786 -16.394 4.565 1.00 88.81 366 LYS A CA 1
ATOM 2825 C C . LYS A 1 366 ? -11.766 -16.438 3.427 1.00 88.81 366 LYS A C 1
ATOM 2827 O O . LYS A 1 366 ? -11.824 -17.393 2.648 1.00 88.81 366 LYS A O 1
ATOM 2832 N N . ILE A 1 367 ? -10.863 -15.457 3.318 1.00 87.56 367 ILE A N 1
ATOM 2833 C CA . ILE A 1 367 ? -9.806 -15.458 2.301 1.00 87.56 367 ILE A CA 1
ATOM 2834 C C . ILE A 1 367 ? -9.044 -16.781 2.381 1.00 87.56 367 ILE A C 1
ATOM 2836 O O . ILE A 1 367 ? -8.525 -17.162 3.433 1.00 87.56 367 ILE A O 1
ATOM 2840 N N . LYS A 1 368 ? -9.002 -17.483 1.248 1.00 79.00 368 LYS A N 1
ATOM 2841 C CA . LYS A 1 368 ? -8.194 -18.684 1.057 1.00 79.00 368 LYS A CA 1
ATOM 2842 C C . LYS A 1 368 ? -6.987 -18.311 0.219 1.00 79.00 368 LYS A C 1
ATOM 2844 O O . LYS A 1 368 ? -7.138 -17.879 -0.919 1.00 79.00 368 LYS A O 1
ATOM 2849 N N . TRP A 1 369 ? -5.806 -18.503 0.782 1.00 81.94 369 TRP A N 1
ATOM 2850 C CA . TRP A 1 369 ? -4.555 -18.166 0.123 1.00 81.94 369 TRP A CA 1
ATOM 2851 C C . TRP A 1 369 ? -4.145 -19.279 -0.838 1.00 81.94 369 TRP A C 1
ATOM 2853 O O . TRP A 1 369 ? -3.832 -20.393 -0.416 1.00 81.94 369 TRP A O 1
ATOM 2863 N N . ILE A 1 370 ? -4.154 -18.979 -2.135 1.00 70.94 370 ILE A N 1
ATOM 2864 C CA . ILE A 1 370 ? -3.544 -19.831 -3.157 1.00 70.94 370 ILE A CA 1
ATOM 2865 C C . ILE A 1 370 ? -2.110 -19.337 -3.314 1.00 70.94 370 ILE A C 1
ATOM 2867 O O . ILE A 1 370 ? -1.854 -18.355 -4.000 1.00 70.94 370 ILE A O 1
ATOM 2871 N N . ILE A 1 371 ? -1.187 -19.956 -2.581 1.00 67.06 371 ILE A N 1
ATOM 2872 C CA . ILE A 1 371 ? 0.204 -19.504 -2.535 1.00 67.06 371 ILE A CA 1
ATOM 2873 C C . ILE A 1 371 ? 0.911 -19.964 -3.810 1.00 67.06 371 ILE A C 1
ATOM 2875 O O . ILE A 1 371 ? 0.992 -21.165 -4.070 1.00 67.06 371 ILE A O 1
ATOM 2879 N N . SER A 1 372 ? 1.469 -19.015 -4.557 1.00 66.00 372 SER A N 1
ATOM 2880 C CA . SER A 1 372 ? 2.424 -19.281 -5.633 1.00 66.00 372 SER A CA 1
ATOM 2881 C C . SER A 1 372 ? 3.690 -18.448 -5.436 1.00 66.00 372 SER A C 1
ATOM 2883 O O . SER A 1 372 ? 3.675 -17.433 -4.746 1.00 66.00 372 SER A O 1
ATOM 2885 N N . HIS A 1 373 ? 4.792 -18.909 -6.026 1.00 59.62 373 HIS A N 1
ATOM 2886 C CA . HIS A 1 373 ? 6.075 -18.204 -6.047 1.00 59.62 373 HIS A CA 1
ATOM 2887 C C . HIS A 1 373 ? 6.195 -17.244 -7.241 1.00 59.62 373 HIS A C 1
ATOM 2889 O O . HIS A 1 373 ? 7.172 -16.507 -7.322 1.00 59.62 373 HIS A O 1
ATOM 2895 N N . ASN A 1 374 ? 5.214 -17.252 -8.151 1.00 66.19 374 ASN A N 1
ATOM 2896 C CA . ASN A 1 374 ? 5.176 -16.391 -9.325 1.00 66.19 374 ASN A CA 1
ATOM 2897 C C . ASN A 1 374 ? 3.932 -15.503 -9.260 1.00 66.19 374 ASN A C 1
ATOM 2899 O O . ASN A 1 374 ? 2.854 -15.900 -9.700 1.00 66.19 374 ASN A O 1
ATOM 2903 N N . ALA A 1 375 ? 4.083 -14.309 -8.690 1.00 75.19 375 ALA A N 1
ATOM 2904 C CA . ALA A 1 375 ? 3.034 -13.303 -8.699 1.00 75.19 375 ALA A CA 1
ATOM 2905 C C . ALA A 1 375 ? 2.873 -12.702 -10.106 1.00 75.19 375 ALA A C 1
ATOM 2907 O O . ALA A 1 375 ? 3.814 -12.145 -10.672 1.00 75.19 375 ALA A O 1
ATOM 2908 N N . ASN A 1 376 ? 1.670 -12.810 -10.664 1.00 81.44 376 ASN A N 1
ATOM 2909 C CA . ASN A 1 376 ? 1.258 -12.170 -11.902 1.00 81.44 376 ASN A CA 1
ATOM 2910 C C . ASN A 1 376 ? 0.630 -10.810 -11.577 1.00 81.44 376 ASN A C 1
ATOM 2912 O O . ASN A 1 376 ? -0.565 -10.693 -11.298 1.00 81.44 376 ASN A O 1
ATOM 2916 N N . TYR A 1 377 ? 1.469 -9.778 -11.557 1.00 86.06 377 TYR A N 1
ATOM 2917 C CA . TYR A 1 377 ? 1.041 -8.429 -11.202 1.00 86.06 377 TYR A CA 1
ATOM 2918 C C . TYR A 1 377 ? 0.133 -7.803 -12.265 1.00 86.06 377 TYR A C 1
ATOM 2920 O O . TYR A 1 377 ? -0.805 -7.087 -11.921 1.00 86.06 377 TYR A O 1
ATOM 2928 N N . GLU A 1 378 ? 0.377 -8.086 -13.545 1.00 79.31 378 GLU A N 1
ATOM 2929 C CA . GLU A 1 378 ? -0.438 -7.564 -14.644 1.00 79.31 378 GLU A CA 1
ATOM 2930 C C . GLU A 1 378 ? -1.888 -8.056 -14.554 1.00 79.31 378 GLU A C 1
ATOM 2932 O O . GLU A 1 378 ? -2.813 -7.245 -14.601 1.00 79.31 378 GLU A O 1
ATOM 2937 N N . ASP A 1 379 ? -2.095 -9.355 -14.314 1.00 85.38 379 ASP A N 1
ATOM 2938 C CA . ASP A 1 379 ? -3.436 -9.911 -14.090 1.00 85.38 379 ASP A CA 1
ATOM 2939 C C . ASP A 1 379 ? -4.118 -9.275 -12.866 1.00 85.38 379 ASP A C 1
ATOM 2941 O O . ASP A 1 379 ? -5.308 -8.960 -12.894 1.00 85.38 379 ASP A O 1
ATOM 2945 N N . ALA A 1 380 ? -3.359 -8.972 -11.808 1.00 91.12 380 ALA A N 1
ATOM 2946 C CA . ALA A 1 380 ? -3.879 -8.281 -10.628 1.00 91.12 380 ALA A CA 1
ATOM 2947 C C . ALA A 1 380 ? -4.396 -6.866 -10.943 1.00 91.12 380 ALA A C 1
ATOM 2949 O O . ALA A 1 380 ? -5.495 -6.495 -10.508 1.00 91.12 380 ALA A O 1
ATOM 2950 N N . PHE A 1 381 ? -3.636 -6.078 -11.707 1.00 88.19 381 PHE A N 1
ATOM 2951 C CA . PHE A 1 381 ? -4.044 -4.732 -12.118 1.00 88.19 381 PHE A CA 1
ATOM 2952 C C . PHE A 1 381 ? -5.187 -4.763 -13.142 1.00 88.19 381 PHE A C 1
ATOM 2954 O O . PHE A 1 381 ? -6.129 -3.978 -13.019 1.00 88.19 381 PHE A O 1
ATOM 2961 N N . ASN A 1 382 ? -5.181 -5.709 -14.083 1.00 83.12 382 ASN A N 1
ATOM 2962 C CA . ASN A 1 382 ? -6.266 -5.896 -15.051 1.00 83.12 382 ASN A CA 1
ATOM 2963 C C . ASN A 1 382 ? -7.575 -6.316 -14.372 1.00 83.12 382 ASN A C 1
ATOM 2965 O O . ASN A 1 382 ? -8.635 -5.753 -14.652 1.00 83.12 382 ASN A O 1
ATOM 2969 N N . CYS A 1 383 ? -7.509 -7.252 -13.424 1.00 87.94 383 CYS A N 1
ATOM 2970 C CA . CYS A 1 383 ? -8.647 -7.674 -12.610 1.00 87.94 383 CYS A CA 1
ATOM 2971 C C . CYS A 1 383 ? -9.214 -6.500 -11.795 1.00 87.94 383 CYS A C 1
ATOM 2973 O O . CYS A 1 383 ? -10.428 -6.277 -11.766 1.00 87.94 383 CYS A O 1
ATOM 2975 N N . THR A 1 384 ? -8.333 -5.682 -11.214 1.00 92.62 384 THR A N 1
ATOM 2976 C CA . THR A 1 384 ? -8.710 -4.450 -10.507 1.00 92.62 384 THR A CA 1
ATOM 2977 C C . THR A 1 384 ? -9.409 -3.456 -11.433 1.00 92.62 384 THR A C 1
ATOM 2979 O O . THR A 1 384 ? -10.499 -2.979 -11.116 1.00 92.62 384 THR A O 1
ATOM 2982 N N . HIS A 1 385 ? -8.846 -3.197 -12.613 1.00 87.88 385 HIS A N 1
ATOM 2983 C CA . HIS A 1 385 ? -9.452 -2.321 -13.611 1.00 87.88 385 HIS A CA 1
ATOM 2984 C C . HIS A 1 385 ? -10.821 -2.833 -14.079 1.00 87.88 385 HIS A C 1
ATOM 2986 O O . HIS A 1 385 ? -11.777 -2.059 -14.156 1.00 87.88 385 HIS A O 1
ATOM 2992 N N . SER A 1 386 ? -10.954 -4.136 -14.343 1.00 87.81 386 SER A N 1
ATOM 2993 C CA . SER A 1 386 ? -12.230 -4.749 -14.727 1.00 87.81 386 SER A CA 1
ATOM 2994 C C . SER A 1 386 ? -13.283 -4.591 -13.632 1.00 87.81 386 SER A C 1
ATOM 2996 O O . SER A 1 386 ? -14.441 -4.303 -13.937 1.00 87.81 386 SER A O 1
ATOM 2998 N N . MET A 1 387 ? -12.900 -4.751 -12.363 1.00 88.88 387 MET A N 1
ATOM 2999 C CA . MET A 1 387 ? -13.802 -4.523 -11.238 1.00 88.88 387 MET A CA 1
ATOM 3000 C C . MET A 1 387 ? -14.264 -3.064 -11.205 1.00 88.88 387 MET A C 1
ATOM 3002 O O . MET A 1 387 ? -15.464 -2.822 -11.157 1.00 88.88 387 MET A O 1
ATOM 3006 N N . VAL A 1 388 ? -13.349 -2.099 -11.294 1.00 86.88 388 VAL A N 1
ATOM 3007 C CA . VAL A 1 388 ? -13.673 -0.662 -11.240 1.00 86.88 388 VAL A CA 1
ATOM 3008 C C . VAL A 1 388 ? -14.572 -0.243 -12.411 1.00 86.88 388 VAL A C 1
ATOM 3010 O O . VAL A 1 388 ? -15.631 0.350 -12.205 1.00 86.88 388 VAL A O 1
ATOM 3013 N N . THR A 1 389 ? -14.211 -0.619 -13.639 1.00 81.62 389 THR A N 1
ATOM 3014 C CA . THR A 1 389 ? -14.947 -0.234 -14.858 1.00 81.62 389 THR A CA 1
ATOM 3015 C C . THR A 1 389 ? -16.323 -0.876 -14.979 1.00 81.62 389 THR A C 1
ATOM 3017 O O . THR A 1 389 ? -17.228 -0.262 -15.540 1.00 81.62 389 THR A O 1
ATOM 3020 N N . SER A 1 390 ? -16.525 -2.076 -14.426 1.00 76.06 390 SER A N 1
ATOM 3021 C CA . SER A 1 390 ? -17.830 -2.750 -14.462 1.00 76.06 390 SER A CA 1
ATOM 3022 C C . SER A 1 390 ? -18.938 -2.021 -13.686 1.00 76.06 390 SER A C 1
ATOM 3024 O O . SER A 1 390 ? -20.116 -2.297 -13.915 1.00 76.06 390 SER A O 1
ATOM 3026 N N . PHE A 1 391 ? -18.586 -1.075 -12.807 1.00 66.50 391 PHE A N 1
ATOM 3027 C CA . PHE A 1 391 ? -19.547 -0.311 -12.000 1.00 66.50 391 PHE A CA 1
ATOM 3028 C C . PHE A 1 391 ? -19.586 1.178 -12.303 1.00 66.50 391 PHE A C 1
ATOM 3030 O O . PHE A 1 391 ? -20.551 1.845 -11.915 1.00 66.50 391 PHE A O 1
ATOM 3037 N N . ASP A 1 392 ? -18.558 1.709 -12.957 1.00 62.56 392 ASP A N 1
ATOM 3038 C CA . ASP A 1 392 ? -18.436 3.141 -13.166 1.00 62.56 392 ASP A CA 1
ATOM 3039 C C . ASP A 1 392 ? -18.961 3.540 -14.552 1.00 62.56 392 ASP A C 1
ATOM 3041 O O . ASP A 1 392 ? -18.214 3.765 -15.501 1.00 62.56 392 ASP A O 1
ATOM 3045 N N . GLU A 1 393 ? -20.291 3.642 -14.681 1.00 53.62 393 GLU A N 1
ATOM 3046 C CA . GLU A 1 393 ? -20.935 4.210 -15.883 1.00 53.62 393 GLU A CA 1
ATOM 3047 C C . GLU A 1 393 ? -20.540 5.690 -16.107 1.00 53.62 393 GLU A C 1
ATOM 3049 O O . GLU A 1 393 ? -20.708 6.228 -17.203 1.00 53.62 393 GLU A O 1
ATOM 3054 N N . SER A 1 394 ? -19.979 6.352 -15.087 1.00 52.84 394 SER A N 1
ATOM 3055 C CA . SER A 1 394 ? -19.432 7.709 -15.141 1.00 52.84 394 SER A CA 1
ATOM 3056 C C . SER A 1 394 ? -17.955 7.691 -14.748 1.00 52.84 394 SER A C 1
ATOM 3058 O O . SER A 1 394 ? -17.675 7.494 -13.582 1.00 52.84 394 SER A O 1
ATOM 3060 N N . LYS A 1 395 ? -17.024 7.949 -15.675 1.00 54.97 395 LYS A N 1
ATOM 3061 C CA . LYS A 1 395 ? -15.549 7.937 -15.493 1.00 54.97 395 LYS A CA 1
ATOM 3062 C C . LYS A 1 395 ? -14.967 8.941 -14.461 1.00 54.97 395 LYS A C 1
ATOM 3064 O O . LYS A 1 395 ? -13.967 9.587 -14.751 1.00 54.97 395 LYS A O 1
ATOM 3069 N N . ASN A 1 396 ? -15.614 9.181 -13.325 1.00 63.88 396 ASN A N 1
ATOM 3070 C CA . ASN A 1 396 ? -15.329 10.327 -12.459 1.00 63.88 396 ASN A CA 1
ATOM 3071 C C . ASN A 1 396 ? -15.353 9.993 -10.959 1.00 63.88 396 ASN A C 1
ATOM 3073 O O . ASN A 1 396 ? -15.512 10.908 -10.153 1.00 63.88 396 ASN A O 1
ATOM 3077 N N . ILE A 1 397 ? -15.261 8.712 -10.580 1.00 76.12 397 ILE A N 1
ATOM 3078 C CA . ILE A 1 397 ? -15.055 8.305 -9.185 1.00 76.12 397 ILE A CA 1
ATOM 3079 C C . ILE A 1 397 ? -13.564 8.059 -8.972 1.00 76.12 397 ILE A C 1
ATOM 3081 O O . ILE A 1 397 ? -12.952 7.235 -9.654 1.00 76.12 397 ILE A O 1
ATOM 3085 N N . GLU A 1 398 ? -12.983 8.759 -8.003 1.00 84.00 398 GLU A N 1
ATOM 3086 C CA . GLU A 1 398 ? -11.588 8.561 -7.630 1.00 84.00 398 GLU A CA 1
ATOM 3087 C C . GLU A 1 398 ? -11.380 7.134 -7.111 1.00 84.00 398 GLU A C 1
ATOM 3089 O O . GLU A 1 398 ? -12.191 6.602 -6.347 1.00 84.00 398 GLU A O 1
ATOM 3094 N N . THR A 1 399 ? -10.304 6.489 -7.557 1.00 89.81 399 THR A N 1
ATOM 3095 C CA . THR A 1 399 ? -9.977 5.122 -7.152 1.00 89.81 399 THR A CA 1
ATOM 3096 C C . THR A 1 399 ? -8.574 5.083 -6.577 1.00 89.81 399 THR A C 1
ATOM 3098 O O . THR A 1 399 ? -7.602 5.284 -7.300 1.00 89.81 399 THR A O 1
ATOM 3101 N N . ILE A 1 400 ? -8.480 4.777 -5.285 1.00 92.25 400 ILE A N 1
ATOM 3102 C CA . ILE A 1 400 ? -7.219 4.549 -4.584 1.00 92.25 400 ILE A CA 1
ATOM 3103 C C . ILE A 1 400 ? -6.969 3.047 -4.519 1.00 92.25 400 ILE A C 1
ATOM 3105 O O . ILE A 1 400 ? -7.786 2.284 -4.001 1.00 92.25 400 ILE A O 1
ATOM 3109 N N . VAL A 1 401 ? -5.820 2.627 -5.028 1.00 95.94 401 VAL A N 1
ATOM 3110 C CA . VAL A 1 401 ? -5.340 1.252 -5.000 1.00 95.94 401 VAL A CA 1
ATOM 3111 C C . VAL A 1 401 ? -4.268 1.134 -3.923 1.00 95.94 401 VAL A C 1
ATOM 3113 O O . VAL A 1 401 ? -3.197 1.720 -4.045 1.00 95.94 401 VAL A O 1
ATOM 3116 N N . VAL A 1 402 ? -4.537 0.354 -2.878 1.00 96.06 402 VAL A N 1
ATOM 3117 C CA . VAL A 1 402 ? -3.548 -0.032 -1.866 1.00 96.06 402 VAL A CA 1
ATOM 3118 C C . VAL A 1 402 ? -2.913 -1.345 -2.317 1.00 96.06 402 VAL A C 1
ATOM 3120 O O . VAL A 1 402 ? -3.507 -2.415 -2.178 1.00 96.06 402 VAL A O 1
ATOM 3123 N N . PHE A 1 403 ? -1.730 -1.252 -2.916 1.00 96.75 403 PHE A N 1
ATOM 3124 C CA . PHE A 1 403 ? -0.993 -2.361 -3.509 1.00 96.75 403 PHE A CA 1
ATOM 3125 C C . PHE A 1 403 ? 0.009 -2.948 -2.514 1.00 96.75 403 PHE A C 1
ATOM 3127 O O . PHE A 1 403 ? 1.017 -2.320 -2.215 1.00 96.75 403 PHE A O 1
ATOM 3134 N N . VAL A 1 404 ? -0.244 -4.161 -2.018 1.00 95.00 404 VAL A N 1
ATOM 3135 C CA . VAL A 1 404 ? 0.636 -4.869 -1.075 1.00 95.00 404 VAL A CA 1
ATOM 3136 C C . VAL A 1 404 ? 1.393 -5.983 -1.798 1.00 95.00 404 VAL A C 1
ATOM 3138 O O . VAL A 1 404 ? 0.776 -6.842 -2.438 1.00 95.00 404 VAL A O 1
ATOM 3141 N N . THR A 1 405 ? 2.721 -5.986 -1.676 1.00 93.00 405 THR A N 1
ATOM 3142 C CA . THR A 1 405 ? 3.624 -6.958 -2.317 1.00 93.00 405 THR A CA 1
ATOM 3143 C C . THR A 1 405 ? 4.774 -7.360 -1.392 1.00 93.00 405 THR A C 1
ATOM 3145 O O . THR A 1 405 ? 5.219 -6.578 -0.550 1.00 93.00 405 THR A O 1
ATOM 3148 N N . PHE A 1 406 ? 5.264 -8.589 -1.540 1.00 88.69 406 PHE A N 1
ATOM 3149 C CA . PHE A 1 406 ? 6.406 -9.122 -0.785 1.00 88.69 406 PHE A CA 1
ATOM 3150 C C . PHE A 1 406 ? 7.354 -9.991 -1.622 1.00 88.69 406 PHE A C 1
ATOM 3152 O O . PHE A 1 406 ? 8.383 -10.425 -1.105 1.00 88.69 406 PHE A O 1
ATOM 3159 N N . THR A 1 407 ? 7.051 -10.256 -2.899 1.00 85.94 407 THR A N 1
ATOM 3160 C CA . THR A 1 407 ? 7.978 -10.964 -3.811 1.00 85.94 407 THR A CA 1
ATOM 3161 C C . THR A 1 407 ? 8.536 -10.093 -4.934 1.00 85.94 407 THR A C 1
ATOM 3163 O O . THR A 1 407 ? 9.177 -10.614 -5.850 1.00 85.94 407 THR A O 1
ATOM 3166 N N . LEU A 1 408 ? 8.330 -8.774 -4.876 1.00 82.38 408 LEU A N 1
ATOM 3167 C CA . LEU A 1 408 ? 8.821 -7.853 -5.898 1.00 82.38 408 LEU A CA 1
ATOM 3168 C C . LEU A 1 408 ? 10.358 -7.834 -5.940 1.00 82.38 408 LEU A C 1
ATOM 3170 O O . LEU A 1 408 ? 11.020 -7.547 -4.943 1.00 82.38 408 LEU A O 1
ATOM 3174 N N . GLN A 1 409 ? 10.924 -8.130 -7.107 1.00 74.75 409 GLN A N 1
ATOM 3175 C CA . GLN A 1 409 ? 12.366 -8.228 -7.335 1.00 74.75 409 GLN A CA 1
ATOM 3176 C C . GLN A 1 409 ? 12.721 -8.000 -8.817 1.00 74.75 409 GLN A C 1
ATOM 3178 O O . GLN A 1 409 ? 11.852 -7.889 -9.682 1.00 74.75 409 GLN A O 1
ATOM 3183 N N . GLU A 1 410 ? 14.017 -7.993 -9.140 1.00 59.81 410 GLU A N 1
ATOM 3184 C CA . GLU A 1 410 ? 14.540 -7.737 -10.496 1.00 59.81 410 GLU A CA 1
ATOM 3185 C C . GLU A 1 410 ? 13.963 -8.642 -11.597 1.00 59.81 410 GLU A C 1
ATOM 3187 O O . GLU A 1 410 ? 13.898 -8.248 -12.760 1.00 59.81 410 GLU A O 1
ATOM 3192 N N . THR A 1 411 ? 13.523 -9.853 -11.259 1.00 64.94 411 THR A N 1
ATOM 3193 C CA . THR A 1 411 ? 13.009 -10.811 -12.246 1.00 64.94 411 THR A CA 1
ATOM 3194 C C . THR A 1 411 ? 11.538 -10.608 -12.599 1.00 64.94 411 THR A C 1
ATOM 3196 O O . THR A 1 411 ? 11.110 -11.090 -13.644 1.00 64.94 411 THR A O 1
ATOM 3199 N N . ASN A 1 412 ? 10.758 -9.910 -11.765 1.00 68.81 412 ASN A N 1
ATOM 3200 C CA . ASN A 1 412 ? 9.303 -9.792 -11.928 1.00 68.81 412 ASN A CA 1
ATOM 3201 C C . ASN A 1 412 ? 8.770 -8.348 -11.863 1.00 68.81 412 ASN A C 1
ATOM 3203 O O . ASN A 1 412 ? 7.607 -8.126 -12.207 1.00 68.81 412 ASN A O 1
ATOM 3207 N N . TYR A 1 413 ? 9.604 -7.356 -11.520 1.00 73.38 413 TYR A N 1
ATOM 3208 C CA . TYR A 1 413 ? 9.167 -5.958 -11.409 1.00 73.38 413 TYR A CA 1
ATOM 3209 C C . TYR A 1 413 ? 8.561 -5.399 -12.701 1.00 73.38 413 TYR A C 1
ATOM 3211 O O . TYR A 1 413 ? 7.660 -4.570 -12.640 1.00 73.38 413 TYR A O 1
ATOM 3219 N N . ARG A 1 414 ? 9.000 -5.872 -13.876 1.00 62.69 414 ARG A N 1
ATOM 3220 C CA . ARG A 1 414 ? 8.504 -5.390 -15.178 1.00 62.69 414 ARG A CA 1
ATOM 3221 C C . ARG A 1 414 ? 7.001 -5.601 -15.349 1.00 62.69 414 ARG A C 1
ATOM 3223 O O . ARG A 1 414 ? 6.310 -4.683 -15.773 1.00 62.69 414 ARG A O 1
ATOM 3230 N N . SER A 1 415 ? 6.490 -6.767 -14.949 1.00 73.25 415 SER A N 1
ATOM 3231 C CA . SER A 1 415 ? 5.048 -7.055 -14.987 1.00 73.25 415 SER A CA 1
ATOM 3232 C C . SER A 1 415 ? 4.273 -6.131 -14.040 1.00 73.25 415 SER A C 1
ATOM 3234 O O . SER A 1 415 ? 3.219 -5.610 -14.404 1.00 73.25 415 SER A O 1
ATOM 3236 N N . ALA A 1 416 ? 4.826 -5.853 -12.853 1.00 78.50 416 ALA A N 1
ATOM 3237 C CA . ALA A 1 416 ? 4.220 -4.923 -11.902 1.00 78.50 416 ALA A CA 1
ATOM 3238 C C . ALA A 1 416 ? 4.172 -3.491 -12.439 1.00 78.50 416 ALA A C 1
ATOM 3240 O O . ALA A 1 416 ? 3.140 -2.835 -12.335 1.00 78.50 416 ALA A O 1
ATOM 3241 N N . VAL A 1 417 ? 5.258 -3.028 -13.061 1.00 73.62 417 VAL A N 1
ATOM 3242 C CA . VAL A 1 417 ? 5.335 -1.698 -13.678 1.00 73.62 417 VAL A CA 1
ATOM 3243 C C . VAL A 1 417 ? 4.353 -1.569 -14.842 1.00 73.62 417 VAL A C 1
ATOM 3245 O O . VAL A 1 417 ? 3.643 -0.568 -14.914 1.00 73.62 417 VAL A O 1
ATOM 3248 N N . LYS A 1 418 ? 4.253 -2.586 -15.709 1.00 71.62 418 LYS A N 1
ATOM 3249 C CA . LYS A 1 418 ? 3.297 -2.618 -16.828 1.00 71.62 418 LYS A CA 1
ATOM 3250 C C . LYS A 1 418 ? 1.852 -2.491 -16.337 1.00 71.62 418 LYS A C 1
ATOM 3252 O O . LYS A 1 418 ? 1.136 -1.582 -16.755 1.00 71.62 418 LYS A O 1
ATOM 3257 N N . GLY A 1 419 ? 1.450 -3.327 -15.378 1.00 76.12 419 GLY A N 1
ATOM 3258 C CA . GLY A 1 419 ? 0.107 -3.264 -14.797 1.00 76.12 419 GLY A CA 1
ATOM 3259 C C . GLY A 1 419 ? -0.173 -1.952 -14.051 1.00 76.12 419 GLY A C 1
ATOM 3260 O O . GLY A 1 419 ? -1.246 -1.367 -14.201 1.00 76.12 419 GLY A O 1
ATOM 3261 N N . ALA A 1 420 ? 0.803 -1.437 -13.298 1.00 80.81 420 ALA A N 1
ATOM 3262 C CA . ALA A 1 420 ? 0.670 -0.175 -12.574 1.00 80.81 420 ALA A CA 1
ATOM 3263 C C . ALA A 1 420 ? 0.542 1.030 -13.517 1.00 80.81 420 ALA A C 1
ATOM 3265 O O . ALA A 1 420 ? -0.262 1.926 -13.260 1.00 80.81 420 ALA A O 1
ATOM 3266 N N . LYS A 1 421 ? 1.299 1.054 -14.623 1.00 72.44 421 LYS A N 1
ATOM 3267 C CA . LYS A 1 421 ? 1.181 2.079 -15.672 1.00 72.44 421 LYS A CA 1
ATOM 3268 C C . LYS A 1 421 ? -0.227 2.079 -16.261 1.00 72.44 421 LYS A C 1
ATOM 3270 O O . LYS A 1 421 ? -0.881 3.119 -16.245 1.00 72.44 421 LYS A O 1
ATOM 3275 N N . PHE A 1 422 ? -0.721 0.907 -16.665 1.00 76.31 422 PHE A N 1
ATOM 3276 C CA . PHE A 1 422 ? -2.086 0.751 -17.166 1.00 76.31 422 PHE A CA 1
ATOM 3277 C C . PHE A 1 422 ? -3.133 1.256 -16.161 1.00 76.31 422 PHE A C 1
ATOM 3279 O O . PHE A 1 422 ? -4.066 1.970 -16.532 1.00 76.31 422 PHE A O 1
ATOM 3286 N N . ALA A 1 423 ? -2.974 0.938 -14.875 1.00 81.44 423 ALA A N 1
ATOM 3287 C CA . ALA A 1 423 ? -3.896 1.399 -13.846 1.00 81.44 423 ALA A CA 1
ATOM 3288 C C . ALA A 1 423 ? -3.869 2.932 -13.668 1.00 81.44 423 ALA A C 1
ATOM 3290 O O . ALA A 1 423 ? -4.931 3.561 -13.647 1.00 81.44 423 ALA A O 1
ATOM 3291 N N . LYS A 1 424 ? -2.674 3.538 -13.611 1.00 80.94 424 LYS A N 1
ATOM 3292 C CA . LYS A 1 424 ? -2.485 4.995 -13.485 1.00 80.94 424 LYS A CA 1
ATOM 3293 C C . LYS A 1 424 ? -3.061 5.764 -14.675 1.00 80.94 424 LYS A C 1
ATOM 3295 O O . LYS A 1 424 ? -3.773 6.746 -14.481 1.00 80.94 424 LYS A O 1
ATOM 3300 N N . GLU A 1 425 ? -2.837 5.288 -15.900 1.00 72.81 425 GLU A N 1
ATOM 3301 C CA . GLU A 1 425 ? -3.409 5.879 -17.124 1.00 72.81 425 GLU A CA 1
ATOM 3302 C C . GLU A 1 425 ? -4.947 5.832 -17.143 1.00 72.81 425 GLU A C 1
ATOM 3304 O O . GLU A 1 425 ? -5.597 6.675 -17.761 1.00 72.81 425 GLU A O 1
ATOM 3309 N N . ASN A 1 426 ? -5.542 4.883 -16.416 1.00 76.50 426 ASN A N 1
ATOM 3310 C CA . ASN A 1 426 ? -6.987 4.772 -16.228 1.00 76.50 426 ASN A CA 1
ATOM 3311 C C . ASN A 1 426 ? -7.499 5.494 -14.967 1.00 76.50 426 ASN A C 1
ATOM 3313 O O . ASN A 1 426 ? -8.617 5.232 -14.524 1.00 76.50 426 ASN A O 1
ATOM 3317 N N . GLY A 1 427 ? -6.711 6.420 -14.410 1.00 76.56 427 GLY A N 1
ATOM 3318 C CA . GLY A 1 427 ? -7.131 7.310 -13.326 1.00 76.56 427 GLY A CA 1
ATOM 3319 C C . GLY A 1 427 ? -7.110 6.680 -11.933 1.00 76.56 427 GLY A C 1
ATOM 3320 O O . GLY A 1 427 ? -7.759 7.200 -11.028 1.00 76.56 427 GLY A O 1
ATOM 3321 N N . MET A 1 428 ? -6.399 5.564 -11.748 1.00 86.88 428 MET A N 1
ATOM 3322 C CA . MET A 1 428 ? -6.195 4.974 -10.423 1.00 86.88 428 MET A CA 1
ATOM 3323 C C . MET A 1 428 ? -4.956 5.565 -9.746 1.00 86.88 428 MET A C 1
ATOM 3325 O O . MET A 1 428 ? -3.876 5.602 -10.333 1.00 86.88 428 MET A O 1
ATOM 3329 N N . HIS A 1 429 ? -5.102 5.963 -8.483 1.00 89.06 429 HIS A N 1
ATOM 3330 C CA . HIS A 1 429 ? -4.004 6.414 -7.630 1.00 89.06 429 HIS A CA 1
ATOM 3331 C C . HIS A 1 429 ? -3.465 5.240 -6.814 1.00 89.06 429 HIS A C 1
ATOM 3333 O O . HIS A 1 429 ? -4.204 4.616 -6.059 1.00 89.06 429 HIS A O 1
ATOM 3339 N N . ILE A 1 430 ? -2.184 4.915 -6.960 1.00 93.75 430 ILE A N 1
ATOM 3340 C CA . ILE A 1 430 ? -1.559 3.730 -6.356 1.00 93.75 430 ILE A CA 1
ATOM 3341 C C . ILE A 1 430 ? -0.720 4.126 -5.140 1.00 93.75 430 ILE A C 1
ATOM 3343 O O . ILE A 1 430 ? 0.249 4.874 -5.270 1.00 93.75 430 ILE A O 1
ATOM 3347 N N . ILE A 1 431 ? -1.054 3.542 -3.990 1.00 94.88 431 ILE A N 1
ATOM 3348 C CA . ILE A 1 431 ? -0.240 3.511 -2.774 1.00 94.88 431 ILE A CA 1
ATOM 3349 C C . ILE A 1 431 ? 0.406 2.124 -2.685 1.00 94.88 431 ILE A C 1
ATOM 3351 O O . ILE A 1 431 ? -0.302 1.123 -2.584 1.00 94.88 431 ILE A O 1
ATOM 3355 N N . ALA A 1 432 ? 1.733 2.048 -2.738 1.00 95.25 432 ALA A N 1
ATOM 3356 C CA . ALA A 1 432 ? 2.484 0.799 -2.743 1.00 95.25 432 ALA A CA 1
ATOM 3357 C C . ALA A 1 432 ? 3.047 0.468 -1.351 1.00 95.25 432 ALA A C 1
ATOM 3359 O O . ALA A 1 432 ? 3.657 1.305 -0.692 1.00 95.25 432 ALA A O 1
ATOM 3360 N N . ILE A 1 433 ? 2.864 -0.776 -0.914 1.00 95.38 433 ILE A N 1
ATOM 3361 C CA . ILE A 1 433 ? 3.325 -1.300 0.371 1.00 95.38 433 ILE A CA 1
ATOM 3362 C C . ILE A 1 433 ? 4.219 -2.512 0.110 1.00 95.38 433 ILE A C 1
ATOM 3364 O O . ILE A 1 433 ? 3.749 -3.561 -0.338 1.00 95.38 433 ILE A O 1
ATOM 3368 N N . GLY A 1 434 ? 5.510 -2.369 0.399 1.00 92.88 434 GLY A N 1
ATOM 3369 C CA . GLY A 1 434 ? 6.486 -3.452 0.342 1.00 92.88 434 GLY A CA 1
ATOM 3370 C C . GLY A 1 434 ? 6.668 -4.113 1.701 1.00 92.88 434 GLY A C 1
ATOM 3371 O O . GLY A 1 434 ? 6.994 -3.443 2.678 1.00 92.88 434 GLY A O 1
ATOM 3372 N N . VAL A 1 435 ? 6.512 -5.434 1.771 1.00 89.38 435 VAL A N 1
ATOM 3373 C CA . VAL A 1 435 ? 6.760 -6.209 2.994 1.00 89.38 435 VAL A CA 1
ATOM 3374 C C . VAL A 1 435 ? 7.961 -7.121 2.786 1.00 89.38 435 VAL A C 1
ATOM 3376 O O . VAL A 1 435 ? 7.936 -7.994 1.925 1.00 89.38 435 VAL A O 1
ATOM 3379 N N . SER A 1 436 ? 9.000 -6.971 3.609 1.00 83.31 436 SER A N 1
ATOM 3380 C CA . SER A 1 436 ? 10.201 -7.824 3.574 1.00 83.31 436 SER A CA 1
ATOM 3381 C C . SER A 1 436 ? 10.940 -7.843 2.223 1.00 83.31 436 SER A C 1
ATOM 3383 O O . SER A 1 436 ? 11.610 -8.819 1.881 1.00 83.31 436 SER A O 1
ATOM 3385 N N . LEU A 1 437 ? 10.819 -6.769 1.441 1.00 77.25 437 LEU A N 1
ATOM 3386 C CA . LEU A 1 437 ? 11.499 -6.642 0.157 1.00 77.25 437 LEU A CA 1
ATOM 3387 C C . LEU A 1 437 ? 13.007 -6.419 0.354 1.00 77.25 437 LEU A C 1
ATOM 3389 O O . LEU A 1 437 ? 13.443 -5.734 1.279 1.00 77.25 437 LEU A O 1
ATOM 3393 N N . ILE A 1 438 ? 13.807 -7.025 -0.528 1.00 67.94 438 ILE A N 1
ATOM 3394 C CA . ILE A 1 438 ? 15.271 -6.862 -0.540 1.00 67.94 438 ILE A CA 1
ATOM 3395 C C . ILE A 1 438 ? 15.647 -5.528 -1.190 1.00 67.94 438 ILE A C 1
ATOM 3397 O O . ILE A 1 438 ? 16.561 -4.850 -0.730 1.00 67.94 438 ILE A O 1
ATOM 3401 N N . ASN A 1 439 ? 14.949 -5.173 -2.271 1.00 67.94 439 ASN A N 1
ATOM 3402 C CA . ASN A 1 439 ? 15.136 -3.929 -2.997 1.00 67.94 439 ASN A CA 1
ATOM 3403 C C . ASN A 1 439 ? 13.781 -3.243 -3.191 1.00 67.94 439 ASN A C 1
ATOM 3405 O O . ASN A 1 439 ? 12.890 -3.780 -3.850 1.00 67.94 439 ASN A O 1
ATOM 3409 N N . ASN A 1 440 ? 13.653 -2.048 -2.623 1.00 73.75 440 ASN A N 1
ATOM 3410 C CA . ASN A 1 440 ? 12.390 -1.320 -2.556 1.00 73.75 440 ASN A CA 1
ATOM 3411 C C . ASN A 1 440 ? 12.281 -0.258 -3.653 1.00 73.75 440 ASN A C 1
ATOM 3413 O O . ASN A 1 440 ? 11.200 0.286 -3.845 1.00 73.75 440 ASN A O 1
ATOM 3417 N N . THR A 1 441 ? 13.358 0.009 -4.402 1.00 67.12 441 THR A N 1
ATOM 3418 C CA . THR A 1 441 ? 13.380 1.051 -5.446 1.00 67.12 441 THR A CA 1
ATOM 3419 C C . THR A 1 441 ? 12.414 0.750 -6.590 1.00 67.12 441 THR A C 1
ATOM 3421 O O . THR A 1 441 ? 11.946 1.644 -7.285 1.00 67.12 441 THR A O 1
ATOM 3424 N N . PHE A 1 442 ? 12.033 -0.517 -6.774 1.00 74.69 442 PHE A N 1
ATOM 3425 C CA . PHE A 1 442 ? 11.008 -0.886 -7.749 1.00 74.69 442 PHE A CA 1
ATOM 3426 C C . PHE A 1 442 ? 9.610 -0.381 -7.373 1.00 74.69 442 PHE A C 1
ATOM 3428 O O . PHE A 1 442 ? 8.763 -0.252 -8.258 1.00 74.69 442 PHE A O 1
ATOM 3435 N N . LEU A 1 443 ? 9.357 -0.066 -6.097 1.00 78.69 443 LEU A N 1
ATOM 3436 C CA . LEU A 1 443 ? 8.095 0.541 -5.673 1.00 78.69 443 LEU A CA 1
ATOM 3437 C C . LEU A 1 443 ? 7.940 1.964 -6.225 1.00 78.69 443 LEU A C 1
ATOM 3439 O O . LEU A 1 443 ? 6.813 2.347 -6.534 1.00 78.69 443 LEU A O 1
ATOM 3443 N N . ASP A 1 444 ? 9.043 2.689 -6.453 1.00 71.06 444 ASP A N 1
ATOM 3444 C CA . ASP A 1 444 ? 9.042 4.032 -7.059 1.00 71.06 444 ASP A CA 1
ATOM 3445 C C . ASP A 1 444 ? 8.432 4.027 -8.466 1.00 71.06 444 ASP A C 1
ATOM 3447 O O . ASP A 1 444 ? 7.802 4.991 -8.894 1.00 71.06 444 ASP A O 1
ATOM 3451 N N . LEU A 1 445 ? 8.575 2.911 -9.185 1.00 71.31 445 LEU A N 1
ATOM 3452 C CA . LEU A 1 445 ? 8.034 2.741 -10.534 1.00 71.31 445 LEU A CA 1
ATOM 3453 C C . LEU A 1 445 ? 6.531 2.395 -10.526 1.00 71.31 445 LEU A C 1
ATOM 3455 O O . LEU A 1 445 ? 5.826 2.603 -11.519 1.00 71.31 445 LEU A O 1
ATOM 3459 N N . ILE A 1 446 ? 6.032 1.865 -9.408 1.00 84.75 446 ILE A N 1
ATOM 3460 C CA . ILE A 1 446 ? 4.659 1.370 -9.254 1.00 84.75 446 ILE A CA 1
ATOM 3461 C C . ILE A 1 446 ? 3.763 2.450 -8.651 1.00 84.75 446 ILE A C 1
ATOM 3463 O O . ILE A 1 446 ? 2.705 2.748 -9.211 1.00 84.75 446 ILE A O 1
ATOM 3467 N N . ALA A 1 447 ? 4.188 3.047 -7.537 1.00 85.88 447 ALA A N 1
ATOM 3468 C CA . ALA A 1 447 ? 3.407 4.035 -6.807 1.00 85.88 447 ALA A CA 1
ATOM 3469 C C . ALA A 1 447 ? 3.066 5.260 -7.671 1.00 85.88 447 ALA A C 1
ATOM 3471 O O . ALA A 1 447 ? 3.674 5.538 -8.711 1.00 85.88 447 ALA A O 1
ATOM 3472 N N . SER A 1 448 ? 2.019 5.973 -7.267 1.00 84.81 448 SER A N 1
ATOM 3473 C CA . SER A 1 448 ? 1.673 7.269 -7.850 1.00 84.81 448 SER A CA 1
ATOM 3474 C C . SER A 1 448 ? 2.494 8.382 -7.206 1.00 84.81 448 SER A C 1
ATOM 3476 O O . SER A 1 448 ? 2.892 8.282 -6.048 1.00 84.81 448 SER A O 1
ATOM 3478 N N . HIS A 1 449 ? 2.764 9.447 -7.958 1.00 71.94 449 HIS A N 1
ATOM 3479 C CA . HIS A 1 449 ? 3.506 10.591 -7.433 1.00 71.94 449 HIS A CA 1
ATOM 3480 C C . HIS A 1 449 ? 2.642 11.447 -6.485 1.00 71.94 449 HIS A C 1
ATOM 3482 O O . HIS A 1 449 ? 1.425 11.519 -6.679 1.00 71.94 449 HIS A O 1
ATOM 3488 N N . PRO A 1 450 ? 3.247 12.130 -5.494 1.00 70.62 450 PRO A N 1
ATOM 3489 C CA . PRO A 1 450 ? 4.649 12.004 -5.066 1.00 70.62 450 PRO A CA 1
ATOM 3490 C C . PRO A 1 450 ? 4.921 10.644 -4.397 1.00 70.62 450 PRO A C 1
ATOM 3492 O O . PRO A 1 450 ? 4.085 10.139 -3.651 1.00 70.62 450 PRO A O 1
ATOM 3495 N N . THR A 1 451 ? 6.049 10.004 -4.710 1.00 67.62 451 THR A N 1
ATOM 3496 C CA . THR A 1 451 ? 6.334 8.617 -4.288 1.00 67.62 451 THR A CA 1
ATOM 3497 C C . THR A 1 451 ? 6.635 8.522 -2.794 1.00 67.62 451 THR A C 1
ATOM 3499 O O . THR A 1 451 ? 6.228 7.558 -2.155 1.00 67.62 451 THR A O 1
ATOM 3502 N N . GLU A 1 452 ? 7.240 9.558 -2.217 1.00 63.44 452 GLU A N 1
ATOM 3503 C CA . GLU A 1 452 ? 7.528 9.708 -0.785 1.00 63.44 452 GLU A CA 1
ATOM 3504 C C . GLU A 1 452 ? 6.281 9.638 0.112 1.00 63.44 452 GLU A C 1
ATOM 3506 O O . GLU A 1 452 ? 6.370 9.252 1.274 1.00 63.44 452 GLU A O 1
ATOM 3511 N N . ASP A 1 453 ? 5.112 9.952 -0.443 1.00 72.50 453 ASP A N 1
ATOM 3512 C CA . ASP A 1 453 ? 3.830 9.939 0.260 1.00 72.50 453 ASP A CA 1
ATOM 3513 C C . ASP A 1 453 ? 3.006 8.670 0.006 1.00 72.50 453 ASP A C 1
ATOM 3515 O O . ASP A 1 453 ? 1.976 8.450 0.649 1.00 72.50 453 ASP A O 1
ATOM 3519 N N . ASN A 1 454 ? 3.385 7.893 -1.009 1.00 80.81 454 ASN A N 1
ATOM 3520 C CA . ASN A 1 454 ? 2.595 6.784 -1.535 1.00 80.81 454 ASN A CA 1
ATOM 3521 C C . ASN A 1 454 ? 3.362 5.456 -1.482 1.00 80.81 454 ASN A C 1
ATOM 3523 O O . ASN A 1 454 ? 2.890 4.467 -2.041 1.00 80.81 454 ASN A O 1
ATOM 3527 N N . ILE A 1 455 ? 4.521 5.418 -0.821 1.00 84.62 455 ILE A N 1
ATOM 3528 C CA . ILE A 1 455 ? 5.319 4.210 -0.610 1.00 84.62 455 ILE A CA 1
ATOM 3529 C C . ILE A 1 455 ? 5.483 3.967 0.883 1.00 84.62 455 ILE A C 1
ATOM 3531 O O . ILE A 1 455 ? 5.939 4.830 1.625 1.00 84.62 455 ILE A O 1
ATOM 3535 N N . TYR A 1 456 ? 5.163 2.747 1.299 1.00 86.75 456 TYR A N 1
ATOM 3536 C CA . TYR A 1 456 ? 5.385 2.263 2.654 1.00 86.75 456 TYR A CA 1
ATOM 3537 C C . TYR A 1 456 ? 6.196 0.976 2.595 1.00 86.75 456 TYR A C 1
ATOM 3539 O O . TYR A 1 456 ? 5.915 0.086 1.791 1.00 86.75 456 TYR A O 1
ATOM 3547 N N . VAL A 1 457 ? 7.203 0.855 3.453 1.00 84.00 457 VAL A N 1
ATOM 3548 C CA . VAL A 1 457 ? 8.030 -0.348 3.534 1.00 84.00 457 VAL A CA 1
ATOM 3549 C C . VAL A 1 457 ? 8.057 -0.829 4.968 1.00 84.00 457 VAL A C 1
ATOM 3551 O O . VAL A 1 457 ? 8.385 -0.074 5.877 1.00 84.00 457 VAL A O 1
ATOM 3554 N N . VAL A 1 458 ? 7.759 -2.109 5.157 1.00 80.75 458 VAL A N 1
ATOM 3555 C CA . VAL A 1 458 ? 7.838 -2.770 6.457 1.00 80.75 458 VAL A CA 1
ATOM 3556 C C . VAL A 1 458 ? 8.711 -4.015 6.376 1.00 80.75 458 VAL A C 1
ATOM 3558 O O . VAL A 1 458 ? 8.768 -4.707 5.355 1.00 80.75 458 VAL A O 1
ATOM 3561 N N . LYS A 1 459 ? 9.421 -4.322 7.462 1.00 71.62 459 LYS A N 1
ATOM 3562 C CA . LYS A 1 459 ? 10.379 -5.432 7.487 1.00 71.62 459 LYS A CA 1
ATOM 3563 C C . LYS A 1 459 ? 9.690 -6.781 7.675 1.00 71.62 459 LYS A C 1
ATOM 3565 O O . LYS A 1 459 ? 10.081 -7.765 7.037 1.00 71.62 459 LYS A O 1
ATOM 3570 N N . TYR A 1 460 ? 8.664 -6.824 8.522 1.00 76.38 460 TYR A N 1
ATOM 3571 C CA . TYR A 1 460 ? 7.893 -8.021 8.833 1.00 76.38 460 TYR A CA 1
ATOM 3572 C C . TYR A 1 460 ? 6.389 -7.772 8.667 1.00 76.38 460 TYR A C 1
ATOM 3574 O O . TYR A 1 460 ? 5.909 -6.653 8.794 1.00 76.38 460 TYR A O 1
ATOM 3582 N N . PHE A 1 461 ? 5.616 -8.838 8.426 1.00 77.75 461 PHE A N 1
ATOM 3583 C CA . PHE A 1 461 ? 4.156 -8.739 8.265 1.00 77.75 461 PHE A CA 1
ATOM 3584 C C . PHE A 1 461 ? 3.441 -8.172 9.495 1.00 77.75 461 PHE A C 1
ATOM 3586 O 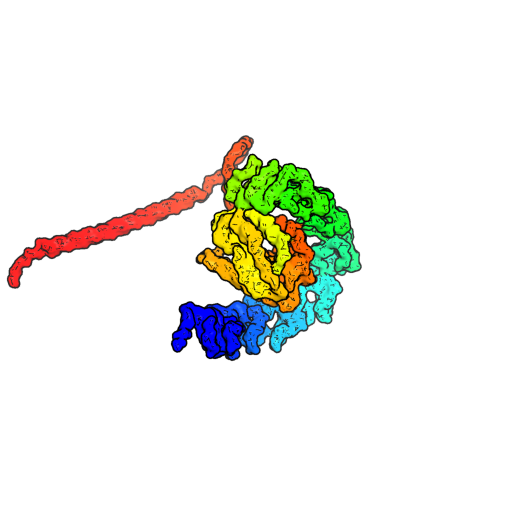O . PHE A 1 461 ? 2.415 -7.519 9.347 1.00 77.75 461 PHE A O 1
ATOM 3593 N N . GLN A 1 462 ? 3.970 -8.426 10.691 1.00 75.56 462 GLN A N 1
ATOM 3594 C CA . GLN A 1 462 ? 3.421 -7.890 11.935 1.00 75.56 462 GLN A CA 1
ATOM 3595 C C . GLN A 1 462 ? 3.528 -6.361 12.009 1.00 75.56 462 GLN A C 1
ATOM 3597 O O . GLN A 1 462 ? 2.690 -5.745 12.647 1.00 75.56 462 GLN A O 1
ATOM 3602 N N . ASP A 1 463 ? 4.497 -5.761 11.307 1.00 77.56 463 ASP A N 1
ATOM 3603 C CA . ASP A 1 463 ? 4.732 -4.317 11.320 1.00 77.56 463 ASP A CA 1
ATOM 3604 C C . ASP A 1 463 ? 3.756 -3.578 10.374 1.00 77.56 463 ASP A C 1
ATOM 3606 O O . ASP A 1 463 ? 3.762 -2.358 10.298 1.00 77.56 463 ASP A O 1
ATOM 3610 N N . LEU A 1 464 ? 2.872 -4.281 9.647 1.00 81.31 464 LEU A N 1
ATOM 3611 C CA . LEU A 1 464 ? 1.822 -3.640 8.834 1.00 81.31 464 LEU A CA 1
ATOM 3612 C C . LEU A 1 464 ? 0.881 -2.753 9.671 1.00 81.31 464 LEU A C 1
ATOM 3614 O O . LEU A 1 464 ? 0.267 -1.830 9.136 1.00 81.31 464 LEU A O 1
ATOM 3618 N N . ASN A 1 465 ? 0.757 -3.021 10.971 1.00 71.00 465 ASN A N 1
ATOM 3619 C CA . ASN A 1 465 ? -0.029 -2.196 11.885 1.00 71.00 465 ASN A CA 1
ATOM 3620 C C . ASN A 1 465 ? 0.617 -0.821 12.152 1.00 71.00 465 ASN A C 1
ATOM 3622 O O . ASN A 1 465 ? -0.108 0.139 12.409 1.00 71.00 465 ASN A O 1
ATOM 3626 N N . THR A 1 466 ? 1.941 -0.675 12.015 1.00 71.12 466 THR A N 1
ATOM 3627 C CA . THR A 1 466 ? 2.641 0.592 12.296 1.00 71.12 466 THR A CA 1
ATOM 3628 C C . THR A 1 466 ? 2.363 1.651 11.228 1.00 71.12 466 THR A C 1
ATOM 3630 O O . THR A 1 466 ? 2.286 2.844 11.521 1.00 71.12 466 THR A O 1
ATOM 3633 N N . ILE A 1 467 ? 2.112 1.227 9.984 1.00 77.94 467 ILE A N 1
ATOM 3634 C CA . ILE A 1 467 ? 1.811 2.126 8.858 1.00 77.94 467 ILE A CA 1
ATOM 3635 C C . ILE A 1 467 ? 0.320 2.477 8.743 1.00 77.94 467 ILE A C 1
ATOM 3637 O O . ILE A 1 467 ? -0.052 3.395 8.010 1.00 77.94 467 ILE A O 1
ATOM 3641 N N . GLN A 1 468 ? -0.558 1.787 9.477 1.00 74.06 468 GLN A N 1
ATOM 3642 C CA . GLN A 1 468 ? -2.009 1.989 9.407 1.00 74.06 468 GLN A CA 1
ATOM 3643 C C . GLN A 1 468 ? -2.434 3.441 9.719 1.00 74.06 468 GLN A C 1
ATOM 3645 O O . GLN A 1 468 ? -3.204 3.997 8.928 1.00 74.06 468 GLN A O 1
ATOM 3650 N N . PRO A 1 469 ? -1.949 4.116 10.787 1.00 67.88 469 PRO A N 1
ATOM 3651 C CA . PRO A 1 469 ? -2.338 5.502 11.063 1.00 67.88 469 PRO A CA 1
ATOM 3652 C C . PRO A 1 469 ? -1.949 6.458 9.927 1.00 67.88 469 PRO A C 1
ATOM 3654 O O . PRO A 1 469 ? -2.679 7.405 9.626 1.00 67.88 469 PRO A O 1
ATOM 3657 N N . GLN A 1 470 ? -0.819 6.183 9.269 1.00 72.12 470 GLN A N 1
ATOM 3658 C CA . GLN A 1 470 ? -0.300 6.970 8.152 1.00 72.12 470 GLN A CA 1
ATOM 3659 C C . GLN A 1 470 ? -1.204 6.819 6.925 1.00 72.12 470 GLN A C 1
ATOM 3661 O O . GLN A 1 470 ? -1.629 7.817 6.343 1.00 72.12 470 GLN A O 1
ATOM 3666 N N . LEU A 1 471 ? -1.585 5.580 6.598 1.00 79.19 471 LEU A N 1
ATOM 3667 C CA . LEU A 1 471 ? -2.507 5.270 5.505 1.00 79.19 471 LEU A CA 1
ATOM 3668 C C . LEU A 1 471 ? -3.888 5.892 5.726 1.00 79.19 471 LEU A C 1
ATOM 3670 O O . LEU A 1 471 ? -4.434 6.509 4.817 1.00 79.19 471 LEU A O 1
ATOM 3674 N N . ILE A 1 472 ? -4.444 5.793 6.938 1.00 73.75 472 ILE A N 1
ATOM 3675 C CA . ILE A 1 472 ? -5.740 6.404 7.274 1.00 73.75 472 ILE A CA 1
ATOM 3676 C C . ILE A 1 472 ? -5.665 7.932 7.157 1.00 73.75 472 ILE A C 1
ATOM 3678 O O . ILE A 1 472 ? -6.566 8.560 6.595 1.00 73.75 472 ILE A O 1
ATOM 3682 N N . SER A 1 473 ? -4.576 8.540 7.639 1.00 71.81 473 SER A N 1
ATOM 3683 C CA . SER A 1 473 ? -4.333 9.977 7.483 1.00 71.81 473 SER A CA 1
ATOM 3684 C C . SER A 1 473 ? -4.259 10.371 6.006 1.00 71.81 473 SER A C 1
ATOM 3686 O O . SER A 1 473 ? -4.919 11.330 5.606 1.00 71.81 473 SER A O 1
ATOM 3688 N N . LYS A 1 474 ? -3.548 9.600 5.172 1.00 75.50 474 LYS A N 1
ATOM 3689 C CA . LYS A 1 474 ? -3.439 9.845 3.728 1.00 75.50 474 LYS A CA 1
ATOM 3690 C C . LYS A 1 474 ? -4.791 9.724 3.026 1.00 75.50 474 LYS A C 1
ATOM 3692 O O . LYS A 1 474 ? -5.173 10.638 2.300 1.00 75.50 474 LYS A O 1
ATOM 3697 N N . LEU A 1 475 ? -5.564 8.676 3.319 1.00 73.81 475 LEU A N 1
ATOM 3698 C CA . LEU A 1 475 ? -6.940 8.516 2.833 1.00 73.81 475 LEU A CA 1
ATOM 3699 C C . LEU A 1 475 ? -7.835 9.700 3.256 1.00 73.81 475 LEU A C 1
ATOM 3701 O O . LEU A 1 475 ? -8.684 10.152 2.490 1.00 73.81 475 LEU A O 1
ATOM 3705 N N . SER A 1 476 ? -7.624 10.262 4.452 1.00 68.06 476 SER A N 1
ATOM 3706 C CA . SER A 1 476 ? -8.331 11.465 4.916 1.00 68.06 476 SER A CA 1
ATOM 3707 C C . SER A 1 476 ? -7.833 12.776 4.284 1.00 68.06 476 SER A C 1
ATOM 3709 O O . SER A 1 476 ? -8.584 13.749 4.247 1.00 68.06 476 SER A O 1
ATOM 3711 N N . GLN A 1 477 ? -6.579 12.851 3.835 1.00 67.44 477 GLN A N 1
ATOM 3712 C CA . GLN A 1 477 ? -6.003 14.040 3.194 1.00 67.44 477 GLN A CA 1
ATOM 3713 C C . GLN A 1 477 ? -6.361 14.120 1.713 1.00 67.44 477 GLN A C 1
ATOM 3715 O O . GLN A 1 477 ? -6.815 15.170 1.268 1.00 67.44 477 GLN A O 1
ATOM 3720 N N . LEU A 1 478 ? -6.258 12.999 0.990 1.00 63.38 478 LEU A N 1
ATOM 3721 C CA . LEU A 1 478 ? -6.629 12.894 -0.429 1.00 63.38 478 LEU A CA 1
ATOM 3722 C C . LEU A 1 478 ? -8.097 13.282 -0.682 1.00 63.38 478 LEU A C 1
ATOM 3724 O O . LEU A 1 478 ? -8.472 13.657 -1.779 1.00 63.38 478 LEU A O 1
ATOM 3728 N N . THR A 1 479 ? -8.919 13.277 0.367 1.00 55.59 479 THR A N 1
ATOM 3729 C CA . THR A 1 479 ? -10.354 13.576 0.320 1.00 55.59 479 THR A CA 1
ATOM 3730 C C . THR A 1 479 ? -10.704 15.008 0.755 1.00 55.59 479 THR A C 1
ATOM 3732 O O . THR A 1 479 ? -11.879 15.386 0.751 1.00 55.59 479 THR A O 1
ATOM 3735 N N . LYS A 1 480 ? -9.709 15.823 1.147 1.00 48.16 480 LYS A N 1
ATOM 3736 C CA . LYS A 1 480 ? -9.877 17.209 1.636 1.00 48.16 480 LYS A CA 1
ATOM 3737 C C . LYS A 1 480 ? -9.508 18.295 0.623 1.00 48.16 480 LYS A C 1
ATOM 3739 O O . LYS A 1 480 ? -9.898 19.441 0.849 1.00 48.16 480 LYS A O 1
ATOM 3744 N N . ASP A 1 481 ? -8.832 17.962 -0.477 1.00 38.97 481 ASP A N 1
ATOM 3745 C CA . ASP A 1 481 ? -8.442 18.942 -1.506 1.00 38.97 481 ASP A CA 1
ATOM 3746 C C . ASP A 1 481 ? -9.593 19.378 -2.434 1.00 38.97 481 ASP A C 1
ATOM 3748 O O . ASP A 1 481 ? -9.427 20.266 -3.273 1.00 38.97 481 ASP A O 1
ATOM 3752 N N . THR A 1 482 ? -10.810 18.877 -2.212 1.00 34.62 482 THR A N 1
ATOM 3753 C CA . THR A 1 482 ? -12.024 19.455 -2.798 1.00 34.62 482 THR A CA 1
ATOM 3754 C C . THR A 1 482 ? -12.528 20.608 -1.910 1.00 34.62 482 THR A C 1
ATOM 3756 O O . THR A 1 482 ? -12.852 20.385 -0.739 1.00 34.62 482 THR A O 1
ATOM 3759 N N . PRO A 1 483 ? -12.628 21.859 -2.408 1.00 27.22 483 PRO A N 1
ATOM 3760 C CA . PRO A 1 483 ? -12.944 23.023 -1.583 1.00 27.22 483 PRO A CA 1
ATOM 3761 C C . PRO A 1 483 ? -14.321 22.903 -0.914 1.00 27.22 483 PRO A C 1
ATOM 3763 O O . PRO A 1 483 ? -15.371 23.113 -1.521 1.00 27.22 483 PRO A O 1
ATOM 3766 N N . GLN A 1 484 ? -14.304 22.614 0.386 1.00 30.30 484 GLN A N 1
ATOM 3767 C CA . GLN A 1 484 ? -15.474 22.583 1.256 1.00 30.30 484 GLN A CA 1
ATOM 3768 C C . GLN A 1 484 ? -16.002 24.006 1.482 1.00 30.30 484 GLN A C 1
ATOM 3770 O O . GLN A 1 484 ? -15.419 24.802 2.224 1.00 30.30 484 GLN A O 1
ATOM 3775 N N . ILE A 1 485 ? -17.149 24.336 0.883 1.00 27.08 485 ILE A N 1
ATOM 3776 C CA . ILE A 1 485 ? -17.946 25.502 1.282 1.00 27.08 485 ILE A CA 1
ATOM 3777 C C . ILE A 1 485 ? -18.512 25.203 2.674 1.00 27.08 485 ILE A C 1
ATOM 3779 O O . ILE A 1 485 ? -19.525 24.523 2.827 1.00 27.08 485 ILE A O 1
ATOM 3783 N N . ILE A 1 486 ? -17.842 25.710 3.708 1.00 26.69 486 ILE A N 1
ATOM 3784 C CA . ILE A 1 486 ? -18.265 25.567 5.102 1.00 26.69 486 ILE A CA 1
ATOM 3785 C C . ILE A 1 486 ? -19.598 26.309 5.309 1.00 26.69 486 ILE A C 1
ATOM 3787 O O . ILE A 1 486 ? -19.627 27.521 5.530 1.00 26.69 486 ILE A O 1
ATOM 3791 N N . MET A 1 487 ? -20.714 25.576 5.310 1.00 26.83 487 MET A N 1
ATOM 3792 C CA . MET A 1 487 ? -21.952 26.028 5.947 1.00 26.83 487 MET A CA 1
ATOM 3793 C C . MET A 1 487 ? -21.856 25.780 7.456 1.00 26.83 487 MET A C 1
ATOM 3795 O O . MET A 1 487 ? -22.105 24.680 7.944 1.00 26.83 487 MET A O 1
ATOM 3799 N N . LYS A 1 488 ? -21.508 26.819 8.223 1.00 26.17 488 LYS A N 1
ATOM 3800 C CA . LYS A 1 488 ? -21.659 26.809 9.685 1.00 26.17 488 LYS A CA 1
ATOM 3801 C C . LYS A 1 488 ? -23.111 27.114 10.058 1.00 26.17 488 LYS A C 1
ATOM 3803 O O . LYS A 1 488 ? -23.569 28.246 9.919 1.00 26.17 488 LYS A O 1
ATOM 3808 N N . SER A 1 489 ? -23.808 26.095 10.559 1.00 25.89 489 SER A N 1
ATOM 3809 C CA . SER A 1 489 ? -25.051 26.230 11.323 1.00 25.89 489 SER A CA 1
ATOM 3810 C C . SER A 1 489 ? -24.759 26.669 12.766 1.00 25.89 489 SER A C 1
ATOM 3812 O O . SER A 1 489 ? -23.726 26.360 13.352 1.00 25.89 489 SER A O 1
ATOM 3814 N N . THR A 1 490 ? -25.698 27.441 13.293 1.00 25.75 490 THR A N 1
ATOM 3815 C CA . THR A 1 490 ? -25.706 28.303 14.479 1.00 25.75 490 THR A CA 1
ATOM 3816 C C . THR A 1 490 ? -25.833 27.598 15.835 1.00 25.75 490 THR A C 1
ATOM 3818 O O . THR A 1 490 ? -26.673 26.712 15.959 1.00 25.75 490 THR A O 1
ATOM 3821 N N . ALA A 1 491 ? -25.190 28.149 16.881 1.00 26.77 491 ALA A N 1
ATOM 3822 C CA . ALA A 1 491 ? -25.852 28.599 18.126 1.00 26.77 491 ALA A CA 1
ATOM 3823 C C . ALA A 1 491 ? -24.905 29.386 19.080 1.00 26.77 491 ALA A C 1
ATOM 3825 O O . ALA A 1 491 ? -23.902 28.842 19.519 1.00 26.77 491 ALA A O 1
ATOM 3826 N N . LYS A 1 492 ? -25.295 30.648 19.373 1.00 27.55 492 LYS A N 1
ATOM 3827 C CA . LYS A 1 492 ? -25.182 31.488 20.607 1.00 27.55 492 LYS A CA 1
ATOM 3828 C C . LYS A 1 492 ? -23.920 31.363 21.499 1.00 27.55 492 LYS A C 1
ATOM 3830 O O . LYS A 1 492 ? -23.608 30.286 21.970 1.00 27.55 492 LYS A O 1
ATOM 3835 N N . ASP A 1 493 ? -23.194 32.425 21.871 1.00 26.20 493 ASP A N 1
ATOM 3836 C CA . ASP A 1 493 ? -23.656 33.702 22.440 1.00 26.20 493 ASP A CA 1
ATOM 3837 C C . ASP A 1 493 ? -22.549 34.792 22.473 1.00 26.20 493 ASP A C 1
ATOM 3839 O O . ASP A 1 493 ? -21.362 34.486 22.563 1.00 26.20 493 ASP A O 1
ATOM 3843 N N . LYS A 1 494 ? -23.020 36.047 22.581 1.00 27.50 494 LYS A N 1
ATOM 3844 C CA . LYS A 1 494 ? -22.392 37.309 23.050 1.00 27.50 494 LYS A CA 1
ATOM 3845 C C . LYS A 1 494 ? -21.809 38.317 22.046 1.00 27.50 494 LYS A C 1
ATOM 3847 O O . LYS A 1 494 ? -21.017 38.032 21.160 1.00 27.50 494 LYS A O 1
ATOM 3852 N N . GLU A 1 495 ? -22.281 39.544 22.266 1.00 28.48 495 GLU A N 1
ATOM 3853 C CA . GLU A 1 495 ? -22.217 40.754 21.454 1.00 28.48 495 GLU A CA 1
ATOM 3854 C C . GLU A 1 495 ? -20.808 41.318 21.257 1.00 28.48 495 GLU A C 1
ATOM 3856 O O . GLU A 1 495 ? -20.097 41.586 22.224 1.00 28.48 495 GLU A O 1
ATOM 3861 N N . THR A 1 496 ? -20.476 41.705 20.023 1.00 25.61 496 THR A N 1
ATOM 3862 C CA . THR A 1 496 ? -19.842 43.009 19.768 1.00 25.61 496 THR A CA 1
ATOM 3863 C C . THR A 1 496 ? -20.113 43.460 18.329 1.00 25.61 496 THR A C 1
ATOM 3865 O O . THR A 1 496 ? -19.948 42.704 17.376 1.00 25.61 496 THR A O 1
ATOM 3868 N N . LYS A 1 497 ? -20.597 44.699 18.183 1.00 28.09 497 LYS A N 1
ATOM 3869 C CA . LYS A 1 497 ? -20.926 45.372 16.917 1.00 28.09 497 LYS A CA 1
ATOM 3870 C C . LYS A 1 497 ? -19.699 45.500 16.009 1.00 28.09 497 LYS A C 1
ATOM 3872 O O . LYS A 1 497 ? -18.726 46.122 16.418 1.00 28.09 497 LYS A O 1
ATOM 3877 N N . PHE A 1 498 ? -19.829 45.100 14.745 1.00 22.72 498 PHE A N 1
ATOM 3878 C CA . PHE A 1 498 ? -19.155 45.776 13.635 1.00 22.72 498 PHE A CA 1
ATOM 3879 C C . PHE A 1 498 ? -20.020 45.697 12.369 1.00 22.72 498 PHE A C 1
ATOM 3881 O O . PHE A 1 498 ? -20.472 44.634 11.959 1.00 22.72 498 PHE A O 1
ATOM 3888 N N . THR A 1 499 ? -20.320 46.863 11.811 1.00 27.56 499 THR A N 1
ATOM 3889 C CA . THR A 1 499 ? -21.118 47.106 10.605 1.00 27.56 499 THR A CA 1
ATOM 3890 C C . THR A 1 499 ? -20.273 46.945 9.345 1.00 27.56 499 THR A C 1
ATOM 3892 O O . THR A 1 499 ? -19.270 47.645 9.257 1.00 27.56 499 THR A O 1
ATOM 3895 N N . THR A 1 500 ? -20.727 46.187 8.339 1.00 27.02 500 THR A N 1
ATOM 3896 C CA . THR A 1 500 ? -20.459 46.470 6.910 1.00 27.02 500 THR A CA 1
ATOM 3897 C C . THR A 1 500 ? -21.457 45.759 5.981 1.00 27.02 500 THR A C 1
ATOM 3899 O O . THR A 1 500 ? -22.003 44.704 6.283 1.00 27.02 500 THR A O 1
ATOM 3902 N N . SER A 1 501 ? -21.734 46.430 4.865 1.00 27.61 501 SER A N 1
ATOM 3903 C CA . SER A 1 501 ? -22.813 46.266 3.888 1.00 27.61 501 SER A CA 1
ATOM 3904 C C . SER A 1 501 ? -22.638 45.115 2.888 1.00 27.61 501 SER A C 1
ATOM 3906 O O . SER A 1 501 ? -21.592 45.017 2.250 1.00 27.61 501 SER A O 1
ATOM 3908 N N . ALA A 1 502 ? -23.708 44.354 2.632 1.00 28.11 502 ALA A N 1
ATOM 3909 C CA . ALA A 1 502 ? -23.835 43.449 1.489 1.00 28.11 502 ALA A CA 1
ATOM 3910 C C . ALA A 1 502 ? -24.774 44.065 0.434 1.00 28.11 502 ALA A C 1
ATOM 3912 O O . ALA A 1 502 ? -25.977 44.160 0.647 1.00 28.11 502 ALA A O 1
ATOM 3913 N N . SER A 1 503 ? -24.242 44.487 -0.715 1.00 39.31 503 SER A N 1
ATOM 3914 C CA . SER A 1 503 ? -25.054 44.785 -1.901 1.00 39.31 503 SER A CA 1
ATOM 3915 C C . SER A 1 503 ? -24.278 44.383 -3.150 1.00 39.31 503 SER A C 1
ATOM 3917 O O . SER A 1 503 ? -23.385 45.115 -3.567 1.00 39.31 503 SER A O 1
ATOM 3919 N N . SER A 1 504 ? -24.578 43.210 -3.714 1.00 41.28 504 SER A N 1
ATOM 3920 C CA . SER A 1 504 ? -24.308 42.855 -5.126 1.00 41.28 504 SER A CA 1
ATOM 3921 C C . SER A 1 504 ? -24.871 41.480 -5.519 1.00 41.28 504 SER A C 1
ATOM 3923 O O . SER A 1 504 ? -25.130 41.270 -6.697 1.00 41.28 504 SER A O 1
ATOM 3925 N N . MET A 1 505 ? -25.145 40.573 -4.569 1.00 39.78 505 MET A N 1
ATOM 3926 C CA . MET A 1 505 ? -25.611 39.207 -4.885 1.00 39.78 505 MET A CA 1
ATOM 3927 C C . MET A 1 505 ? -27.138 39.037 -5.001 1.00 39.78 505 MET A C 1
ATOM 3929 O O . MET A 1 505 ? -27.585 38.165 -5.738 1.00 39.78 505 MET A O 1
ATOM 3933 N N . GLU A 1 506 ? -27.960 39.883 -4.366 1.00 43.94 506 GLU A N 1
ATOM 3934 C CA . GLU A 1 506 ? -29.432 39.747 -4.446 1.00 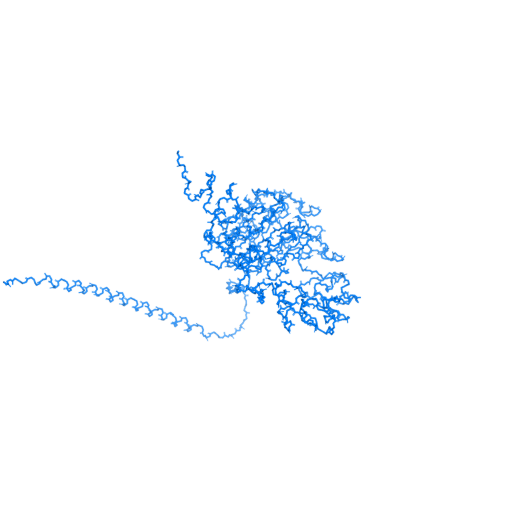43.94 506 GLU A CA 1
ATOM 3935 C C . GLU A 1 506 ? -29.999 40.076 -5.840 1.00 43.94 506 GLU A C 1
ATOM 3937 O O . GLU A 1 506 ? -30.952 39.446 -6.291 1.00 43.94 506 GLU A O 1
ATOM 3942 N N . LYS A 1 507 ? -29.367 40.990 -6.590 1.00 46.12 507 LYS A N 1
ATOM 3943 C CA . LYS A 1 507 ? -29.854 41.389 -7.924 1.00 46.12 507 LYS A CA 1
ATOM 3944 C C . LYS A 1 507 ? -29.691 40.304 -8.993 1.00 46.12 507 LYS A C 1
ATOM 3946 O O . LYS A 1 507 ? -30.442 40.297 -9.964 1.00 46.12 507 LYS A O 1
ATOM 3951 N N . TYR A 1 508 ? -28.722 39.401 -8.837 1.00 44.25 508 TYR A N 1
ATOM 3952 C CA . TYR A 1 508 ? -28.464 38.342 -9.819 1.00 44.25 508 TYR A CA 1
ATOM 3953 C C . TYR A 1 508 ? -29.491 37.207 -9.721 1.00 44.25 508 TYR A C 1
ATOM 3955 O O . TYR A 1 508 ? -29.912 36.661 -10.741 1.00 44.25 508 TYR A O 1
ATOM 3963 N N . VAL A 1 509 ? -29.950 36.897 -8.504 1.00 54.28 509 VAL A N 1
ATOM 3964 C CA . VAL A 1 509 ? -30.951 35.848 -8.257 1.00 54.28 509 VAL A CA 1
ATOM 3965 C C . VAL A 1 509 ? -32.331 36.266 -8.776 1.00 54.28 509 VAL A C 1
ATOM 3967 O O . VAL A 1 509 ? -33.005 35.461 -9.421 1.00 54.28 509 VAL A O 1
ATOM 3970 N N . GLU A 1 510 ? -32.725 37.532 -8.602 1.00 56.56 510 GLU A N 1
ATOM 3971 C CA . GLU A 1 510 ? -33.979 38.046 -9.176 1.00 56.56 510 GLU A CA 1
ATOM 3972 C C . GLU A 1 510 ? -33.973 38.036 -10.715 1.00 56.56 510 GLU A C 1
ATOM 3974 O O . GLU A 1 510 ? -34.989 37.718 -11.338 1.00 56.56 510 GLU A O 1
ATOM 3979 N N . LEU A 1 511 ? -32.824 38.318 -11.344 1.00 58.03 511 LEU A N 1
ATOM 3980 C CA . LEU A 1 511 ? -32.703 38.327 -12.804 1.00 58.03 511 LEU A CA 1
ATOM 3981 C C . LEU A 1 511 ? -32.881 36.921 -13.406 1.00 58.03 511 LEU A C 1
ATOM 3983 O O . LEU A 1 511 ? -33.578 36.752 -14.409 1.00 58.03 511 LEU A O 1
ATOM 3987 N N . ILE A 1 512 ? -32.284 35.905 -12.774 1.00 64.31 512 ILE A N 1
ATOM 3988 C CA . ILE A 1 512 ? -32.382 34.507 -13.220 1.00 64.31 512 ILE A CA 1
ATOM 3989 C C . ILE A 1 512 ? -33.799 33.969 -12.988 1.00 64.31 512 ILE A C 1
ATOM 3991 O O . ILE A 1 512 ? -34.363 33.337 -13.884 1.00 64.31 512 ILE A O 1
ATOM 3995 N N . ALA A 1 513 ? -34.419 34.277 -11.844 1.00 67.25 513 ALA A N 1
ATOM 3996 C CA . ALA A 1 513 ? -35.805 33.894 -11.572 1.00 67.25 513 ALA A CA 1
ATOM 3997 C C . ALA A 1 513 ? -36.782 34.491 -12.606 1.00 67.25 513 ALA A C 1
ATOM 3999 O O . ALA A 1 513 ? -37.681 33.796 -13.086 1.00 67.25 513 ALA A O 1
ATOM 4000 N N . GLY A 1 514 ? -36.565 35.747 -13.015 1.00 74.88 514 GLY A N 1
ATOM 4001 C CA . GLY A 1 514 ? -37.352 36.399 -14.065 1.00 74.88 514 GLY A CA 1
ATOM 4002 C C . GLY A 1 514 ? -37.204 35.740 -15.441 1.00 74.88 514 GLY A C 1
ATOM 4003 O O . GLY A 1 514 ? -38.200 35.535 -16.140 1.00 74.88 514 GLY A O 1
ATOM 4004 N N . LEU A 1 515 ? -35.983 35.351 -15.822 1.00 73.12 515 LEU A N 1
ATOM 4005 C CA . LEU A 1 515 ? -35.725 34.664 -17.093 1.00 73.12 515 LEU A CA 1
ATOM 4006 C C . LEU A 1 515 ? -36.368 33.272 -17.136 1.00 73.12 515 LEU A C 1
ATOM 4008 O O . LEU A 1 515 ? -36.992 32.918 -18.137 1.00 73.12 515 LEU A O 1
ATOM 4012 N N . VAL A 1 516 ? -36.293 32.509 -16.043 1.00 77.94 516 VAL A N 1
ATOM 4013 C CA . VAL A 1 516 ? -36.938 31.189 -15.950 1.00 77.94 516 VAL A CA 1
ATOM 4014 C C . VAL A 1 516 ? -38.462 31.318 -16.035 1.00 77.94 516 VAL A C 1
ATOM 4016 O O . VAL A 1 516 ? -39.102 30.569 -16.776 1.00 77.94 516 VAL A O 1
ATOM 4019 N N . ALA A 1 517 ? -39.053 32.308 -15.358 1.00 79.12 517 ALA A N 1
ATOM 4020 C CA . ALA A 1 517 ? -40.490 32.567 -15.437 1.00 79.12 517 ALA A CA 1
ATOM 4021 C C . ALA A 1 517 ? -40.940 32.927 -16.866 1.00 79.12 517 ALA A C 1
ATOM 4023 O O . ALA A 1 517 ? -41.952 32.409 -17.341 1.00 79.12 517 ALA A O 1
ATOM 4024 N N . MET A 1 518 ? -40.167 33.750 -17.584 1.00 79.12 518 MET A N 1
ATOM 4025 C CA . MET A 1 518 ? -40.439 34.088 -18.987 1.00 79.12 518 MET A CA 1
ATOM 4026 C C . MET A 1 518 ? -40.417 32.853 -19.893 1.00 79.12 518 MET A C 1
ATOM 4028 O O . MET A 1 518 ? -41.326 32.670 -20.704 1.00 79.12 518 MET A O 1
ATOM 4032 N N . VAL A 1 519 ? -39.423 31.972 -19.735 1.00 80.94 519 VAL A N 1
ATOM 4033 C CA . VAL A 1 519 ? -39.324 30.736 -20.528 1.00 80.94 519 VAL A CA 1
ATOM 4034 C C . VAL A 1 519 ? -40.523 29.822 -20.267 1.00 80.94 519 VAL A C 1
ATOM 4036 O O . VAL A 1 519 ? -41.122 29.316 -21.216 1.00 80.94 519 VAL A O 1
ATOM 4039 N N . ILE A 1 520 ? -40.941 29.668 -19.007 1.00 81.69 520 ILE A N 1
ATOM 4040 C CA . ILE A 1 520 ? -42.118 28.862 -18.649 1.00 81.69 520 ILE A CA 1
ATOM 4041 C C . ILE A 1 520 ? -43.388 29.427 -19.299 1.00 81.69 520 ILE A C 1
ATOM 4043 O O . ILE A 1 520 ? -44.171 28.669 -19.873 1.00 81.69 520 ILE A O 1
ATOM 4047 N N . VAL A 1 521 ? -43.582 30.749 -19.277 1.00 84.81 521 VAL A N 1
ATOM 4048 C CA . VAL A 1 521 ? -44.742 31.391 -19.919 1.00 84.81 521 VAL A CA 1
ATOM 4049 C C . VAL A 1 521 ? -44.735 31.163 -21.433 1.00 84.81 521 VAL A C 1
ATOM 4051 O O . VAL A 1 521 ? -45.772 30.811 -21.997 1.00 84.81 521 VAL A O 1
ATOM 4054 N N . VAL A 1 522 ? -43.581 31.285 -22.095 1.00 83.94 522 VAL A N 1
ATOM 4055 C CA . VAL A 1 522 ? -43.455 31.027 -23.541 1.00 83.94 522 VAL A CA 1
ATOM 4056 C C . VAL A 1 522 ? -43.783 29.571 -23.876 1.00 83.94 522 VAL A C 1
ATOM 4058 O O . VAL A 1 522 ? -44.528 29.316 -24.823 1.00 83.94 522 VAL A O 1
ATOM 4061 N N . VAL A 1 523 ? -43.303 28.613 -23.077 1.00 84.62 523 VAL A N 1
ATOM 4062 C CA . VAL A 1 523 ? -43.617 27.187 -23.260 1.00 84.62 523 VAL A CA 1
ATOM 4063 C C . VAL A 1 523 ? -45.114 26.929 -23.076 1.00 84.62 523 VAL A C 1
ATOM 4065 O O . VAL A 1 523 ? -45.718 26.241 -23.898 1.00 84.62 523 VAL A O 1
ATOM 4068 N N . ILE A 1 524 ? -45.748 27.521 -22.060 1.00 84.81 524 ILE A N 1
ATOM 4069 C CA . ILE A 1 524 ? -47.196 27.388 -21.840 1.00 84.81 524 ILE A CA 1
ATOM 4070 C C . ILE A 1 524 ? -47.984 27.970 -23.021 1.00 84.81 524 ILE A C 1
ATOM 4072 O O . ILE A 1 524 ? -48.924 27.328 -23.496 1.00 84.81 524 ILE A O 1
ATOM 4076 N N . ILE A 1 525 ? -47.593 29.139 -23.539 1.00 83.31 525 ILE A N 1
ATOM 4077 C CA . ILE A 1 525 ? -48.231 29.751 -24.715 1.00 83.31 525 ILE A CA 1
ATOM 4078 C C . ILE A 1 525 ? -48.065 28.856 -25.946 1.00 83.31 525 ILE A C 1
ATOM 4080 O O . ILE A 1 525 ? -49.039 28.633 -26.663 1.00 83.31 525 ILE A O 1
ATOM 4084 N N . LEU A 1 526 ? -46.877 28.292 -26.182 1.00 81.12 526 LEU A N 1
ATOM 4085 C CA . LEU A 1 526 ? -46.632 27.376 -27.301 1.00 81.12 526 LEU A CA 1
ATOM 4086 C C . LEU A 1 526 ? -47.484 26.107 -27.195 1.00 81.12 526 LEU A C 1
ATOM 4088 O O . LEU A 1 526 ? -48.117 25.707 -28.172 1.00 81.12 526 LEU A O 1
ATOM 4092 N N . VAL A 1 527 ? -47.579 25.511 -26.003 1.00 82.88 527 VAL A N 1
ATOM 4093 C CA . VAL A 1 527 ? -48.447 24.350 -25.750 1.00 82.88 527 VAL A CA 1
ATOM 4094 C C . VAL A 1 527 ? -49.921 24.708 -25.967 1.00 82.88 527 VAL A C 1
ATOM 4096 O O . VAL A 1 527 ? -50.676 23.916 -26.537 1.00 82.88 527 VAL A O 1
ATOM 4099 N N . PHE A 1 528 ? -50.345 25.906 -25.561 1.00 80.81 528 PHE A N 1
ATOM 4100 C CA . PHE A 1 528 ? -51.712 26.380 -25.773 1.00 80.81 528 PHE A CA 1
ATOM 4101 C C . PHE A 1 528 ? -52.012 26.630 -27.258 1.00 80.81 528 PHE A C 1
ATOM 4103 O O . PHE A 1 528 ? -53.065 26.220 -27.744 1.00 80.81 528 PHE A O 1
ATOM 4110 N N . MET A 1 529 ? -51.070 27.217 -28.001 1.00 78.12 529 MET A N 1
ATOM 4111 C CA . MET A 1 529 ? -51.168 27.423 -29.450 1.00 78.12 529 MET A CA 1
ATOM 4112 C C . MET A 1 529 ? -51.231 26.095 -30.212 1.00 78.12 529 MET A C 1
ATOM 4114 O O . MET A 1 529 ? -52.044 25.954 -31.126 1.00 78.12 529 MET A O 1
ATOM 4118 N N . LEU A 1 530 ? -50.445 25.093 -29.807 1.00 75.88 530 LEU A N 1
ATOM 4119 C CA . LEU A 1 530 ? -50.512 23.746 -30.381 1.00 75.88 530 LEU A CA 1
ATOM 4120 C C . LEU A 1 530 ? -51.877 23.092 -30.119 1.00 75.88 530 LEU A C 1
ATOM 4122 O O . LEU A 1 530 ? -52.514 22.611 -31.056 1.00 75.88 530 LEU A O 1
ATOM 4126 N N . LYS A 1 531 ? -52.397 23.177 -28.887 1.00 73.88 531 LYS A N 1
ATOM 4127 C CA . LYS A 1 531 ? -53.743 22.671 -28.554 1.00 73.88 531 LYS A CA 1
ATOM 4128 C C . LYS A 1 531 ? -54.868 23.417 -29.282 1.00 73.88 531 LYS A C 1
ATOM 4130 O O . LYS A 1 531 ? -55.881 22.806 -29.626 1.00 73.88 531 LYS A O 1
ATOM 4135 N N . LEU A 1 532 ? -54.720 24.720 -29.527 1.00 71.81 532 LEU A N 1
ATOM 4136 C CA . LEU A 1 532 ? -55.663 25.504 -30.332 1.00 71.81 532 LEU A CA 1
ATOM 4137 C C . LEU A 1 532 ? -55.631 25.090 -31.804 1.00 71.81 532 LEU A C 1
ATOM 4139 O O . LEU A 1 532 ? -56.693 24.958 -32.412 1.00 71.81 532 LEU A O 1
ATOM 4143 N N . ARG A 1 533 ? -54.441 24.832 -32.361 1.00 71.06 533 ARG A N 1
ATOM 4144 C CA . ARG A 1 533 ? -54.284 24.327 -33.730 1.00 71.06 533 ARG A CA 1
ATOM 4145 C C . ARG A 1 533 ? -55.017 23.000 -33.914 1.00 71.06 533 ARG A C 1
ATOM 4147 O O . ARG A 1 533 ? -55.768 22.858 -34.877 1.00 71.06 533 ARG A O 1
ATOM 4154 N N . ASP A 1 534 ? -54.878 22.080 -32.964 1.00 69.12 534 ASP A N 1
ATOM 4155 C CA . ASP A 1 534 ? -55.543 20.774 -33.024 1.00 69.12 534 ASP A CA 1
ATOM 4156 C C . ASP A 1 534 ? -57.075 20.903 -32.926 1.00 69.12 534 ASP A C 1
ATOM 4158 O O . ASP A 1 534 ? -57.815 20.233 -33.653 1.00 69.12 534 ASP A O 1
ATOM 4162 N N . LYS A 1 535 ? -57.582 21.836 -32.105 1.00 68.56 535 LYS A N 1
ATOM 4163 C CA . LYS A 1 535 ? -59.026 22.122 -32.023 1.00 68.56 535 LYS A CA 1
ATOM 4164 C C . LYS A 1 535 ? -59.584 22.808 -33.275 1.00 68.56 535 LYS A C 1
ATOM 4166 O O . LYS A 1 535 ? -60.688 22.466 -33.702 1.00 68.56 535 LYS A O 1
ATOM 4171 N N . LEU A 1 536 ? -58.842 23.728 -33.892 1.00 65.25 536 LEU A N 1
ATOM 4172 C CA . LEU A 1 536 ? -59.234 24.375 -35.152 1.00 65.25 536 LEU A CA 1
ATOM 4173 C C . LEU A 1 536 ? -59.222 23.385 -36.328 1.00 65.25 536 LEU A C 1
ATOM 4175 O O . LEU A 1 536 ? -60.096 23.450 -37.195 1.00 65.25 536 LEU A O 1
ATOM 4179 N N . TRP A 1 537 ? -58.301 22.416 -36.324 1.00 57.69 537 TRP A N 1
ATOM 4180 C CA . TRP A 1 537 ? -58.269 21.349 -37.326 1.00 57.69 537 TRP A CA 1
ATOM 4181 C C . TRP A 1 537 ? -59.524 20.461 -37.248 1.00 57.69 537 TRP A C 1
ATOM 4183 O O . TRP A 1 537 ? -60.163 20.208 -38.274 1.00 57.69 537 TRP A O 1
ATOM 4193 N N . CYS A 1 538 ? -59.961 20.102 -36.034 1.00 56.00 538 CYS A N 1
ATOM 4194 C CA . CYS A 1 538 ? -61.223 19.389 -35.800 1.00 56.00 538 CYS A CA 1
ATOM 4195 C C . CYS A 1 538 ? -62.466 20.188 -36.228 1.00 56.00 538 CYS A C 1
ATOM 4197 O O . CYS A 1 538 ? -63.392 19.611 -36.800 1.00 56.00 538 CYS A O 1
ATOM 4199 N N . PHE A 1 539 ? -62.484 21.509 -36.027 1.00 56.78 539 PHE A N 1
ATOM 4200 C CA . PHE A 1 539 ? -63.609 22.354 -36.447 1.00 56.78 539 PHE A CA 1
ATOM 4201 C C . PHE A 1 539 ? -63.694 22.491 -37.981 1.00 56.78 539 PHE A C 1
ATOM 4203 O O . PHE A 1 539 ? -64.783 22.428 -38.554 1.00 56.78 539 PHE A O 1
ATOM 4210 N N . SER A 1 540 ? -62.548 22.561 -38.676 1.00 57.16 540 SER A N 1
ATOM 4211 C CA . SER A 1 540 ? -62.503 22.591 -40.150 1.00 57.16 540 SER A CA 1
ATOM 4212 C C . SER A 1 540 ? -62.984 21.283 -40.797 1.00 57.16 540 SER A C 1
ATOM 4214 O O . SER A 1 540 ? -63.575 21.299 -41.878 1.00 57.16 540 SER A O 1
ATOM 4216 N N . ARG A 1 541 ? -62.782 20.146 -40.115 1.00 55.09 541 ARG A N 1
ATOM 4217 C CA . ARG A 1 541 ? -63.239 18.821 -40.557 1.00 55.09 541 ARG A CA 1
ATOM 4218 C C . ARG A 1 541 ? -64.740 18.621 -40.325 1.00 55.09 541 ARG A C 1
ATOM 4220 O O . ARG A 1 541 ? -65.381 17.924 -41.105 1.00 55.09 541 ARG A O 1
ATOM 4227 N N . HIS A 1 542 ? -65.316 19.278 -39.317 1.00 54.78 542 HIS A N 1
ATOM 4228 C CA . HIS A 1 542 ? -66.755 19.225 -39.045 1.00 54.78 542 HIS A CA 1
ATOM 4229 C C . HIS A 1 542 ? -67.584 20.100 -40.004 1.00 54.78 542 HIS A C 1
ATOM 4231 O O . HIS A 1 542 ? -68.681 19.699 -40.385 1.00 54.78 542 HIS A O 1
ATOM 4237 N N . LEU A 1 543 ? -67.038 21.233 -40.469 1.00 51.34 543 LEU A N 1
ATOM 4238 C CA . LEU A 1 543 ? -67.661 22.076 -41.504 1.00 51.34 543 LEU A CA 1
ATOM 4239 C C . LEU A 1 543 ? -67.593 21.449 -42.908 1.00 51.34 543 LEU A C 1
ATOM 4241 O O . LEU A 1 543 ? -68.483 21.674 -43.721 1.00 51.34 543 LEU A O 1
ATOM 4245 N N . ARG A 1 544 ? -66.590 20.604 -43.184 1.00 52.31 544 ARG A N 1
ATOM 4246 C CA . ARG A 1 544 ? -66.458 19.888 -44.468 1.00 52.31 544 ARG A CA 1
ATOM 4247 C C . ARG A 1 544 ? -67.397 18.672 -44.597 1.00 52.31 544 ARG A C 1
ATOM 4249 O O . ARG A 1 544 ? -67.626 18.207 -45.704 1.00 52.31 544 ARG A O 1
ATOM 4256 N N . ASN A 1 545 ? -67.977 18.205 -43.486 1.00 52.12 545 ASN A N 1
ATOM 4257 C CA . ASN A 1 545 ? -68.934 17.089 -43.438 1.00 52.12 545 ASN A CA 1
ATOM 4258 C C . ASN A 1 545 ? -70.408 17.530 -43.301 1.00 52.12 545 ASN A C 1
ATOM 4260 O O . ASN A 1 545 ? -71.283 16.669 -43.287 1.00 52.12 545 ASN A O 1
ATOM 4264 N N . SER A 1 546 ? -70.705 18.837 -43.213 1.00 52.34 546 SER A N 1
ATOM 4265 C CA . SER A 1 546 ? -72.087 19.358 -43.152 1.00 52.34 546 SER A CA 1
ATOM 4266 C C . SER A 1 546 ? -72.560 20.071 -44.430 1.00 52.34 546 SER A C 1
ATOM 4268 O O . SER A 1 546 ? -73.666 20.604 -44.449 1.00 52.34 546 SER A O 1
ATOM 4270 N N . THR A 1 547 ? -71.774 20.046 -45.509 1.00 48.06 547 THR A N 1
ATOM 4271 C CA . THR A 1 547 ? -72.213 20.431 -46.862 1.00 48.06 547 THR A CA 1
ATOM 4272 C C . THR A 1 547 ? -72.186 19.210 -47.777 1.00 48.06 547 THR A C 1
ATOM 4274 O O . THR A 1 547 ? -71.427 19.141 -48.739 1.00 48.06 547 THR A O 1
ATOM 4277 N N . GLY A 1 548 ? -73.007 18.215 -47.439 1.00 47.00 548 GLY A N 1
ATOM 4278 C CA . GLY A 1 548 ? -73.505 17.245 -48.406 1.00 47.00 548 GLY A CA 1
ATOM 4279 C C . GLY A 1 548 ? -74.637 17.899 -49.190 1.00 47.00 548 GLY A C 1
ATOM 4280 O O . GLY A 1 548 ? -75.792 17.812 -48.782 1.00 47.00 548 GLY A O 1
ATOM 4281 N N . LEU A 1 549 ? -74.289 18.602 -50.268 1.00 39.53 549 LEU A N 1
ATOM 4282 C CA . LEU A 1 549 ? -75.236 19.040 -51.287 1.00 39.53 549 LEU A CA 1
ATOM 4283 C C . LEU A 1 549 ? -75.149 18.077 -52.474 1.00 39.53 549 LEU A C 1
ATOM 4285 O O . LEU A 1 549 ? -74.085 17.804 -53.022 1.00 39.53 549 LEU A O 1
ATOM 4289 N N . THR A 1 550 ? -76.323 17.532 -52.747 1.00 38.78 550 THR A N 1
ATOM 4290 C CA . THR A 1 550 ? -76.787 16.662 -53.823 1.00 38.78 550 THR A CA 1
ATOM 4291 C C . THR A 1 550 ? -76.679 17.284 -55.220 1.00 38.78 550 THR A C 1
ATOM 4293 O O . THR A 1 550 ? -76.552 18.501 -55.331 1.00 38.78 550 THR A O 1
ATOM 4296 N N . SER A 1 551 ? -76.899 16.428 -56.235 1.00 35.97 551 SER A N 1
ATOM 4297 C CA . SER A 1 551 ? -77.166 16.681 -57.674 1.00 35.97 551 SER A CA 1
ATOM 4298 C C . SER A 1 551 ? -75.983 17.211 -58.489 1.00 35.97 551 SER A C 1
ATOM 4300 O O . SER A 1 551 ? -75.306 18.130 -58.051 1.00 35.97 551 SER A O 1
ATOM 4302 N N . GLU A 1 552 ? -75.665 16.706 -59.678 1.00 38.03 552 GLU A N 1
ATOM 4303 C CA . GLU A 1 552 ? -76.329 15.803 -60.636 1.00 38.03 552 GLU A CA 1
ATOM 4304 C C . GLU A 1 552 ? -75.256 15.316 -61.626 1.00 38.03 552 GLU A C 1
ATOM 4306 O O . GLU A 1 552 ? -74.275 16.076 -61.827 1.00 38.03 552 GLU A O 1
#